Protein AF-0000000081343441 (afdb_homodimer)

Solvent-accessible surface area (backbone atoms only — not comparable to full-atom values): 27881 Å² total; per-residue (Å²): 136,84,83,80,82,78,75,78,74,79,76,80,78,81,80,70,78,80,79,79,75,79,74,72,80,70,83,72,82,70,81,76,78,74,74,77,78,76,78,80,74,78,73,78,78,74,77,71,75,73,74,70,70,75,74,73,75,73,75,74,81,76,75,62,42,51,60,90,89,34,47,75,41,85,49,97,94,40,50,36,20,40,40,76,47,83,47,68,58,28,50,58,57,46,35,51,56,21,35,74,70,27,24,25,30,24,51,44,84,45,72,65,54,49,48,45,57,32,58,64,45,27,63,57,26,58,74,69,71,37,56,33,24,14,26,38,37,13,38,31,48,34,48,88,38,41,48,50,54,50,88,76,37,81,67,36,40,57,65,66,18,42,40,54,65,38,78,71,42,76,53,62,86,70,65,40,53,32,90,80,36,57,57,36,72,92,34,52,27,43,23,33,31,33,30,27,41,46,67,92,66,62,54,96,77,45,54,66,59,20,29,45,54,34,46,44,71,56,51,50,52,81,79,40,56,68,49,58,26,45,41,20,32,32,26,25,32,68,37,85,137,84,80,77,82,87,77,85,73,80,77,77,76,77,81,74,77,76,74,74,74,75,71,78,73,78,75,74,80,72,82,76,79,74,76,78,77,76,79,78,73,79,71,78,76,74,76,69,74,72,72,71,68,75,73,73,74,74,77,73,82,77,74,63,42,50,58,90,88,35,46,75,41,87,47,96,91,40,51,36,20,39,41,75,46,84,46,69,59,27,51,59,57,47,36,51,55,21,34,74,70,27,24,26,31,24,53,44,83,46,72,65,55,50,49,46,57,31,58,64,44,28,62,58,25,57,75,69,71,38,56,30,25,15,27,37,40,13,38,31,49,33,50,88,38,41,49,50,54,50,88,76,37,82,67,36,40,58,66,66,17,42,42,54,64,38,80,71,45,76,54,61,86,70,64,40,53,32,91,81,36,58,58,36,72,92,34,51,25,43,23,33,32,33,30,26,43,47,68,91,67,60,54,96,77,45,52,65,59,21,29,43,52,33,45,43,72,54,54,51,53,82,79,41,55,71,50,56,27,46,42,20,33,32,26,25,31,70,37,84

pLDDT: mean 73.73, std 27.75, range [18.14, 98.75]

Organism: NCBI:txid860376

Sequence (480 aa):
MKFLIFLLVPLILAGHPKVKFRSSESSSDSESESSESNSGSSESEESREHHQHPKPPAPAPKTPSCPPNWRQFQRSAGLWCIQVFWSGINRYDAESQCQALGATLTGFDSLEERAYVQNSAIPFLQSTGIRAGSFWIGLVRRPSCYGYLQSLQAACRGSQGFMWTDGVSTRQDLMNWRDGMPDNAGGNQNCVFMLCRNGPVPINGVRPERFDDIECVNPPNPWNADSQKIRGYACGKFAQMKFLIFLLVPLILAGHPKVKFRSSESSSDSESESSESNSGSSESEESREHHQHPKPPAPAPKTPSCPPNWRQFQRSAGLWCIQVFWSGINRYDAESQCQALGATLTGFDSLEERAYVQNSAIPFLQSTGIRAGSFWIGLVRRPSCYGYLQSLQAACRGSQGFMWTDGVSTRQDLMNWRDGMPDNAGGNQNCVFMLCRNGPVPINGVRPERFDDIECVNPPNPWNADSQKIRGYACGKFAQ

Secondary structure (DSSP, 8-state):
-----------------------------------------------------------------PPTTPEEEEETTEEEEEEEEE----HHHHHHHHHHTT-EE---SSHHHHHHHHHHHHHHHHHTT-SEEEEEEEEEE-GGGTT--GGG-GGGSGGGGEEESSSS---GGG--BPTT----GGG---EEEEEEESSSSPBTTB-TTEEEEE-SS----TTS-GGGSEEEEEEEEE--/-----------------------------------------------------------------PPTTPEEEEETTEEEEEEEEE----HHHHHHHHHHTT-EE---SSHHHHHHHHHHHHHHHHHTT-SEEEEEEEEEE-GGGTT--GGG-GGGSGGGGEEESSSS---GGG--BPTT----GGG---EEEEEEESSSSPBTTB-TTEEEEE-SS----TTS-GGGSEEEEEEEEE--

Structure (mmCIF, N/CA/C/O backbone):
data_AF-0000000081343441-model_v1
#
loop_
_entity.id
_entity.type
_entity.pdbx_description
1 polymer 'C-type lectin domain-containing protein'
#
loop_
_atom_site.group_PDB
_atom_site.id
_atom_site.type_symbol
_atom_site.label_atom_id
_atom_site.label_alt_id
_atom_site.label_comp_id
_atom_site.label_asym_id
_atom_site.label_entity_id
_atom_site.label_seq_id
_atom_site.pdbx_PDB_ins_code
_atom_site.Cartn_x
_atom_site.Cartn_y
_atom_site.Cartn_z
_atom_site.occupancy
_atom_site.B_iso_or_equiv
_atom_site.auth_seq_id
_atom_site.auth_comp_id
_atom_site.auth_asym_id
_atom_site.auth_atom_id
_atom_site.pdbx_PDB_model_num
ATOM 1 N N . MET A 1 1 ? -0.282 45.062 -28.688 1 26.86 1 MET A N 1
ATOM 2 C CA . MET A 1 1 ? 0.424 44.562 -29.859 1 26.86 1 MET A CA 1
ATOM 3 C C . MET A 1 1 ? 1.524 43.594 -29.453 1 26.86 1 MET A C 1
ATOM 5 O O . MET A 1 1 ? 2.674 44 -29.266 1 26.86 1 MET A O 1
ATOM 9 N N . LYS A 1 2 ? 1.173 42.5 -28.625 1 34.94 2 LYS A N 1
ATOM 10 C CA . LYS A 1 2 ? 1.923 41.656 -27.703 1 34.94 2 LYS A CA 1
ATOM 11 C C . LYS A 1 2 ? 2.678 40.562 -28.438 1 34.94 2 LYS A C 1
ATOM 13 O O . LYS A 1 2 ? 2.111 39.5 -28.734 1 34.94 2 LYS A O 1
ATOM 18 N N . PHE A 1 3 ? 3.6 40.969 -29.453 1 27.69 3 PHE A N 1
ATOM 19 C CA . PHE A 1 3 ? 4.133 39.969 -30.375 1 27.69 3 PHE A CA 1
ATOM 20 C C . PHE A 1 3 ? 4.781 38.844 -29.609 1 27.69 3 PHE A C 1
ATOM 22 O O . PHE A 1 3 ? 5.145 38.969 -28.438 1 27.69 3 PHE A O 1
ATOM 29 N N . LEU A 1 4 ? 5.129 37.625 -30.375 1 25.5 4 LEU A N 1
ATOM 30 C CA . LEU A 1 4 ? 5.336 36.219 -30.547 1 25.5 4 LEU A CA 1
ATOM 31 C C . LEU A 1 4 ? 6.641 35.75 -29.891 1 25.5 4 LEU A C 1
ATOM 33 O O . LEU A 1 4 ? 6.656 34.781 -29.125 1 25.5 4 LEU A O 1
ATOM 37 N N . ILE A 1 5 ? 7.926 35.875 -30.406 1 28.08 5 ILE A N 1
ATOM 38 C CA . ILE A 1 5 ? 8.586 34.75 -31.078 1 28.08 5 ILE A CA 1
ATOM 39 C C . ILE A 1 5 ? 9.68 34.188 -30.156 1 28.08 5 ILE A C 1
ATOM 41 O O . ILE A 1 5 ? 10.758 34.781 -30.047 1 28.08 5 ILE A O 1
ATOM 45 N N . PHE A 1 6 ? 9.516 33.75 -28.859 1 27.7 6 PHE A N 1
ATOM 46 C CA . PHE A 1 6 ? 10.766 33.625 -28.125 1 27.7 6 PHE A CA 1
ATOM 47 C C . PHE A 1 6 ? 11.508 32.375 -28.547 1 27.7 6 PHE A C 1
ATOM 49 O O . PHE A 1 6 ? 11.219 31.266 -28.047 1 27.7 6 PHE A O 1
ATOM 56 N N . LEU A 1 7 ? 11.828 32.031 -29.875 1 25.45 7 LEU A N 1
ATOM 57 C CA . LEU A 1 7 ? 12.273 30.672 -30.188 1 25.45 7 LEU A CA 1
ATOM 58 C C . LEU A 1 7 ? 13.648 30.406 -29.578 1 25.45 7 LEU A C 1
ATOM 60 O O . LEU A 1 7 ? 14.664 30.875 -30.109 1 25.45 7 LEU A O 1
ATOM 64 N N . LEU A 1 8 ? 14.016 30.609 -28.297 1 24.73 8 LEU A N 1
ATOM 65 C CA . LEU A 1 8 ? 15.445 30.609 -28.031 1 24.73 8 LEU A CA 1
ATOM 66 C C . LEU A 1 8 ? 16 29.188 -28.078 1 24.73 8 LEU A C 1
ATOM 68 O O . LEU A 1 8 ? 15.711 28.375 -27.203 1 24.73 8 LEU A O 1
ATOM 72 N N . VAL A 1 9 ? 15.984 28.359 -29.188 1 28.61 9 VAL A N 1
ATOM 73 C CA . VAL A 1 9 ? 16.391 26.953 -29.125 1 28.61 9 VAL A CA 1
ATOM 74 C C . VAL A 1 9 ? 17.891 26.875 -28.828 1 28.61 9 VAL A C 1
ATOM 76 O O . VAL A 1 9 ? 18.719 27.219 -29.688 1 28.61 9 VAL A O 1
ATOM 79 N N . PRO A 1 10 ? 18.516 27.25 -27.688 1 25.06 10 PRO A N 1
ATOM 80 C CA . PRO A 1 10 ? 19.984 27.25 -27.781 1 25.06 10 PRO A CA 1
ATOM 81 C C . PRO A 1 10 ? 20.562 25.859 -28.094 1 25.06 10 PRO A C 1
ATOM 83 O O . PRO A 1 10 ? 20.125 24.875 -27.5 1 25.06 10 PRO A O 1
ATOM 86 N N . LEU A 1 11 ? 21.141 25.625 -29.25 1 24.59 11 LEU A N 1
ATOM 87 C CA . LEU A 1 11 ? 21.828 24.547 -29.953 1 24.59 11 LEU A CA 1
ATOM 88 C C . LEU A 1 11 ? 23.094 24.125 -29.203 1 24.59 11 LEU A C 1
ATOM 90 O O . LEU A 1 11 ? 24.125 24.781 -29.328 1 24.59 11 LEU A O 1
ATOM 94 N N . ILE A 1 12 ? 23.219 24.219 -27.844 1 24.19 12 ILE A N 1
ATOM 95 C CA . ILE A 1 12 ? 24.641 24.203 -27.531 1 24.19 12 ILE A CA 1
ATOM 96 C C . ILE A 1 12 ? 25.281 22.906 -28.031 1 24.19 12 ILE A C 1
ATOM 98 O O . ILE A 1 12 ? 24.688 21.844 -27.922 1 24.19 12 ILE A O 1
ATOM 102 N N . LEU A 1 13 ? 26.484 23.031 -28.578 1 21.62 13 LEU A N 1
ATOM 103 C CA . LEU A 1 13 ? 27.625 22.5 -29.328 1 21.62 13 LEU A CA 1
ATOM 104 C C . LEU A 1 13 ? 28.234 21.297 -28.609 1 21.62 13 LEU A C 1
ATOM 106 O O . LEU A 1 13 ? 28.406 21.328 -27.391 1 21.62 13 LEU A O 1
ATOM 110 N N . ALA A 1 14 ? 28.125 20.094 -29.266 1 24.33 14 ALA A N 1
ATOM 111 C CA . ALA A 1 14 ? 28.594 18.703 -29.203 1 24.33 14 ALA A CA 1
ATOM 112 C C . ALA A 1 14 ? 30.078 18.656 -28.906 1 24.33 14 ALA A C 1
ATOM 114 O O . ALA A 1 14 ? 30.906 19.141 -29.672 1 24.33 14 ALA A O 1
ATOM 115 N N . GLY A 1 15 ? 30.406 18.953 -27.531 1 20.73 15 GLY A N 1
ATOM 116 C CA . GLY A 1 15 ? 31.812 18.969 -27.188 1 20.73 15 GLY A CA 1
ATOM 117 C C . GLY A 1 15 ? 32.562 17.75 -27.703 1 20.73 15 GLY A C 1
ATOM 118 O O . GLY A 1 15 ? 32.125 16.609 -27.531 1 20.73 15 GLY A O 1
ATOM 119 N N . HIS A 1 16 ? 33.406 17.906 -28.656 1 22.91 16 HIS A N 1
ATOM 120 C CA . HIS A 1 16 ? 34.25 17.125 -29.562 1 22.91 16 HIS A CA 1
ATOM 121 C C . HIS A 1 16 ? 35.281 16.328 -28.812 1 22.91 16 HIS A C 1
ATOM 123 O O . HIS A 1 16 ? 35.969 15.484 -29.406 1 22.91 16 HIS A O 1
ATOM 129 N N . PRO A 1 17 ? 35.469 16.516 -27.391 1 22.23 17 PRO A N 1
ATOM 130 C CA . PRO A 1 17 ? 36.938 16.5 -27.344 1 22.23 17 PRO A CA 1
ATOM 131 C C . PRO A 1 17 ? 37.531 15.211 -27.906 1 22.23 17 PRO A C 1
ATOM 133 O O . PRO A 1 17 ? 36.812 14.211 -28.062 1 22.23 17 PRO A O 1
ATOM 136 N N . LYS A 1 18 ? 38.844 15.125 -27.703 1 19.67 18 LYS A N 1
ATOM 137 C CA . LYS A 1 18 ? 40.156 14.82 -28.266 1 19.67 18 LYS A CA 1
ATOM 138 C C . LYS A 1 18 ? 40.562 13.375 -27.984 1 19.67 18 LYS A C 1
ATOM 140 O O . LYS A 1 18 ? 40.625 12.953 -26.828 1 19.67 18 LYS A O 1
ATOM 145 N N . VAL A 1 19 ? 40.281 12.375 -28.766 1 19.05 19 VAL A N 1
ATOM 146 C CA . VAL A 1 19 ? 40.5 10.938 -28.812 1 19.05 19 VAL A CA 1
ATOM 147 C C . VAL A 1 19 ? 42 10.648 -28.703 1 19.05 19 VAL A C 1
ATOM 149 O O . VAL A 1 19 ? 42.75 10.852 -29.656 1 19.05 19 VAL A O 1
ATOM 152 N N . LYS A 1 20 ? 42.656 11.336 -27.703 1 18.88 20 LYS A N 1
ATOM 153 C CA . LYS A 1 20 ? 44.094 11.102 -27.844 1 18.88 20 LYS A CA 1
ATOM 154 C C . LYS A 1 20 ? 44.406 9.609 -27.906 1 18.88 20 LYS A C 1
ATOM 156 O O . LYS A 1 20 ? 43.875 8.828 -27.094 1 18.88 20 LYS A O 1
ATOM 161 N N . PHE A 1 21 ? 44.938 9.195 -29.031 1 18.14 21 PHE A N 1
ATOM 162 C CA . PHE A 1 21 ? 45.5 7.992 -29.656 1 18.14 21 PHE A CA 1
ATOM 163 C C . PHE A 1 21 ? 46.625 7.41 -28.812 1 18.14 21 PHE A C 1
ATOM 165 O O . PHE A 1 21 ? 47.562 8.125 -28.422 1 18.14 21 PHE A O 1
ATOM 172 N N . ARG A 1 22 ? 46.312 6.387 -28 1 19 22 ARG A N 1
ATOM 173 C CA . ARG A 1 22 ? 47.125 5.539 -27.141 1 19 22 ARG A CA 1
ATOM 174 C C . ARG A 1 22 ? 48.344 4.992 -27.891 1 19 22 ARG A C 1
ATOM 176 O O . ARG A 1 22 ? 48.188 4.117 -28.75 1 19 22 ARG A O 1
ATOM 183 N N . SER A 1 23 ? 49.094 6.027 -28.438 1 18.39 23 SER A N 1
ATOM 184 C CA . SER A 1 23 ? 50.188 5.461 -29.203 1 18.39 23 SER A CA 1
ATOM 185 C C . SER A 1 23 ? 50.969 4.43 -28.375 1 18.39 23 SER A C 1
ATOM 187 O O . SER A 1 23 ? 51.188 4.629 -27.188 1 18.39 23 SER A O 1
ATOM 189 N N . SER A 1 24 ? 51.031 3.195 -28.875 1 19.44 24 SER A N 1
ATOM 190 C CA . SER A 1 24 ? 51.5 1.847 -28.547 1 19.44 24 SER A CA 1
ATOM 191 C C . SER A 1 24 ? 53 1.804 -28.328 1 19.44 24 SER A C 1
ATOM 193 O O . SER A 1 24 ? 53.562 0.735 -28.109 1 19.44 24 SER A O 1
ATOM 195 N N . GLU A 1 25 ? 53.688 3.035 -28.125 1 19.47 25 GLU A N 1
ATOM 196 C CA . GLU A 1 25 ? 55.031 2.771 -28.578 1 19.47 25 GLU A CA 1
ATOM 197 C C . GLU A 1 25 ? 55.688 1.635 -27.797 1 19.47 25 GLU A C 1
ATOM 199 O O . GLU A 1 25 ? 55.5 1.527 -26.578 1 19.47 25 GLU A O 1
ATOM 204 N N . SER A 1 26 ? 56.25 0.621 -28.516 1 19.69 26 SER A N 1
ATOM 205 C CA . SER A 1 26 ? 56.812 -0.729 -28.438 1 19.69 26 SER A CA 1
ATOM 206 C C . SER A 1 26 ? 58.125 -0.744 -27.688 1 19.69 26 SER A C 1
ATOM 208 O O . SER A 1 26 ? 58.656 -1.812 -27.375 1 19.69 26 SER A O 1
ATOM 210 N N . SER A 1 27 ? 58.719 0.432 -27.25 1 19.11 27 SER A N 1
ATOM 211 C CA . SER A 1 27 ? 60.125 0.245 -27.469 1 19.11 27 SER A CA 1
ATOM 212 C C . SER A 1 27 ? 60.688 -0.869 -26.594 1 19.11 27 SER A C 1
ATOM 214 O O . SER A 1 27 ? 60.25 -1.054 -25.453 1 19.11 27 SER A O 1
ATOM 216 N N . SER A 1 28 ? 61.5 -1.763 -27.234 1 20.56 28 SER A N 1
ATOM 217 C CA . SER A 1 28 ? 62.125 -3.074 -27.109 1 20.56 28 SER A CA 1
ATOM 218 C C . SER A 1 28 ? 63.281 -3.053 -26.094 1 20.56 28 SER A C 1
ATOM 220 O O . SER A 1 28 ? 63.906 -4.078 -25.844 1 20.56 28 SER A O 1
ATOM 222 N N . ASP A 1 29 ? 63.594 -1.904 -25.453 1 20.22 29 ASP A N 1
ATOM 223 C CA . ASP A 1 29 ? 65.062 -1.902 -25.281 1 20.22 29 ASP A CA 1
ATOM 224 C C . ASP A 1 29 ? 65.5 -3.045 -24.375 1 20.22 29 ASP A C 1
ATOM 226 O O . ASP A 1 29 ? 64.75 -3.424 -23.453 1 20.22 29 ASP A O 1
ATOM 230 N N . SER A 1 30 ? 66.5 -3.799 -24.875 1 22.05 30 SER A N 1
ATOM 231 C CA . SER A 1 30 ? 67.25 -5.035 -24.625 1 22.05 30 SER A CA 1
ATOM 232 C C . SER A 1 30 ? 68.062 -4.926 -23.375 1 22.05 30 SER A C 1
ATOM 234 O O . SER A 1 30 ? 68.875 -5.84 -23.062 1 22.05 30 SER A O 1
ATOM 236 N N . GLU A 1 31 ? 67.812 -4.043 -22.422 1 20.83 31 GLU A N 1
ATOM 237 C CA . GLU A 1 31 ? 69.062 -3.775 -21.656 1 20.83 31 GLU A CA 1
ATOM 238 C C . GLU A 1 31 ? 69.5 -5.031 -20.938 1 20.83 31 GLU A C 1
ATOM 240 O O . GLU A 1 31 ? 68.75 -5.824 -20.453 1 20.83 31 GLU A O 1
ATOM 245 N N . SER A 1 32 ? 70.75 -5.363 -21.297 1 23.33 32 SER A N 1
ATOM 246 C CA . SER A 1 32 ? 71.688 -6.43 -20.984 1 23.33 32 SER A CA 1
ATOM 247 C C . SER A 1 32 ? 72.062 -6.41 -19.5 1 23.33 32 SER A C 1
ATOM 249 O O . SER A 1 32 ? 72.75 -5.469 -19.031 1 23.33 32 SER A O 1
ATOM 251 N N . GLU A 1 33 ? 71.25 -6.629 -18.609 1 23.19 33 GLU A N 1
ATOM 252 C CA . GLU A 1 33 ? 71.5 -6.477 -17.188 1 23.19 33 GLU A CA 1
ATOM 253 C C . GLU A 1 33 ? 72.625 -7.402 -16.766 1 23.19 33 GLU A C 1
ATOM 255 O O . GLU A 1 33 ? 72.562 -8.617 -16.984 1 23.19 33 GLU A O 1
ATOM 260 N N . SER A 1 34 ? 73.875 -6.828 -16.938 1 23.34 34 SER A N 1
ATOM 261 C CA . SER A 1 34 ? 75.125 -7.453 -16.453 1 23.34 34 SER A CA 1
ATOM 262 C C . SER A 1 34 ? 75 -7.887 -15 1 23.34 34 SER A C 1
ATOM 264 O O . SER A 1 34 ? 74.25 -7.242 -14.211 1 23.34 34 SER A O 1
ATOM 266 N N . SER A 1 35 ? 75.312 -9.156 -14.758 1 22.7 35 SER A N 1
ATOM 267 C CA . SER A 1 35 ? 75.188 -10.109 -13.664 1 22.7 35 SER A CA 1
ATOM 268 C C . SER A 1 35 ? 76.062 -9.672 -12.461 1 22.7 35 SER A C 1
ATOM 270 O O . SER A 1 35 ? 76.188 -10.422 -11.492 1 22.7 35 SER A O 1
ATOM 272 N N . GLU A 1 36 ? 76.375 -8.312 -12.32 1 24.11 36 GLU A N 1
ATOM 273 C CA . GLU A 1 36 ? 77.5 -8.227 -11.383 1 24.11 36 GLU A CA 1
ATOM 274 C C . GLU A 1 36 ? 77.125 -8.844 -10.039 1 24.11 36 GLU A C 1
ATOM 276 O O . GLU A 1 36 ? 75.938 -8.773 -9.609 1 24.11 36 GLU A O 1
ATOM 281 N N . SER A 1 37 ? 78 -9.734 -9.617 1 26.14 37 SER A N 1
ATOM 282 C CA . SER A 1 37 ? 78.062 -10.656 -8.492 1 26.14 37 SER A CA 1
ATOM 283 C C . SER A 1 37 ? 78.125 -9.906 -7.168 1 26.14 37 SER A C 1
ATOM 285 O O . SER A 1 37 ? 78.625 -10.438 -6.16 1 26.14 37 SER A O 1
ATOM 287 N N . ASN A 1 38 ? 77.312 -8.82 -6.977 1 24.23 38 ASN A N 1
ATOM 288 C CA . ASN A 1 38 ? 77.562 -8.016 -5.793 1 24.23 38 ASN A CA 1
ATOM 289 C C . ASN A 1 38 ? 77.562 -8.859 -4.52 1 24.23 38 ASN A C 1
ATOM 291 O O . ASN A 1 38 ? 76.75 -9.797 -4.406 1 24.23 38 ASN A O 1
ATOM 295 N N . SER A 1 39 ? 78.688 -8.727 -3.854 1 29.39 39 SER A N 1
ATOM 296 C CA . SER A 1 39 ? 79.125 -9.219 -2.551 1 29.39 39 SER A CA 1
ATOM 297 C C . SER A 1 39 ? 78.125 -8.875 -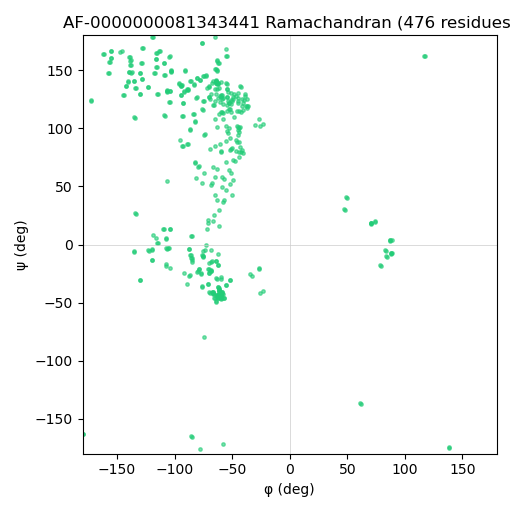1.463 1 29.39 39 SER A C 1
ATOM 299 O O . SER A 1 39 ? 77.5 -7.836 -1.521 1 29.39 39 SER A O 1
ATOM 301 N N . GLY A 1 40 ? 77.5 -9.867 -0.802 1 24.8 40 GLY A N 1
ATOM 302 C CA . GLY A 1 40 ? 76.438 -10.172 0.145 1 24.8 40 GLY A CA 1
ATOM 303 C C . GLY A 1 40 ? 76.625 -9.422 1.457 1 24.8 40 GLY A C 1
ATOM 304 O O . GLY A 1 40 ? 77.062 -9.984 2.457 1 24.8 40 GLY A O 1
ATOM 305 N N . SER A 1 41 ? 77.125 -8.055 1.402 1 30.94 41 SER A N 1
ATOM 306 C CA . SER A 1 41 ? 77.25 -7.598 2.779 1 30.94 41 SER A CA 1
ATOM 307 C C . SER A 1 41 ? 75.938 -7.645 3.533 1 30.94 41 SER A C 1
ATOM 309 O O . SER A 1 41 ? 74.875 -7.223 3.012 1 30.94 41 SER A O 1
ATOM 311 N N . SER A 1 42 ? 75.875 -8.484 4.5 1 28.59 42 SER A N 1
ATOM 312 C CA . SER A 1 42 ? 74.812 -8.789 5.438 1 28.59 42 SER A CA 1
ATOM 313 C C . SER A 1 42 ? 74.375 -7.555 6.223 1 28.59 42 SER A C 1
ATOM 315 O O . SER A 1 42 ? 75.125 -7.051 7.051 1 28.59 42 SER A O 1
ATOM 317 N N . GLU A 1 43 ? 73.938 -6.41 5.543 1 32.88 43 GLU A N 1
ATOM 318 C CA . GLU A 1 43 ? 73.5 -5.305 6.387 1 32.88 43 GLU A CA 1
ATOM 319 C C . GLU A 1 43 ? 72.438 -5.738 7.34 1 32.88 43 GLU A C 1
ATOM 321 O O . GLU A 1 43 ? 71.5 -6.508 6.957 1 32.88 43 GLU A O 1
ATOM 326 N N . SER A 1 44 ? 72.688 -5.605 8.609 1 35.47 44 SER A N 1
ATOM 327 C CA . SER A 1 44 ? 71.812 -5.77 9.766 1 35.47 44 SER A CA 1
ATOM 328 C C . SER A 1 44 ? 70.562 -4.875 9.656 1 35.47 44 SER A C 1
ATOM 330 O O . SER A 1 44 ? 70.688 -3.66 9.5 1 35.47 44 SER A O 1
ATOM 332 N N . GLU A 1 45 ? 69.562 -5.383 9.055 1 34.94 45 GLU A N 1
ATOM 333 C CA . GLU A 1 45 ? 68.25 -4.715 8.961 1 34.94 45 GLU A CA 1
ATOM 334 C C . GLU A 1 45 ? 67.75 -4.262 10.336 1 34.94 45 GLU A C 1
ATOM 336 O O . GLU A 1 45 ? 67.562 -5.082 11.242 1 34.94 45 GLU A O 1
ATOM 341 N N . GLU A 1 46 ? 68.25 -3.068 10.789 1 38.69 46 GLU A N 1
ATOM 342 C CA . GLU A 1 46 ? 67.562 -2.438 11.914 1 38.69 46 GLU A CA 1
ATOM 343 C C . GLU A 1 46 ? 66 -2.451 11.719 1 38.69 46 GLU A C 1
ATOM 345 O O . GLU A 1 46 ? 65.5 -1.997 10.688 1 38.69 46 GLU A O 1
ATOM 350 N N . SER A 1 47 ? 65.375 -3.318 12.367 1 33.88 47 SER A N 1
ATOM 351 C CA . SER A 1 47 ? 63.938 -3.355 12.508 1 33.88 47 SER A CA 1
ATOM 352 C C . SER A 1 47 ? 63.375 -1.994 12.922 1 33.88 47 SER A C 1
ATOM 354 O O . SER A 1 47 ? 63.625 -1.542 14.047 1 33.88 47 SER A O 1
ATOM 356 N N . ARG A 1 48 ? 63.344 -0.99 12.039 1 38.66 48 ARG A N 1
ATOM 357 C CA . ARG A 1 48 ? 62.531 0.179 12.375 1 38.66 48 ARG A CA 1
ATOM 358 C C . ARG A 1 48 ? 61.188 -0.234 12.914 1 38.66 48 ARG A C 1
ATOM 360 O O . ARG A 1 48 ? 60.438 -0.944 12.242 1 38.66 48 ARG A O 1
ATOM 367 N N . GLU A 1 49 ? 61.062 -0.226 14.172 1 42.28 49 GLU A N 1
ATOM 368 C CA . GLU A 1 49 ? 59.75 -0.242 14.758 1 42.28 49 GLU A CA 1
ATOM 369 C C . GLU A 1 49 ? 58.812 0.779 14.086 1 42.28 49 GLU A C 1
ATOM 371 O O . GLU A 1 49 ? 59.094 1.984 14.148 1 42.28 49 GLU A O 1
ATOM 376 N N . HIS A 1 50 ? 58.281 0.409 12.961 1 46.56 50 HIS A N 1
ATOM 377 C CA . HIS A 1 50 ? 57.188 1.229 12.469 1 46.56 50 HIS A CA 1
ATOM 378 C C . HIS A 1 50 ? 56.219 1.592 13.594 1 46.56 50 HIS A C 1
ATOM 380 O O . HIS A 1 50 ? 55.562 0.715 14.172 1 46.56 50 HIS A O 1
ATOM 386 N N . HIS A 1 51 ? 56.531 2.646 14.359 1 47.97 51 HIS A N 1
ATOM 387 C CA . HIS A 1 51 ? 55.469 3.236 15.188 1 47.97 51 HIS A CA 1
ATOM 388 C C . HIS A 1 51 ? 54.156 3.34 14.422 1 47.97 51 HIS A C 1
ATOM 390 O O . HIS A 1 51 ? 54.031 4.148 13.5 1 47.97 51 HIS A O 1
ATOM 396 N N . GLN A 1 52 ? 53.469 2.281 14.32 1 47.53 52 GLN A N 1
ATOM 397 C CA . GLN A 1 52 ? 52.094 2.428 13.852 1 47.53 52 GLN A CA 1
ATOM 398 C C . GLN A 1 52 ? 51.375 3.564 14.586 1 47.53 52 GLN A C 1
ATOM 400 O O . GLN A 1 52 ? 51.25 3.543 15.812 1 47.53 52 GLN A O 1
ATOM 405 N N . HIS A 1 53 ? 51.406 4.793 14.109 1 55.06 53 HIS A N 1
ATOM 406 C CA . HIS A 1 53 ? 50.5 5.801 14.664 1 55.06 53 HIS A CA 1
ATOM 407 C C . HIS A 1 53 ? 49.094 5.223 14.898 1 55.06 53 HIS A C 1
ATOM 409 O O . HIS A 1 53 ? 48.594 4.461 14.07 1 55.06 53 HIS A O 1
ATOM 415 N N . PRO A 1 54 ? 48.594 5.207 16.125 1 55.09 54 PRO A N 1
ATOM 416 C CA . PRO A 1 54 ? 47.25 4.715 16.344 1 55.09 54 PRO A CA 1
ATOM 417 C C . PRO A 1 54 ? 46.219 5.262 15.328 1 55.09 54 PRO A C 1
ATOM 419 O O . PRO A 1 54 ? 46.344 6.422 14.922 1 55.09 54 PRO A O 1
ATOM 422 N N . LYS A 1 55 ? 45.656 4.383 14.5 1 60.38 55 LYS A N 1
ATOM 423 C CA . LYS A 1 55 ? 44.562 4.777 13.625 1 60.38 55 LYS A CA 1
ATOM 424 C C . LYS A 1 55 ? 43.625 5.762 14.328 1 60.38 55 LYS A C 1
ATOM 426 O O . LYS A 1 55 ? 43.312 5.602 15.508 1 60.38 55 LYS A O 1
ATOM 431 N N . PRO A 1 56 ? 43.469 6.953 13.828 1 59.12 56 PRO A N 1
ATOM 432 C CA . PRO A 1 56 ? 42.531 7.859 14.492 1 59.12 56 PRO A CA 1
ATOM 433 C C . PRO A 1 56 ? 41.219 7.168 14.891 1 59.12 56 PRO A C 1
ATOM 435 O O . PRO A 1 56 ? 40.812 6.199 14.25 1 59.12 56 PRO A O 1
ATOM 438 N N . PRO A 1 57 ? 40.719 7.422 16.094 1 56.06 57 PRO A N 1
ATOM 439 C CA . PRO A 1 57 ? 39.469 6.766 16.5 1 56.06 57 PRO A CA 1
ATOM 440 C C . PRO A 1 57 ? 38.375 6.863 15.438 1 56.06 57 PRO A C 1
ATOM 442 O O . PRO A 1 57 ? 38.344 7.816 14.656 1 56.06 57 PRO A O 1
ATOM 445 N N . ALA A 1 58 ? 37.75 5.742 15.07 1 58.16 58 ALA A N 1
ATOM 446 C CA . ALA A 1 58 ? 36.625 5.742 14.156 1 58.16 58 ALA A CA 1
ATOM 447 C C . ALA A 1 58 ? 35.688 6.906 14.461 1 58.16 58 ALA A C 1
ATOM 449 O O . ALA A 1 58 ? 35.562 7.332 15.609 1 58.16 58 ALA A O 1
ATOM 450 N N . PRO A 1 59 ? 35.438 7.809 13.477 1 58.59 59 PRO A N 1
ATOM 451 C CA . PRO A 1 59 ? 34.531 8.914 13.742 1 58.59 59 PRO A CA 1
ATOM 452 C C . PRO A 1 59 ? 33.312 8.5 14.594 1 58.59 59 PRO A C 1
ATOM 454 O O . PRO A 1 59 ? 32.875 7.352 14.539 1 58.59 59 PRO A O 1
ATOM 457 N N . ALA A 1 60 ? 33 9.234 15.68 1 56.5 60 ALA A N 1
ATOM 458 C CA . ALA A 1 60 ? 31.844 8.984 16.531 1 56.5 60 ALA A CA 1
ATOM 459 C C . ALA A 1 60 ? 30.594 8.719 15.695 1 56.5 60 ALA A C 1
ATOM 461 O O . ALA A 1 60 ? 30.438 9.273 14.609 1 56.5 60 ALA A O 1
ATOM 462 N N . PRO A 1 61 ? 29.891 7.566 15.93 1 61.53 61 PRO A N 1
ATOM 463 C CA . PRO A 1 61 ? 28.672 7.262 15.188 1 61.53 61 PRO A CA 1
ATOM 464 C C . PRO A 1 61 ? 27.734 8.469 15.055 1 61.53 61 PRO A C 1
ATOM 466 O O . PRO A 1 61 ? 27.484 9.164 16.047 1 61.53 61 PRO A O 1
ATOM 469 N N . LYS A 1 62 ? 27.75 9.086 13.984 1 63.59 62 LYS A N 1
ATOM 470 C CA . LYS A 1 62 ? 26.906 10.258 13.758 1 63.59 62 LYS A CA 1
ATOM 471 C C . LYS A 1 62 ? 25.484 10.008 14.258 1 63.59 62 LYS A C 1
ATOM 473 O O . LYS A 1 62 ? 24.953 8.906 14.109 1 63.59 62 LYS A O 1
ATOM 478 N N . THR A 1 63 ? 24.891 10.805 15.164 1 80.5 63 THR A N 1
ATOM 479 C CA . THR A 1 63 ? 23.516 10.766 15.672 1 80.5 63 THR A CA 1
ATOM 480 C C . THR A 1 63 ? 22.516 10.906 14.539 1 80.5 63 THR A C 1
ATOM 482 O O . THR A 1 63 ? 22.641 11.797 13.695 1 80.5 63 THR A O 1
ATOM 485 N N . PRO A 1 64 ? 21.578 9.953 14.445 1 85.31 64 PRO A N 1
ATOM 486 C CA . PRO A 1 64 ? 20.562 10.062 13.398 1 85.31 64 PRO A CA 1
ATOM 487 C C . PRO A 1 64 ? 19.828 11.414 13.422 1 85.31 64 PRO A C 1
ATOM 489 O O . PRO A 1 64 ? 19.547 11.945 14.492 1 85.31 64 PRO A O 1
ATOM 492 N N . SER A 1 65 ? 19.719 12.047 12.305 1 92.38 65 SER A N 1
ATOM 493 C CA . SER A 1 65 ? 19 13.305 12.18 1 92.38 65 SER A CA 1
ATOM 494 C C . SER A 1 65 ? 18.172 13.344 10.898 1 92.38 65 SER A C 1
ATOM 496 O O . SER A 1 65 ? 18.422 12.57 9.969 1 92.38 65 SER A O 1
ATOM 498 N N . CYS A 1 66 ? 17.141 14.227 10.93 1 96.81 66 CYS A N 1
ATOM 499 C CA . CYS A 1 66 ? 16.312 14.414 9.742 1 96.81 66 CYS A CA 1
ATOM 500 C C . CYS A 1 66 ? 16.984 15.336 8.734 1 96.81 66 CYS A C 1
ATOM 502 O O . CYS A 1 66 ? 17.734 16.234 9.117 1 96.81 66 CYS A O 1
ATOM 504 N N . PRO A 1 67 ? 16.844 15.078 7.422 1 95.44 67 PRO A N 1
ATOM 505 C CA . PRO A 1 67 ? 17.344 16 6.406 1 95.44 67 PRO A CA 1
ATOM 506 C C . PRO A 1 67 ? 16.812 17.422 6.574 1 95.44 67 PRO A C 1
ATOM 508 O O . PRO A 1 67 ? 15.805 17.625 7.258 1 95.44 67 PRO A O 1
ATOM 511 N N . PRO A 1 68 ? 17.516 18.297 5.926 1 95.69 68 PRO A N 1
ATOM 512 C CA . PRO A 1 68 ? 17 19.672 5.961 1 95.69 68 PRO A CA 1
ATOM 513 C C . PRO A 1 68 ? 15.555 19.781 5.484 1 95.69 68 PRO A C 1
ATOM 515 O O . PRO A 1 68 ? 15.156 19.062 4.555 1 95.69 68 PRO A O 1
ATOM 518 N N . ASN A 1 69 ? 14.703 20.578 6.152 1 95.38 69 ASN A N 1
ATOM 519 C CA . ASN A 1 69 ? 13.328 20.906 5.797 1 95.38 69 ASN A CA 1
ATOM 520 C C . ASN A 1 69 ? 12.352 19.844 6.273 1 95.38 69 ASN A C 1
ATOM 522 O O . ASN A 1 69 ? 11.141 19.953 6.051 1 95.38 69 ASN A O 1
ATOM 526 N N . TRP A 1 70 ? 12.938 18.797 6.809 1 98.25 70 TRP A N 1
ATOM 527 C CA . TRP A 1 70 ? 12.078 17.812 7.457 1 98.25 70 TRP A CA 1
ATOM 528 C C . TRP A 1 70 ? 11.961 18.078 8.953 1 98.25 70 TRP A C 1
ATOM 530 O O . TRP A 1 70 ? 12.945 18.422 9.609 1 98.25 70 TRP A O 1
ATOM 540 N N . ARG A 1 71 ? 10.773 17.969 9.461 1 98.56 71 ARG A N 1
ATOM 541 C CA . ARG A 1 71 ? 10.57 18.172 10.891 1 98.56 71 ARG A CA 1
ATOM 542 C C . ARG A 1 71 ? 10.75 16.859 11.656 1 98.56 71 ARG A C 1
ATOM 544 O O . ARG A 1 71 ? 10.18 15.836 11.281 1 98.56 71 ARG A O 1
ATOM 551 N N . GLN A 1 72 ? 11.508 17 12.703 1 98.12 72 GLN A N 1
ATOM 552 C CA . GLN A 1 72 ? 11.82 15.828 13.508 1 98.12 72 GLN A CA 1
ATOM 553 C C . GLN A 1 72 ? 10.844 15.695 14.672 1 98.12 72 GLN A C 1
ATOM 555 O O . GLN A 1 72 ? 10.516 16.688 15.336 1 98.12 72 GLN A O 1
ATOM 560 N N . PHE A 1 73 ? 10.391 14.461 14.883 1 98.38 73 PHE A N 1
ATOM 561 C CA . PHE A 1 73 ? 9.531 14.125 16.016 1 98.38 73 PHE A CA 1
ATOM 562 C C . PHE A 1 73 ? 10.078 12.906 16.75 1 98.38 73 PHE A C 1
ATOM 564 O O . PHE A 1 73 ? 10.664 12.016 16.141 1 98.38 73 PHE A O 1
ATOM 571 N N . GLN A 1 74 ? 9.859 12.898 18.031 1 96.75 74 GLN A N 1
ATOM 572 C CA . GLN A 1 74 ? 10.242 11.75 18.844 1 96.75 74 GLN A CA 1
ATOM 573 C C . GLN A 1 74 ? 9.086 10.766 18.984 1 96.75 74 GLN A C 1
ATOM 575 O O . GLN A 1 74 ? 8.086 11.07 19.641 1 96.75 74 GLN A O 1
ATOM 580 N N . ARG A 1 75 ? 9.234 9.555 18.328 1 96.25 75 ARG A N 1
ATOM 581 C CA . ARG A 1 75 ? 8.289 8.453 18.5 1 96.25 75 ARG A CA 1
ATOM 582 C C . ARG A 1 75 ? 8.875 7.371 19.406 1 96.25 75 ARG A C 1
ATOM 584 O O . ARG A 1 75 ? 10.07 7.367 19.688 1 96.25 75 ARG A O 1
ATOM 591 N N . SER A 1 76 ? 7.973 6.547 19.891 1 92.25 76 SER A N 1
ATOM 592 C CA . SER A 1 76 ? 8.445 5.414 20.672 1 92.25 76 SER A CA 1
ATOM 593 C C . SER A 1 76 ? 9.367 4.52 19.844 1 92.25 76 SER A C 1
ATOM 595 O O . SER A 1 76 ? 10.32 3.943 20.375 1 92.25 76 SER A O 1
ATOM 597 N N . ALA A 1 77 ? 9.125 4.5 18.516 1 90.94 77 ALA A N 1
ATOM 598 C CA . ALA A 1 77 ? 9.883 3.631 17.625 1 90.94 77 ALA A CA 1
ATOM 599 C C . ALA A 1 77 ? 11.195 4.289 17.203 1 90.94 77 ALA A C 1
ATOM 601 O O . ALA A 1 77 ? 12.062 3.639 16.609 1 90.94 77 ALA A O 1
ATOM 602 N N . GLY A 1 78 ? 11.344 5.586 17.484 1 92.12 78 GLY A N 1
ATOM 603 C CA . GLY A 1 78 ? 12.539 6.312 17.078 1 92.12 78 GLY A CA 1
ATOM 604 C C . GLY A 1 78 ? 12.242 7.695 16.531 1 92.12 78 GLY A C 1
ATOM 605 O O . GLY A 1 78 ? 11.094 8.156 16.578 1 92.12 78 GLY A O 1
ATOM 606 N N . LEU A 1 79 ? 13.312 8.305 16.078 1 95.94 79 LEU A N 1
ATOM 607 C CA . LEU A 1 79 ? 13.148 9.641 15.516 1 95.94 79 LEU A CA 1
ATOM 608 C C . LEU A 1 79 ? 12.5 9.586 14.141 1 95.94 79 LEU A C 1
ATOM 610 O O . LEU A 1 79 ? 12.961 8.859 13.258 1 95.94 79 LEU A O 1
ATOM 614 N N . TRP A 1 80 ? 11.406 10.258 13.969 1 97.19 80 TRP A N 1
ATOM 615 C CA . TRP A 1 80 ? 10.602 10.266 12.75 1 97.19 80 TRP A CA 1
ATOM 616 C C . TRP A 1 80 ? 10.602 11.648 12.109 1 97.19 80 TRP A C 1
ATOM 618 O O . TRP A 1 80 ? 10.391 12.656 12.781 1 97.19 80 TRP A O 1
ATOM 628 N N . CYS A 1 81 ? 10.883 11.68 10.852 1 98.31 81 CYS A N 1
ATOM 629 C CA . CYS A 1 81 ? 10.93 12.922 10.078 1 98.31 81 CYS A CA 1
ATOM 630 C C . CYS A 1 81 ? 9.695 13.062 9.203 1 98.31 81 CYS A C 1
ATOM 632 O O . CYS A 1 81 ? 9.312 12.117 8.508 1 98.31 81 CYS A O 1
ATOM 634 N N . ILE A 1 82 ? 9.055 14.25 9.234 1 98.75 82 ILE A N 1
ATOM 635 C CA . ILE A 1 82 ? 7.879 14.469 8.398 1 98.75 82 ILE A CA 1
ATOM 636 C C . ILE A 1 82 ? 8.109 15.68 7.496 1 98.75 82 ILE A C 1
ATOM 638 O O . ILE A 1 82 ? 8.672 16.688 7.926 1 98.75 82 ILE A O 1
ATOM 642 N N . GLN A 1 83 ? 7.77 15.578 6.258 1 98.56 83 GLN A N 1
ATOM 643 C CA . GLN A 1 83 ? 7.742 16.672 5.297 1 98.56 83 GLN A CA 1
ATOM 644 C C . GLN A 1 83 ? 6.469 16.641 4.457 1 98.56 83 GLN A C 1
ATOM 646 O O . GLN A 1 83 ? 5.992 15.562 4.094 1 98.56 83 GLN A O 1
ATOM 651 N N . VAL A 1 84 ? 5.906 17.797 4.184 1 98.31 84 VAL A N 1
ATOM 652 C CA . VAL A 1 84 ? 4.684 17.922 3.395 1 98.31 84 VAL A CA 1
ATOM 653 C C . VAL A 1 84 ? 5.02 18.469 2.006 1 98.31 84 VAL A C 1
ATOM 655 O O . VAL A 1 84 ? 5.781 19.422 1.878 1 98.31 84 VAL A O 1
ATOM 658 N N . PHE A 1 85 ? 4.496 17.828 0.999 1 97.38 85 PHE A N 1
ATOM 659 C CA . PHE A 1 85 ? 4.742 18.203 -0.387 1 97.38 85 PHE A CA 1
ATOM 660 C C . PHE A 1 85 ? 3.455 18.656 -1.066 1 97.38 85 PHE A C 1
ATOM 662 O O . PHE A 1 85 ? 2.369 18.188 -0.717 1 97.38 85 PHE A O 1
ATOM 669 N N . TRP A 1 86 ? 3.707 19.5 -2.047 1 93.25 86 TRP A N 1
ATOM 670 C CA . TRP A 1 86 ? 2.57 20.078 -2.756 1 93.25 86 TRP A CA 1
ATOM 671 C C . TRP A 1 86 ? 2.459 19.516 -4.164 1 93.25 86 TRP A C 1
ATOM 673 O O . TRP A 1 86 ? 3.332 19.734 -5.004 1 93.25 86 TRP A O 1
ATOM 683 N N . SER A 1 87 ? 1.427 18.719 -4.43 1 91.38 87 SER A N 1
ATOM 684 C CA . SER A 1 87 ? 1.127 18.156 -5.746 1 91.38 87 SER A CA 1
ATOM 685 C C . SER A 1 87 ? -0.216 17.438 -5.746 1 91.38 87 SER A C 1
ATOM 687 O O . SER A 1 87 ? -0.463 16.578 -4.902 1 91.38 87 SER A O 1
ATOM 689 N N . GLY A 1 88 ? -1.074 17.844 -6.645 1 90.12 88 GLY A N 1
ATOM 690 C CA . GLY A 1 88 ? -2.381 17.219 -6.754 1 90.12 88 GLY A CA 1
ATOM 691 C C . GLY A 1 88 ? -2.346 15.898 -7.5 1 90.12 88 GLY A C 1
ATOM 692 O O . GLY A 1 88 ? -2.941 15.766 -8.57 1 90.12 88 GLY A O 1
ATOM 693 N N . ILE A 1 89 ? -1.729 14.898 -6.984 1 91.81 89 ILE A N 1
ATOM 694 C CA . ILE A 1 89 ? -1.589 13.586 -7.609 1 91.81 89 ILE A CA 1
ATOM 695 C C . ILE A 1 89 ? -2.367 12.547 -6.809 1 91.81 89 ILE A C 1
ATOM 697 O O . ILE A 1 89 ? -2.84 12.828 -5.707 1 91.81 89 ILE A O 1
ATOM 701 N N . ASN A 1 90 ? -2.576 11.375 -7.375 1 92.25 90 ASN A N 1
ATOM 702 C CA . ASN A 1 90 ? -3.33 10.359 -6.652 1 92.25 90 ASN A CA 1
ATOM 703 C C . ASN A 1 90 ? -2.49 9.711 -5.555 1 92.25 90 ASN A C 1
ATOM 705 O O . ASN A 1 90 ? -1.295 9.984 -5.441 1 92.25 90 ASN A O 1
ATOM 709 N N . ARG A 1 91 ? -3.072 8.945 -4.824 1 94.88 91 ARG A N 1
ATOM 710 C CA . ARG A 1 91 ? -2.43 8.391 -3.635 1 94.88 91 ARG A CA 1
ATOM 711 C C . ARG A 1 91 ? -1.204 7.562 -4.012 1 94.88 91 ARG A C 1
ATOM 713 O O . ARG A 1 91 ? -0.187 7.598 -3.316 1 94.88 91 ARG A O 1
ATOM 720 N N . TYR A 1 92 ? -1.314 6.805 -5.078 1 93.62 92 TYR A N 1
ATOM 721 C CA . TYR A 1 92 ? -0.243 5.895 -5.465 1 93.62 92 TYR A CA 1
ATOM 722 C C . TYR A 1 92 ? 0.971 6.668 -5.969 1 93.62 92 TYR A C 1
ATOM 724 O O . TYR A 1 92 ? 2.109 6.332 -5.633 1 93.62 92 TYR A O 1
ATOM 732 N N . ASP A 1 93 ? 0.687 7.66 -6.711 1 92.88 93 ASP A N 1
ATOM 733 C CA . ASP A 1 93 ? 1.78 8.531 -7.129 1 92.88 93 ASP A CA 1
ATOM 734 C C . ASP A 1 93 ? 2.432 9.211 -5.93 1 92.88 93 ASP A C 1
ATOM 736 O O . ASP A 1 93 ? 3.656 9.352 -5.875 1 92.88 93 ASP A O 1
ATOM 740 N N . ALA A 1 94 ? 1.61 9.672 -5.055 1 95.75 94 ALA A N 1
ATOM 741 C CA . ALA A 1 94 ? 2.139 10.281 -3.836 1 95.75 94 ALA A CA 1
ATOM 742 C C . ALA A 1 94 ? 3.041 9.305 -3.082 1 95.75 94 ALA A C 1
ATOM 744 O O . ALA A 1 94 ? 4.137 9.672 -2.65 1 95.75 94 ALA A O 1
ATOM 745 N N . GLU A 1 95 ? 2.564 8.062 -2.949 1 96.56 95 GLU A N 1
ATOM 746 C CA . GLU A 1 95 ? 3.369 7.043 -2.287 1 96.56 95 GLU A CA 1
ATOM 747 C C . GLU A 1 95 ? 4.691 6.824 -3.014 1 96.56 95 GLU A C 1
ATOM 749 O O . GLU A 1 95 ? 5.742 6.715 -2.381 1 96.56 95 GLU A O 1
ATOM 754 N N . SER A 1 96 ? 4.602 6.742 -4.273 1 93.38 96 SER A N 1
ATOM 755 C CA . SER A 1 96 ? 5.801 6.555 -5.082 1 93.38 96 SER A CA 1
ATOM 756 C C . SER A 1 96 ? 6.793 7.695 -4.875 1 93.38 96 SER A C 1
ATOM 758 O O . SER A 1 96 ? 8 7.469 -4.777 1 93.38 96 SER A O 1
ATOM 760 N N . GLN A 1 97 ? 6.34 8.875 -4.797 1 95.75 97 GLN A N 1
ATOM 761 C CA . GLN A 1 97 ? 7.203 10.031 -4.578 1 95.75 97 GLN A CA 1
ATOM 762 C C . GLN A 1 97 ? 7.844 9.992 -3.195 1 95.75 97 GLN A C 1
ATOM 764 O O . GLN A 1 97 ? 9.023 10.312 -3.039 1 95.75 97 GLN A O 1
ATOM 769 N N . CYS A 1 98 ? 7.055 9.641 -2.225 1 97.31 98 CYS A N 1
ATOM 770 C CA . CYS A 1 98 ? 7.637 9.477 -0.895 1 97.31 98 CYS A CA 1
ATOM 771 C C . CYS A 1 98 ? 8.719 8.406 -0.896 1 97.31 98 CYS A C 1
ATOM 773 O O . CYS A 1 98 ? 9.797 8.602 -0.337 1 97.31 98 CYS A O 1
ATOM 775 N N . GLN A 1 99 ? 8.453 7.312 -1.543 1 94.62 99 GLN A N 1
ATOM 776 C CA . GLN A 1 99 ? 9.391 6.195 -1.576 1 94.62 99 GLN A CA 1
ATOM 777 C C . GLN A 1 99 ? 10.703 6.598 -2.242 1 94.62 99 GLN A C 1
ATOM 779 O O . GLN A 1 99 ? 11.773 6.148 -1.833 1 94.62 99 GLN A O 1
ATOM 784 N N . ALA A 1 100 ? 10.625 7.414 -3.23 1 92.56 100 ALA A N 1
ATOM 785 C CA . ALA A 1 100 ? 11.812 7.895 -3.93 1 92.56 100 ALA A CA 1
ATOM 786 C C . ALA A 1 100 ? 12.719 8.688 -2.99 1 92.56 100 ALA A C 1
ATOM 788 O O . ALA A 1 100 ? 13.906 8.867 -3.27 1 92.56 100 ALA A O 1
ATOM 789 N N . LEU A 1 101 ? 12.18 9.125 -1.864 1 94.19 101 LEU A N 1
ATOM 790 C CA . LEU A 1 101 ? 12.938 9.883 -0.872 1 94.19 101 LEU A CA 1
ATOM 791 C C . LEU A 1 101 ? 13.289 9.008 0.327 1 94.19 101 LEU A C 1
ATOM 793 O O . LEU A 1 101 ? 13.664 9.523 1.385 1 94.19 101 LEU A O 1
ATOM 797 N N . GLY A 1 102 ? 13.109 7.676 0.144 1 92.75 102 GLY A N 1
ATOM 798 C CA . GLY A 1 102 ? 13.328 6.781 1.27 1 92.75 102 GLY A CA 1
ATOM 799 C C . GLY A 1 102 ? 12.266 6.91 2.346 1 92.75 102 GLY A C 1
ATOM 800 O O . GLY A 1 102 ? 12.5 6.551 3.502 1 92.75 102 GLY A O 1
ATOM 801 N N . ALA A 1 103 ? 11.156 7.488 1.967 1 96.31 103 ALA A N 1
ATOM 802 C CA . ALA A 1 103 ? 10.055 7.758 2.893 1 96.31 103 ALA A CA 1
ATOM 803 C C . ALA A 1 103 ? 8.789 7.035 2.463 1 96.31 103 ALA A C 1
ATOM 805 O O . ALA A 1 103 ? 8.812 6.203 1.552 1 96.31 103 ALA A O 1
ATOM 806 N N . THR A 1 104 ? 7.734 7.148 3.197 1 97.75 104 THR A N 1
ATOM 807 C CA . THR A 1 104 ? 6.391 6.656 2.914 1 97.75 104 THR A CA 1
ATOM 808 C C . THR A 1 104 ? 5.34 7.68 3.334 1 97.75 104 THR A C 1
ATOM 810 O O . THR A 1 104 ? 5.652 8.648 4.031 1 97.75 104 THR A O 1
ATOM 813 N N . LEU A 1 105 ? 4.117 7.566 2.814 1 98.38 105 LEU A N 1
ATOM 814 C CA . LEU A 1 105 ? 3.061 8.391 3.393 1 98.38 105 LEU A CA 1
ATOM 815 C C . LEU A 1 105 ? 2.969 8.18 4.898 1 98.38 105 LEU A C 1
ATOM 817 O O . LEU A 1 105 ? 2.889 7.039 5.367 1 98.38 105 LEU A O 1
ATOM 821 N N . THR A 1 106 ? 3.027 9.266 5.656 1 98.69 106 THR A N 1
ATOM 822 C CA . THR A 1 106 ? 3.189 9.164 7.102 1 98.69 106 THR A CA 1
ATOM 823 C C . THR A 1 106 ? 1.836 9 7.785 1 98.69 106 THR A C 1
ATOM 825 O O . THR A 1 106 ? 0.837 9.57 7.344 1 98.69 106 THR A O 1
ATOM 828 N N . GLY A 1 107 ? 1.784 8.148 8.82 1 98.38 107 GLY A N 1
ATOM 829 C CA . GLY A 1 107 ? 0.758 8.234 9.852 1 98.38 107 GLY A CA 1
ATOM 830 C C . GLY A 1 107 ? 1.106 9.211 10.961 1 98.38 107 GLY A C 1
ATOM 831 O O . GLY A 1 107 ? 1.926 10.117 10.766 1 98.38 107 GLY A O 1
ATOM 832 N N . PHE A 1 108 ? 0.354 9.094 12.07 1 98.38 108 PHE A N 1
ATOM 833 C CA . PHE A 1 108 ? 0.592 10.008 13.18 1 98.38 108 PHE A CA 1
ATOM 834 C C . PHE A 1 108 ? 0.773 9.234 14.484 1 98.38 108 PHE A C 1
ATOM 836 O O . PHE A 1 108 ? 0.085 8.234 14.719 1 98.38 108 PHE A O 1
ATOM 843 N N . ASP A 1 109 ? 1.674 9.766 15.25 1 97.69 109 ASP A N 1
ATOM 844 C CA . ASP A 1 109 ? 1.905 9.18 16.562 1 97.69 109 ASP A CA 1
ATOM 845 C C . ASP A 1 109 ? 1.64 10.203 17.672 1 97.69 109 ASP A C 1
ATOM 847 O O . ASP A 1 109 ? 1.725 9.883 18.859 1 97.69 109 ASP A O 1
ATOM 851 N N . SER A 1 110 ? 1.339 11.422 17.281 1 98 110 SER A N 1
ATOM 852 C CA . SER A 1 110 ? 0.995 12.477 18.234 1 98 110 SER A CA 1
ATOM 853 C C . SER A 1 110 ? 0.13 13.547 17.594 1 98 110 SER A C 1
ATOM 855 O O . SER A 1 110 ? 0.1 13.672 16.359 1 98 110 SER A O 1
ATOM 857 N N . LEU A 1 111 ? -0.557 14.32 18.469 1 97.5 111 LEU A N 1
ATOM 858 C CA . LEU A 1 111 ? -1.333 15.461 17.984 1 97.5 111 LEU A CA 1
ATOM 859 C C . LEU A 1 111 ? -0.426 16.5 17.344 1 97.5 111 LEU A C 1
ATOM 861 O O . LEU A 1 111 ? -0.821 17.172 16.391 1 97.5 111 LEU A O 1
ATOM 865 N N . GLU A 1 112 ? 0.783 16.547 17.828 1 98 112 GLU A N 1
ATOM 866 C CA . GLU A 1 112 ? 1.748 17.516 17.312 1 98 112 GLU A CA 1
ATOM 867 C C . GLU A 1 112 ? 2.1 17.203 15.859 1 98 112 GLU A C 1
ATOM 869 O O . GLU A 1 112 ? 2.25 18.125 15.047 1 98 112 GLU A O 1
ATOM 874 N N . GLU A 1 113 ? 2.266 15.969 15.555 1 98.38 113 GLU A N 1
ATOM 875 C CA . GLU A 1 113 ? 2.57 15.57 14.188 1 98.38 113 GLU A CA 1
ATOM 876 C C . GLU A 1 113 ? 1.437 15.945 13.234 1 98.38 113 GLU A C 1
ATOM 878 O O . GLU A 1 113 ? 1.679 16.469 12.148 1 98.38 113 GLU A O 1
ATOM 883 N N . ARG A 1 114 ? 0.228 15.664 13.633 1 97.56 114 ARG A N 1
ATOM 884 C CA . ARG A 1 114 ? -0.934 16 12.82 1 97.56 114 ARG A CA 1
ATOM 885 C C . ARG A 1 114 ? -1.051 17.5 12.625 1 97.56 114 ARG A C 1
ATOM 887 O O . ARG A 1 114 ? -1.306 17.984 11.516 1 97.56 114 ARG A O 1
ATOM 894 N N . ALA A 1 115 ? -0.842 18.266 13.672 1 96.31 115 ALA A N 1
ATOM 895 C CA . ALA A 1 115 ? -0.865 19.734 13.602 1 96.31 115 ALA A CA 1
ATOM 896 C C . ALA A 1 115 ? 0.222 20.25 12.664 1 96.31 115 ALA A C 1
ATOM 898 O O . ALA A 1 115 ? 0.022 21.25 11.961 1 96.31 115 ALA A O 1
ATOM 899 N N . TYR A 1 116 ? 1.34 19.594 12.711 1 98 116 TYR A N 1
ATOM 900 C CA . TYR A 1 116 ? 2.422 20.016 11.828 1 98 116 TYR A CA 1
ATOM 901 C C . TYR A 1 116 ? 1.997 19.938 10.367 1 98 116 TYR A C 1
ATOM 903 O O . TYR A 1 116 ? 2.273 20.859 9.594 1 98 116 TYR A O 1
ATOM 911 N N . VAL A 1 117 ? 1.354 18.797 9.977 1 97.62 117 VAL A N 1
ATOM 912 C CA . VAL A 1 117 ? 0.906 18.641 8.594 1 97.62 117 VAL A CA 1
ATOM 913 C C . VAL A 1 117 ? -0.074 19.75 8.242 1 97.62 117 VAL A C 1
ATOM 915 O O . VAL A 1 117 ? 0.052 20.391 7.191 1 97.62 117 VAL A O 1
ATOM 918 N N . GLN A 1 118 ? -1.024 20.109 9.125 1 95.12 118 GLN A N 1
ATOM 919 C CA . GLN A 1 118 ? -1.967 21.203 8.93 1 95.12 118 GLN A CA 1
ATOM 920 C C . GLN A 1 118 ? -1.237 22.547 8.789 1 95.12 118 GLN A C 1
ATOM 922 O O . GLN A 1 118 ? -1.498 23.297 7.852 1 95.12 118 GLN A O 1
ATOM 927 N N . ASN A 1 119 ? -0.311 22.75 9.656 1 95 119 ASN A N 1
ATOM 928 C CA . ASN A 1 119 ? 0.384 24.047 9.672 1 95 119 ASN A CA 1
ATOM 929 C C . ASN A 1 119 ? 1.299 24.203 8.461 1 95 119 ASN A C 1
ATOM 931 O O . ASN A 1 119 ? 1.481 25.312 7.957 1 95 119 ASN A O 1
ATOM 935 N N . SER A 1 120 ? 1.873 23.078 8.031 1 95.25 120 SER A N 1
ATOM 936 C CA . SER A 1 120 ? 2.764 23.109 6.875 1 95.25 120 SER A CA 1
ATOM 937 C C . SER A 1 120 ? 1.999 23.406 5.594 1 95.25 120 SER A C 1
ATOM 939 O O . SER A 1 120 ? 2.584 23.875 4.609 1 95.25 120 SER A O 1
ATOM 941 N N . ALA A 1 121 ? 0.722 23.141 5.602 1 92.19 121 ALA A N 1
ATOM 942 C CA . ALA A 1 121 ? -0.101 23.359 4.414 1 92.19 121 ALA A CA 1
ATOM 943 C C . ALA A 1 121 ? -0.468 24.828 4.258 1 92.19 121 ALA A C 1
ATOM 945 O O . ALA A 1 121 ? -0.783 25.281 3.154 1 92.19 121 ALA A O 1
ATOM 946 N N . ILE A 1 122 ? -0.448 25.609 5.312 1 89.5 122 ILE A N 1
ATOM 947 C CA . ILE A 1 122 ? -1.011 26.953 5.371 1 89.5 122 ILE A CA 1
ATOM 948 C C . ILE A 1 122 ? -0.262 27.875 4.402 1 89.5 122 ILE A C 1
ATOM 950 O O . ILE A 1 122 ? -0.878 28.547 3.572 1 89.5 122 ILE A O 1
ATOM 954 N N . PRO A 1 123 ? 1.082 27.844 4.48 1 89.44 123 PRO A N 1
ATOM 955 C CA . PRO A 1 123 ? 1.781 28.75 3.576 1 89.44 123 PRO A CA 1
ATOM 956 C C . PRO A 1 123 ? 1.443 28.516 2.107 1 89.44 123 PRO A C 1
ATOM 958 O O . PRO A 1 123 ? 1.253 29.453 1.346 1 89.44 123 PRO A O 1
ATOM 961 N N . PHE A 1 124 ? 1.377 27.344 1.745 1 87.75 124 PHE A N 1
ATOM 962 C CA . PHE A 1 124 ? 1.032 27.016 0.369 1 87.75 124 PHE A CA 1
ATOM 963 C C . PHE A 1 124 ? -0.389 27.453 0.043 1 87.75 124 PHE A C 1
ATOM 965 O O . PHE A 1 124 ? -0.629 28.062 -0.997 1 87.75 124 PHE A O 1
ATOM 972 N N . LEU A 1 125 ? -1.309 27.172 0.891 1 86.81 125 LEU A N 1
ATOM 973 C CA . LEU A 1 125 ? -2.703 27.547 0.673 1 86.81 125 LEU A CA 1
ATOM 974 C C . LEU A 1 125 ? -2.854 29.062 0.582 1 86.81 125 LEU A C 1
ATOM 976 O O . LEU A 1 125 ? -3.578 29.562 -0.278 1 86.81 125 LEU A O 1
ATOM 980 N N . GLN A 1 126 ? -2.117 29.766 1.388 1 87.38 126 GLN A N 1
ATOM 981 C CA . GLN A 1 126 ? -2.154 31.219 1.377 1 87.38 126 GLN A CA 1
ATOM 982 C C . GLN A 1 126 ? -1.581 31.781 0.077 1 87.38 126 GLN A C 1
ATOM 984 O O . GLN A 1 126 ? -2.166 32.688 -0.531 1 87.38 126 GLN A O 1
ATOM 989 N N . SER A 1 127 ? -0.511 31.141 -0.328 1 88.69 127 SER A N 1
ATOM 990 C CA . SER A 1 127 ? 0.169 31.656 -1.515 1 88.69 127 SER A CA 1
ATOM 991 C C . SER A 1 127 ? -0.668 31.438 -2.77 1 88.69 127 SER A C 1
ATOM 993 O O . SER A 1 127 ? -0.534 32.156 -3.75 1 88.69 127 SER A O 1
ATOM 995 N N . THR A 1 128 ? -1.54 30.531 -2.773 1 85.38 128 THR A N 1
ATOM 996 C CA . THR A 1 128 ? -2.344 30.203 -3.945 1 85.38 128 THR A CA 1
ATOM 997 C C . THR A 1 128 ? -3.764 30.734 -3.797 1 85.38 128 THR A C 1
ATOM 999 O O . THR A 1 128 ? -4.602 30.547 -4.68 1 85.38 128 THR A O 1
ATOM 1002 N N . GLY A 1 129 ? -4.008 31.312 -2.633 1 83.56 129 GLY A N 1
ATOM 1003 C CA . GLY A 1 129 ? -5.32 31.906 -2.398 1 83.56 129 GLY A CA 1
ATOM 1004 C C . GLY A 1 129 ? -6.402 30.859 -2.178 1 83.56 129 GLY A C 1
ATOM 1005 O O . GLY A 1 129 ? -7.586 31.125 -2.398 1 83.56 129 GLY A O 1
ATOM 1006 N N . ILE A 1 130 ? -5.973 29.688 -1.831 1 82.56 130 ILE A N 1
ATOM 1007 C CA . ILE A 1 130 ? -6.906 28.594 -1.585 1 82.56 130 ILE A CA 1
ATOM 1008 C C . ILE A 1 130 ? -7.203 28.5 -0.09 1 82.56 130 ILE A C 1
ATOM 1010 O O . ILE A 1 130 ? -6.301 28.656 0.739 1 82.56 130 ILE A O 1
ATOM 1014 N N . ARG A 1 131 ? -8.445 28.266 0.235 1 83 131 ARG A N 1
ATOM 1015 C CA . ARG A 1 131 ? -8.852 28.297 1.637 1 83 131 ARG A CA 1
ATOM 1016 C C . ARG A 1 131 ? -8.656 26.938 2.299 1 83 131 ARG A C 1
ATOM 1018 O O . ARG A 1 131 ? -8.484 26.859 3.518 1 83 131 ARG A O 1
ATOM 1025 N N . ALA A 1 132 ? -8.727 25.922 1.436 1 87.38 132 ALA A N 1
ATOM 1026 C CA . ALA A 1 132 ? -8.617 24.594 2.02 1 87.38 132 ALA A CA 1
ATOM 1027 C C . ALA A 1 132 ? -8.125 23.578 0.987 1 87.38 132 ALA A C 1
ATOM 1029 O O . ALA A 1 132 ? -8.211 23.828 -0.219 1 87.38 132 ALA A O 1
ATOM 1030 N N . GLY A 1 133 ? -7.582 22.547 1.461 1 88.56 133 GLY A N 1
ATOM 1031 C CA . GLY A 1 133 ? -7.109 21.469 0.612 1 88.56 133 GLY A CA 1
ATOM 1032 C C . GLY A 1 133 ? -6.895 20.172 1.364 1 88.56 133 GLY A C 1
ATOM 1033 O O . GLY A 1 133 ? -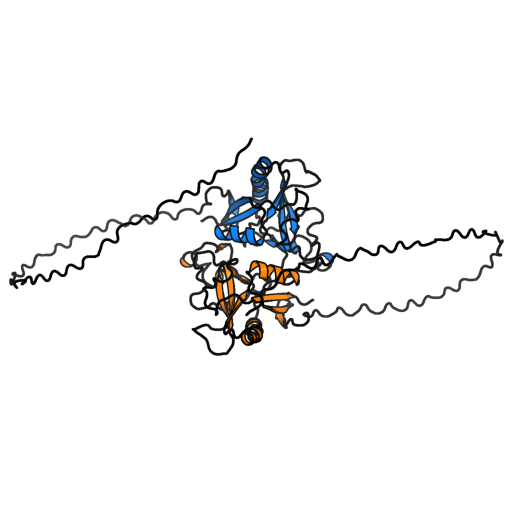6.898 20.156 2.596 1 88.56 133 GLY A O 1
ATOM 1034 N N . SER A 1 134 ? -6.793 19.125 0.594 1 91.75 134 SER A N 1
ATOM 1035 C CA . SER A 1 134 ? -6.617 17.797 1.17 1 91.75 134 SER A CA 1
ATOM 1036 C C . SER A 1 134 ? -5.207 17.281 0.93 1 91.75 134 SER A C 1
ATOM 1038 O O . SER A 1 134 ? -4.613 17.531 -0.117 1 91.75 134 SER A O 1
ATOM 1040 N N . PHE A 1 135 ? -4.738 16.547 1.884 1 94.69 135 PHE A N 1
ATOM 1041 C CA . PHE A 1 135 ? -3.396 15.984 1.81 1 94.69 135 PHE A CA 1
ATOM 1042 C C . PHE A 1 135 ? -3.422 14.492 2.119 1 94.69 135 PHE A C 1
ATOM 1044 O O . PHE A 1 135 ? -3.998 14.07 3.125 1 94.69 135 PHE A O 1
ATOM 1051 N N . TRP A 1 136 ? -2.775 13.711 1.204 1 96.44 136 TRP A N 1
ATOM 1052 C CA . TRP A 1 136 ? -2.68 12.273 1.449 1 96.44 136 TRP A CA 1
ATOM 1053 C C . TRP A 1 136 ? -1.875 11.992 2.713 1 96.44 136 TRP A C 1
ATOM 1055 O O . TRP A 1 136 ? -0.84 12.617 2.953 1 96.44 136 TRP A O 1
ATOM 1065 N N . ILE A 1 137 ? -2.326 11.062 3.506 1 98.38 137 ILE A N 1
ATOM 1066 C CA . ILE A 1 137 ? -1.604 10.547 4.664 1 98.38 137 ILE A CA 1
ATOM 1067 C C . ILE A 1 137 ? -1.525 9.023 4.594 1 98.38 137 ILE A C 1
ATOM 1069 O O . ILE A 1 137 ? -2.168 8.406 3.744 1 98.38 137 ILE A O 1
ATOM 1073 N N . GLY A 1 138 ? -0.712 8.453 5.457 1 98.31 138 GLY A N 1
ATOM 1074 C CA . GLY A 1 138 ? -0.505 7.012 5.461 1 98.31 138 GLY A CA 1
ATOM 1075 C C . GLY A 1 138 ? -1.585 6.254 6.207 1 98.31 138 GLY A C 1
ATOM 1076 O O . GLY A 1 138 ? -1.32 5.656 7.254 1 98.31 138 GLY A O 1
ATOM 1077 N N . LEU A 1 139 ? -2.732 6.211 5.68 1 98.25 139 LEU A N 1
ATOM 1078 C CA . LEU A 1 139 ? -3.887 5.527 6.258 1 98.25 139 LEU A CA 1
ATOM 1079 C C . LEU A 1 139 ? -4.75 4.906 5.164 1 98.25 139 LEU A C 1
ATOM 1081 O O . LEU A 1 139 ? -5.059 5.559 4.164 1 98.25 139 LEU A O 1
ATOM 1085 N N . VAL A 1 140 ? -5.086 3.568 5.312 1 97.06 140 VAL A N 1
ATOM 1086 C CA . VAL A 1 140 ? -5.906 2.893 4.312 1 97.06 140 VAL A CA 1
ATOM 1087 C C . VAL A 1 140 ? -6.922 1.985 5.004 1 97.06 140 VAL A C 1
ATOM 1089 O O . VAL A 1 140 ? -6.727 1.588 6.156 1 97.06 140 VAL A O 1
ATOM 1092 N N . ARG A 1 141 ? -7.992 1.756 4.289 1 95.25 141 ARG A N 1
ATOM 1093 C CA . ARG A 1 141 ? -8.938 0.744 4.738 1 95.25 141 ARG A CA 1
ATOM 1094 C C . ARG A 1 141 ? -8.289 -0.636 4.777 1 95.25 141 ARG A C 1
ATOM 1096 O O . ARG A 1 141 ? -7.543 -1.001 3.869 1 95.25 141 ARG A O 1
ATOM 1103 N N . ARG A 1 142 ? -8.602 -1.382 5.82 1 94 142 ARG A N 1
ATOM 1104 C CA . ARG A 1 142 ? -8.102 -2.75 5.918 1 94 142 ARG A CA 1
ATOM 1105 C C . ARG A 1 142 ? -8.664 -3.615 4.793 1 94 142 ARG A C 1
ATOM 1107 O O . ARG A 1 142 ? -9.852 -3.539 4.473 1 94 142 ARG A O 1
ATOM 1114 N N . PRO A 1 143 ? -7.793 -4.445 4.258 1 91.81 143 PRO A N 1
ATOM 1115 C CA . PRO A 1 143 ? -8.266 -5.309 3.168 1 91.81 143 PRO A CA 1
ATOM 1116 C C . PRO A 1 143 ? -9.477 -6.148 3.562 1 91.81 143 PRO A C 1
ATOM 1118 O O . PRO A 1 143 ? -10.359 -6.391 2.736 1 91.81 143 PRO A O 1
ATOM 1121 N N . SER A 1 144 ? -9.57 -6.598 4.781 1 88.62 144 SER A N 1
ATOM 1122 C CA . SER A 1 144 ? -10.695 -7.391 5.262 1 88.62 144 SER A CA 1
ATOM 1123 C C . SER A 1 144 ? -11.992 -6.586 5.223 1 88.62 144 SER A C 1
ATOM 1125 O O . SER A 1 144 ? -13.078 -7.152 5.332 1 88.62 144 SER A O 1
ATOM 1127 N N . CYS A 1 145 ? -11.844 -5.316 5.07 1 90.94 145 CYS A N 1
ATOM 1128 C CA . CYS A 1 145 ? -13.016 -4.445 5.094 1 90.94 145 CYS A CA 1
ATOM 1129 C C . CYS A 1 145 ? -13.336 -3.926 3.697 1 90.94 145 CYS A C 1
ATOM 1131 O O . CYS A 1 145 ? -14.219 -3.078 3.533 1 90.94 145 CYS A O 1
ATOM 1133 N N . TYR A 1 146 ? -12.602 -4.395 2.643 1 90.31 146 TYR A N 1
ATOM 1134 C CA . TYR A 1 146 ? -12.875 -3.943 1.282 1 90.31 146 TYR A CA 1
ATOM 1135 C C . TYR A 1 146 ? -14.266 -4.375 0.834 1 90.31 146 TYR A C 1
ATOM 1137 O O . TYR A 1 146 ? -14.688 -5.504 1.091 1 90.31 146 TYR A O 1
ATOM 1145 N N . GLY A 1 147 ? -14.938 -3.586 0.167 1 78.31 147 GLY A N 1
ATOM 1146 C CA . GLY A 1 147 ? -16.219 -3.922 -0.431 1 78.31 147 GLY A CA 1
ATOM 1147 C C . GLY A 1 147 ? -17.375 -3.891 0.56 1 78.31 147 GLY A C 1
ATOM 1148 O O . GLY A 1 147 ? -18.531 -4.055 0.179 1 78.31 147 GLY A O 1
ATOM 1149 N N . TYR A 1 148 ? -17.016 -3.955 1.787 1 71.81 148 TYR A N 1
ATOM 1150 C CA . TYR A 1 148 ? -18.078 -3.996 2.775 1 71.81 148 TYR A CA 1
ATOM 1151 C C . TYR A 1 148 ? -18.719 -2.621 2.953 1 71.81 148 TYR A C 1
ATOM 1153 O O . TYR A 1 148 ? -18.016 -1.613 3.037 1 71.81 148 TYR A O 1
ATOM 1161 N N . LEU A 1 149 ? -20.031 -2.623 2.566 1 58.38 149 LEU A N 1
ATOM 1162 C CA . LEU A 1 149 ? -20.734 -1.411 2.957 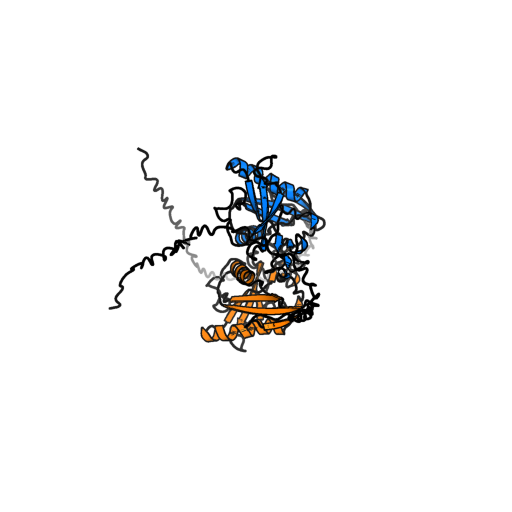1 58.38 149 LEU A CA 1
ATOM 1163 C C . LEU A 1 149 ? -20.859 -1.318 4.473 1 58.38 149 LEU A C 1
ATOM 1165 O O . LEU A 1 149 ? -20.938 -2.342 5.16 1 58.38 149 LEU A O 1
ATOM 1169 N N . GLN A 1 150 ? -20.312 -0.27 5.156 1 53.12 150 GLN A N 1
ATOM 1170 C CA . GLN A 1 150 ? -20.125 0.034 6.57 1 53.12 150 GLN A CA 1
ATOM 1171 C C . GLN A 1 150 ? -21.125 -0.733 7.434 1 53.12 150 GLN A C 1
ATOM 1173 O O . GLN A 1 150 ? -20.781 -1.208 8.516 1 53.12 150 GLN A O 1
ATOM 1178 N N . SER A 1 151 ? -22.234 -0.861 7.074 1 53.69 151 SER A N 1
ATOM 1179 C CA . SER A 1 151 ? -23.297 -1.35 7.961 1 53.69 151 SER A CA 1
ATOM 1180 C C . SER A 1 151 ? -23.172 -2.854 8.18 1 53.69 151 SER A C 1
ATOM 1182 O O . SER A 1 151 ? -23.734 -3.393 9.141 1 53.69 151 SER A O 1
ATOM 1184 N N . LEU A 1 152 ? -22.25 -3.529 7.492 1 56.88 152 LEU A N 1
ATOM 1185 C CA . LEU A 1 152 ? -22.438 -4.977 7.473 1 56.88 152 LEU A CA 1
ATOM 1186 C C . LEU A 1 152 ? -21.406 -5.676 8.344 1 56.88 152 LEU A C 1
ATOM 1188 O O . LEU A 1 152 ? -21.594 -6.828 8.742 1 56.88 152 LEU A O 1
ATOM 1192 N N . GLN A 1 153 ? -20.328 -4.93 8.672 1 65.62 153 GLN A N 1
ATOM 1193 C CA . GLN A 1 153 ? -19.328 -5.57 9.523 1 65.62 153 GLN A CA 1
ATOM 1194 C C . GLN A 1 153 ? -18.875 -4.633 10.633 1 65.62 153 GLN A C 1
ATOM 1196 O O . GLN A 1 153 ? -18.234 -3.615 10.367 1 65.62 153 GLN A O 1
ATOM 1201 N N . ALA A 1 154 ? -19.266 -4.961 11.82 1 75.88 154 ALA A N 1
ATOM 1202 C CA . ALA A 1 154 ? -18.969 -4.121 12.977 1 75.88 154 ALA A CA 1
ATOM 1203 C C . ALA A 1 154 ? -17.484 -3.807 13.055 1 75.88 154 ALA A C 1
ATOM 1205 O O . ALA A 1 154 ? -17.094 -2.695 13.422 1 75.88 154 ALA A O 1
ATOM 1206 N N . ALA A 1 155 ? -16.672 -4.723 12.57 1 81 155 ALA A N 1
ATOM 1207 C CA . ALA A 1 155 ? -15.227 -4.574 12.648 1 81 155 ALA A CA 1
ATOM 1208 C C . ALA A 1 155 ? -14.727 -3.555 11.633 1 81 155 ALA A C 1
ATOM 1210 O O . ALA A 1 155 ? -13.578 -3.119 11.695 1 81 155 ALA A O 1
ATOM 1211 N N . CYS A 1 156 ? -15.562 -3.135 10.75 1 86.75 156 CYS A N 1
ATOM 1212 C CA . CYS A 1 156 ? -15.156 -2.236 9.68 1 86.75 156 CYS A CA 1
ATOM 1213 C C . CYS A 1 156 ? -15.75 -0.846 9.875 1 86.75 156 CYS A C 1
ATOM 1215 O O . CYS A 1 156 ? -15.703 -0.009 8.977 1 86.75 156 CYS A O 1
ATOM 1217 N N . ARG A 1 157 ? -16.266 -0.665 11.102 1 81.81 157 ARG A N 1
ATOM 1218 C CA . ARG A 1 157 ? -16.875 0.635 11.375 1 81.81 157 ARG A CA 1
ATOM 1219 C C . ARG A 1 157 ? -15.836 1.626 11.891 1 81.81 157 ARG A C 1
ATOM 1221 O O . ARG A 1 157 ? -15.008 1.279 12.742 1 81.81 157 ARG A O 1
ATOM 1228 N N . GLY A 1 158 ? -15.852 2.754 11.367 1 88.25 158 GLY A N 1
ATOM 1229 C CA . GLY A 1 158 ? -15 3.824 11.859 1 88.25 158 GLY A CA 1
ATOM 1230 C C . GLY A 1 158 ? -13.516 3.51 11.742 1 88.25 158 GLY A C 1
ATOM 1231 O O . GLY A 1 158 ? -13.07 2.998 10.711 1 88.25 158 GLY A O 1
ATOM 1232 N N . SER A 1 159 ? -12.781 3.844 12.789 1 92.25 159 SER A N 1
ATOM 1233 C CA . SER A 1 159 ? -11.328 3.768 12.789 1 92.25 159 SER A CA 1
ATOM 1234 C C . SER A 1 159 ? -10.844 2.32 12.773 1 92.25 159 SER A C 1
ATOM 1236 O O . SER A 1 159 ? -9.742 2.029 12.305 1 92.25 159 SER A O 1
ATOM 1238 N N . GLN A 1 160 ? -11.688 1.378 13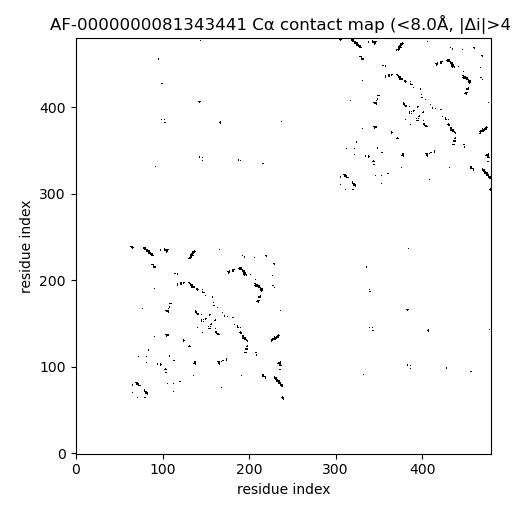.188 1 91.19 160 GLN A N 1
ATOM 1239 C CA . GLN A 1 160 ? -11.281 -0.022 13.281 1 91.19 160 GLN A CA 1
ATOM 1240 C C . GLN A 1 160 ? -11.094 -0.631 11.898 1 91.19 160 GLN A C 1
ATOM 1242 O O . GLN A 1 160 ? -10.391 -1.632 11.742 1 91.19 160 GLN A O 1
ATOM 1247 N N . GLY A 1 161 ? -11.734 -0.085 10.945 1 93.06 161 GLY A N 1
ATOM 1248 C CA . GLY A 1 161 ? -11.641 -0.605 9.586 1 93.06 161 GLY A CA 1
ATOM 1249 C C . GLY A 1 161 ? -10.445 -0.068 8.82 1 93.06 161 GLY A C 1
ATOM 1250 O O . GLY A 1 161 ? -10.281 -0.357 7.633 1 93.06 161 GLY A O 1
ATOM 1251 N N . PHE A 1 162 ? -9.562 0.685 9.539 1 96.31 162 PHE A N 1
ATOM 1252 C CA . PHE A 1 162 ? -8.438 1.325 8.859 1 96.31 162 PHE A CA 1
ATOM 1253 C C . PHE A 1 162 ? -7.125 1 9.555 1 96.31 162 PHE A C 1
ATOM 1255 O O . PHE A 1 162 ? -7.117 0.586 10.711 1 96.31 162 PHE A O 1
ATOM 1262 N N . MET A 1 163 ? -6.035 1.09 8.812 1 95.25 163 MET A N 1
ATOM 1263 C CA . MET A 1 163 ? -4.703 0.844 9.359 1 95.25 163 MET A CA 1
ATOM 1264 C C . MET A 1 163 ? -3.693 1.842 8.797 1 95.25 163 MET A C 1
ATOM 1266 O O . MET A 1 163 ? -3.775 2.227 7.633 1 95.25 163 MET A O 1
ATOM 1270 N N . TRP A 1 164 ? -2.82 2.293 9.664 1 97.31 164 TRP A N 1
ATOM 1271 C CA . TRP A 1 164 ? -1.69 3.092 9.203 1 97.31 164 TRP A CA 1
ATOM 1272 C C . TRP A 1 164 ? -0.774 2.27 8.297 1 97.31 164 TRP A C 1
ATOM 1274 O O . TRP A 1 164 ? -0.649 1.056 8.477 1 97.31 164 TRP A O 1
ATOM 1284 N N . THR A 1 165 ? -0.092 2.943 7.367 1 96.19 165 THR A N 1
ATOM 1285 C CA . THR A 1 165 ? 0.699 2.193 6.398 1 96.19 165 THR A CA 1
ATOM 1286 C C . THR A 1 165 ? 2.186 2.492 6.566 1 96.19 165 THR A C 1
ATOM 1288 O O . THR A 1 165 ? 3.02 1.951 5.836 1 96.19 165 THR A O 1
ATOM 1291 N N . ASP A 1 166 ? 2.557 3.346 7.562 1 96.31 166 ASP A N 1
ATOM 1292 C CA . ASP A 1 166 ? 3.953 3.758 7.664 1 96.31 166 ASP A CA 1
ATOM 1293 C C . ASP A 1 166 ? 4.758 2.773 8.508 1 96.31 166 ASP A C 1
ATOM 1295 O O . ASP A 1 166 ? 5.957 2.963 8.719 1 96.31 166 ASP A O 1
ATOM 1299 N N . GLY A 1 167 ? 4.121 1.748 9.094 1 92.12 167 GLY A N 1
ATOM 1300 C CA . GLY A 1 167 ? 4.797 0.653 9.773 1 92.12 167 GLY A CA 1
ATOM 1301 C C . GLY A 1 167 ? 5.066 0.936 11.234 1 92.12 167 GLY A C 1
ATOM 1302 O O . GLY A 1 167 ? 5.484 0.044 11.977 1 92.12 167 GLY A O 1
ATOM 1303 N N . VAL A 1 168 ? 4.832 2.107 11.664 1 93.44 168 VAL A N 1
ATOM 1304 C CA . VAL A 1 168 ? 5.234 2.432 13.031 1 93.44 168 VAL A CA 1
ATOM 1305 C C . VAL A 1 168 ? 4.07 3.072 13.773 1 93.44 168 VAL A C 1
ATOM 1307 O O . VAL A 1 168 ? 3.941 2.916 14.992 1 93.44 168 VAL A O 1
ATOM 1310 N N . SER A 1 169 ? 3.186 3.789 13.117 1 96.5 169 SER A N 1
ATOM 1311 C CA . SER A 1 169 ? 2.037 4.414 13.766 1 96.5 169 SER A CA 1
ATOM 1312 C C . SER A 1 169 ? 1.018 3.373 14.211 1 96.5 169 SER A C 1
ATOM 1314 O O . SER A 1 169 ? 0.755 2.406 13.492 1 96.5 169 SER A O 1
ATOM 1316 N N . THR A 1 170 ? 0.513 3.557 15.445 1 94.69 170 THR A N 1
ATOM 1317 C CA . THR A 1 170 ? -0.438 2.578 15.961 1 94.69 170 THR A CA 1
ATOM 1318 C C . THR A 1 170 ? -1.624 3.273 16.625 1 94.69 170 THR A C 1
ATOM 1320 O O . THR A 1 170 ? -2.604 2.623 17 1 94.69 170 THR A O 1
ATOM 1323 N N . ARG A 1 171 ? -1.633 4.57 16.781 1 96.44 171 ARG A N 1
ATOM 1324 C CA . ARG A 1 171 ? -2.615 5.301 17.578 1 96.44 171 ARG A CA 1
ATOM 1325 C C . ARG A 1 171 ? -3.896 5.535 16.781 1 96.44 171 ARG A C 1
ATOM 1327 O O . ARG A 1 171 ? -3.979 6.48 15.992 1 96.44 171 ARG A O 1
ATOM 1334 N N . GLN A 1 172 ? -4.902 4.793 17.141 1 95 172 GLN A N 1
ATOM 1335 C CA . GLN A 1 172 ? -6.176 4.887 16.438 1 95 172 GLN A CA 1
ATOM 1336 C C . GLN A 1 172 ? -6.949 6.133 16.859 1 95 172 GLN A C 1
ATOM 1338 O O . GLN A 1 172 ? -7.785 6.637 16.109 1 95 172 GLN A O 1
ATOM 1343 N N . ASP A 1 173 ? -6.656 6.605 18.062 1 95.88 173 ASP A N 1
ATOM 1344 C CA . ASP A 1 173 ? -7.348 7.781 18.578 1 95.88 173 ASP A CA 1
ATOM 1345 C C . ASP A 1 173 ? -6.961 9.031 17.797 1 95.88 173 ASP A C 1
ATOM 1347 O O . ASP A 1 173 ? -7.637 10.062 17.891 1 95.88 173 ASP A O 1
ATOM 1351 N N . LEU A 1 174 ? -5.902 8.945 17.031 1 97.44 174 LEU A N 1
ATOM 1352 C CA . LEU A 1 174 ? -5.445 10.094 16.25 1 97.44 174 LEU A CA 1
ATOM 1353 C C . LEU A 1 174 ? -6.168 10.164 14.914 1 97.44 174 LEU A C 1
ATOM 1355 O O . LEU A 1 174 ? -6.023 11.148 14.18 1 97.44 174 LEU A O 1
ATOM 1359 N N . MET A 1 175 ? -6.938 9.133 14.547 1 97.75 175 MET A N 1
ATOM 1360 C CA . MET A 1 175 ? -7.734 9.148 13.328 1 97.75 175 MET A CA 1
ATOM 1361 C C . MET A 1 175 ? -8.961 10.039 13.484 1 97.75 175 MET A C 1
ATOM 1363 O O . MET A 1 175 ? -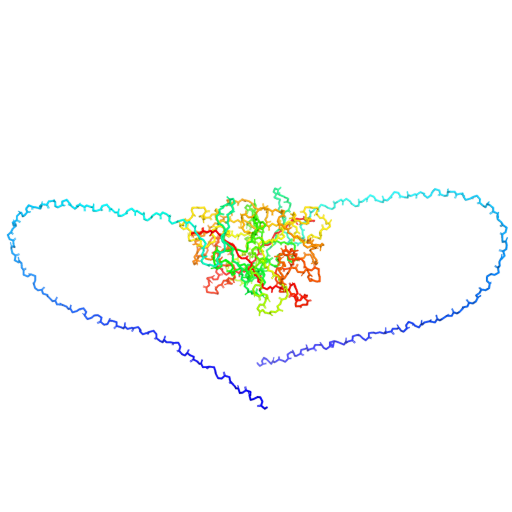10.008 9.586 13.945 1 97.75 175 MET A O 1
ATOM 1367 N N . ASN A 1 176 ? -8.812 11.281 13.055 1 96.31 176 ASN A N 1
ATOM 1368 C CA . ASN A 1 176 ? -9.773 12.352 13.281 1 96.31 176 ASN A CA 1
ATOM 1369 C C . ASN A 1 176 ? -10.766 12.477 12.125 1 96.31 176 ASN A C 1
ATOM 1371 O O . ASN A 1 176 ? -10.664 13.406 11.312 1 96.31 176 ASN A O 1
ATOM 1375 N N . TRP A 1 177 ? -11.789 11.672 12.211 1 95.5 177 TRP A N 1
ATOM 1376 C CA . TRP A 1 177 ? -12.719 11.562 11.094 1 95.5 177 TRP A CA 1
ATOM 1377 C C . TRP A 1 177 ? -13.68 12.742 11.062 1 95.5 177 TRP A C 1
ATOM 1379 O O . TRP A 1 177 ? -14.148 13.195 12.109 1 95.5 177 TRP A O 1
ATOM 1389 N N . ARG A 1 178 ? -13.969 13.195 9.906 1 91.81 178 ARG A N 1
ATOM 1390 C CA . ARG A 1 178 ? -15.062 14.141 9.695 1 91.81 178 ARG A CA 1
ATOM 1391 C C . ARG A 1 178 ? -16.406 13.516 10.062 1 91.81 178 ARG A C 1
ATOM 1393 O O . ARG A 1 178 ? -16.562 12.297 9.984 1 91.81 178 ARG A O 1
ATOM 1400 N N . ASP A 1 179 ? -17.297 14.391 10.32 1 90.06 179 ASP A N 1
ATOM 1401 C CA . ASP A 1 179 ? -18.625 13.898 10.648 1 90.06 179 ASP A CA 1
ATOM 1402 C C . ASP A 1 179 ? -19.203 13.078 9.5 1 90.06 179 ASP A C 1
ATOM 1404 O O . ASP A 1 179 ? -19.188 13.516 8.352 1 90.06 179 ASP A O 1
ATOM 1408 N N . GLY A 1 180 ? -19.641 11.836 9.867 1 89.44 180 GLY A N 1
ATOM 1409 C CA . GLY A 1 180 ? -20.266 10.969 8.875 1 89.44 180 GLY A CA 1
ATOM 1410 C C . GLY A 1 180 ? -19.266 10.102 8.133 1 89.44 180 GLY A C 1
ATOM 1411 O O . GLY A 1 180 ? -19.656 9.25 7.328 1 89.44 180 GLY A O 1
ATOM 1412 N N . MET A 1 181 ? -18.031 10.422 8.422 1 89.81 181 MET A N 1
ATOM 1413 C CA . MET A 1 181 ? -16.969 9.656 7.754 1 89.81 181 MET A CA 1
ATOM 1414 C C . MET A 1 181 ? -16.266 8.734 8.742 1 89.81 181 MET A C 1
ATOM 1416 O O . MET A 1 181 ? -16.266 8.984 9.945 1 89.81 181 MET A O 1
ATOM 1420 N N . PRO A 1 182 ? -15.656 7.668 8.258 1 91.62 182 PRO A N 1
ATOM 1421 C CA . PRO A 1 182 ? -15.68 7.176 6.883 1 91.62 182 PRO A CA 1
ATOM 1422 C C . PRO A 1 182 ? -17.016 6.539 6.512 1 91.62 182 PRO A C 1
ATOM 1424 O O . PRO A 1 182 ? -17.656 5.898 7.348 1 91.62 182 PRO A O 1
ATOM 1427 N N . ASP A 1 183 ? -17.469 6.672 5.27 1 87.94 183 ASP A N 1
ATOM 1428 C CA . ASP A 1 183 ? -18.781 6.137 4.875 1 87.94 183 ASP A CA 1
ATOM 1429 C C . ASP A 1 183 ? -18.641 5.16 3.711 1 87.94 183 ASP A C 1
ATOM 1431 O O . ASP A 1 183 ? -19.625 4.523 3.312 1 87.94 183 ASP A O 1
ATOM 1435 N N . ASN A 1 184 ? -17.453 4.996 3.156 1 89.75 184 ASN A N 1
ATOM 1436 C CA . ASN A 1 184 ? -17.172 4.113 2.031 1 89.75 184 ASN A CA 1
ATOM 1437 C C . ASN A 1 184 ? -18.172 4.324 0.892 1 89.75 184 ASN A C 1
ATOM 1439 O O . ASN A 1 184 ? -18.656 3.361 0.296 1 89.75 184 ASN A O 1
ATOM 1443 N N . ALA A 1 185 ? -18.484 5.605 0.654 1 85.44 185 ALA A N 1
ATOM 1444 C CA . ALA A 1 185 ? -19.422 5.902 -0.428 1 85.44 185 ALA A CA 1
ATOM 1445 C C . ALA A 1 185 ? -19 5.219 -1.724 1 85.44 185 ALA A C 1
ATOM 1447 O O . ALA A 1 185 ? -17.844 5.332 -2.139 1 85.44 185 ALA A O 1
ATOM 1448 N N . GLY A 1 186 ? -19.938 4.402 -2.295 1 84.88 186 GLY A N 1
ATOM 1449 C CA . GLY A 1 186 ? -19.641 3.68 -3.52 1 84.88 186 GLY A CA 1
ATOM 1450 C C . GLY A 1 186 ? -18.891 2.375 -3.273 1 84.88 186 GLY A C 1
ATOM 1451 O O . GLY A 1 186 ? -18.656 1.607 -4.207 1 84.88 186 GLY A O 1
ATOM 1452 N N . GLY A 1 187 ? -18.422 2.109 -2.107 1 86.19 187 GLY A N 1
ATOM 1453 C CA . GLY A 1 187 ? -17.875 0.83 -1.697 1 86.19 187 GLY A CA 1
ATOM 1454 C C . GLY A 1 187 ? -16.391 0.688 -2.014 1 86.19 187 GLY A C 1
ATOM 1455 O O . GLY A 1 187 ? -15.828 -0.394 -1.866 1 86.19 187 GLY A O 1
ATOM 1456 N N . ASN A 1 188 ? -15.758 1.726 -2.531 1 89.88 188 ASN A N 1
ATOM 1457 C CA . ASN A 1 188 ? -14.359 1.613 -2.947 1 89.88 188 ASN A CA 1
ATOM 1458 C C . ASN A 1 188 ? -13.531 2.797 -2.455 1 89.88 188 ASN A C 1
ATOM 1460 O O . ASN A 1 188 ? -12.594 3.223 -3.125 1 89.88 188 ASN A O 1
ATOM 1464 N N . GLN A 1 189 ? -13.914 3.42 -1.356 1 91.38 189 GLN A N 1
ATOM 1465 C CA . GLN A 1 189 ? -13.117 4.477 -0.746 1 91.38 189 GLN A CA 1
ATOM 1466 C C . GLN A 1 189 ? -12.117 3.906 0.257 1 91.38 189 GLN A C 1
ATOM 1468 O O . GLN A 1 189 ? -12.391 3.857 1.457 1 91.38 189 GLN A O 1
ATOM 1473 N N . ASN A 1 190 ? -10.961 3.523 -0.263 1 94.31 190 ASN A N 1
ATOM 1474 C CA . ASN A 1 190 ? -10.039 2.738 0.543 1 94.31 190 ASN A CA 1
ATOM 1475 C C . ASN A 1 190 ? -8.836 3.57 0.984 1 94.31 190 ASN A C 1
ATOM 1477 O O . ASN A 1 190 ? -7.973 3.082 1.719 1 94.31 190 ASN A O 1
ATOM 1481 N N . CYS A 1 191 ? -8.742 4.797 0.55 1 95.81 191 CYS A N 1
ATOM 1482 C CA . CYS A 1 191 ? -7.652 5.688 0.936 1 95.81 191 CYS A CA 1
ATOM 1483 C C . CYS A 1 191 ? -8.18 6.875 1.737 1 95.81 191 CYS A C 1
ATOM 1485 O O . CYS A 1 191 ? -9.391 7.086 1.817 1 95.81 191 CYS A O 1
ATOM 1487 N N . VAL A 1 192 ? -7.23 7.582 2.416 1 95.44 192 VAL A N 1
ATOM 1488 C CA . VAL A 1 192 ? -7.637 8.633 3.342 1 95.44 192 VAL A CA 1
ATOM 1489 C C . VAL A 1 192 ? -6.789 9.883 3.107 1 95.44 192 VAL A C 1
ATOM 1491 O O . VAL A 1 192 ? -5.574 9.789 2.918 1 95.44 192 VAL A O 1
ATOM 1494 N N . PHE A 1 193 ? -7.469 11 3.066 1 94.81 193 PHE A N 1
ATOM 1495 C CA . PHE A 1 193 ? -6.77 12.273 3.096 1 94.81 193 PHE A CA 1
ATOM 1496 C C . PHE A 1 193 ? -7.125 13.062 4.355 1 94.81 193 PHE A C 1
ATOM 1498 O O . PHE A 1 193 ? -8.109 12.75 5.023 1 94.81 193 PHE A O 1
ATOM 1505 N N . MET A 1 194 ? -6.301 14 4.715 1 95.31 194 MET A N 1
ATOM 1506 C CA . MET A 1 194 ? -6.562 14.961 5.785 1 95.31 194 MET A CA 1
ATOM 1507 C C . MET A 1 194 ? -6.871 16.344 5.215 1 95.31 194 MET A C 1
ATOM 1509 O O . MET A 1 194 ? -6.145 16.844 4.355 1 95.31 194 MET A O 1
ATOM 1513 N N . LEU A 1 195 ? -7.91 16.906 5.719 1 92.44 195 LEU A N 1
ATOM 1514 C CA . LEU A 1 195 ? -8.289 18.266 5.312 1 92.44 195 LEU A CA 1
ATOM 1515 C C . LEU A 1 195 ? -7.465 19.297 6.055 1 92.44 195 LEU A C 1
ATOM 1517 O O . LEU A 1 195 ? -7.344 19.25 7.281 1 92.44 195 LEU A O 1
ATOM 1521 N N . CYS A 1 196 ? -6.875 20.141 5.273 1 91.75 196 CYS A N 1
ATOM 1522 C CA . CYS A 1 196 ? -6.129 21.266 5.828 1 91.75 196 CYS A CA 1
ATOM 1523 C C . CYS A 1 196 ? -6.742 22.594 5.398 1 91.75 196 CYS A C 1
ATOM 1525 O O . CYS A 1 196 ? -7.309 22.688 4.309 1 91.75 196 CYS A O 1
ATOM 1527 N N . ARG A 1 197 ? -6.652 23.516 6.223 1 88.69 197 ARG A N 1
ATOM 1528 C CA . ARG A 1 197 ? -7.301 24.797 5.941 1 88.69 197 ARG A CA 1
ATOM 1529 C C . ARG A 1 197 ? -6.391 25.969 6.305 1 88.69 197 ARG A C 1
ATOM 1531 O O . ARG A 1 197 ? -5.543 25.844 7.191 1 88.69 197 ARG A O 1
ATOM 1538 N N . ASN A 1 198 ? -6.699 26.984 5.398 1 82.69 198 ASN A N 1
ATOM 1539 C CA . ASN A 1 198 ? -6.043 28.25 5.66 1 82.69 198 ASN A CA 1
ATOM 1540 C C . ASN A 1 198 ? -6.844 29.109 6.641 1 82.69 198 ASN A C 1
ATOM 1542 O O . ASN A 1 198 ? -7.906 29.625 6.293 1 82.69 198 ASN A O 1
ATOM 1546 N N . GLY A 1 199 ? -6.539 29.156 7.922 1 72.69 199 GLY A N 1
ATOM 1547 C CA . GLY A 1 199 ? -7.172 30.062 8.875 1 72.69 199 GLY A CA 1
ATOM 1548 C C . GLY A 1 199 ? -7.922 29.328 9.969 1 72.69 199 GLY A C 1
ATOM 1549 O O . GLY A 1 199 ? -8.148 28.109 9.875 1 72.69 199 GLY A O 1
ATOM 1550 N N . PRO A 1 200 ? -8.227 29.969 11.055 1 63.41 200 PRO A N 1
ATOM 1551 C CA . PRO A 1 200 ? -8.789 29.375 12.273 1 63.41 200 PRO A CA 1
ATOM 1552 C C . PRO A 1 200 ? -10.281 29.109 12.164 1 63.41 200 PRO A C 1
ATOM 1554 O O . PRO A 1 200 ? -10.836 28.328 12.945 1 63.41 200 PRO A O 1
ATOM 1557 N N . VAL A 1 201 ? -10.984 29.797 11.227 1 60.56 201 VAL A N 1
ATOM 1558 C CA . VAL A 1 201 ? -12.438 29.719 11.18 1 60.56 201 VAL A CA 1
ATOM 1559 C C . VAL A 1 201 ? -12.859 28.609 10.211 1 60.56 201 VAL A C 1
ATOM 1561 O O . VAL A 1 201 ? -12.375 28.562 9.078 1 60.56 201 VAL A O 1
ATOM 1564 N N . PRO A 1 202 ? -13.633 27.656 10.805 1 62.69 202 PRO A N 1
ATOM 1565 C CA . PRO A 1 202 ? -14.18 26.641 9.883 1 62.69 202 PRO A CA 1
ATOM 1566 C C . PRO A 1 202 ? -14.914 27.266 8.703 1 62.69 202 PRO A C 1
ATOM 1568 O O . PRO A 1 202 ? -15.586 28.297 8.852 1 62.69 202 PRO A O 1
ATOM 1571 N N . ILE A 1 203 ? -14.555 27.016 7.629 1 60.38 203 ILE A N 1
ATOM 1572 C CA . ILE A 1 203 ? -15.281 27.406 6.43 1 60.38 203 ILE A CA 1
ATOM 1573 C C . ILE A 1 203 ? -16.203 26.266 5.977 1 60.38 203 ILE A C 1
ATOM 1575 O O . ILE A 1 203 ? -15.742 25.141 5.785 1 60.38 203 ILE A O 1
ATOM 1579 N N . ASN A 1 204 ? -17.391 26.609 5.785 1 60.62 204 ASN A N 1
ATOM 1580 C CA . ASN A 1 204 ? -18.422 25.703 5.293 1 60.62 204 ASN A CA 1
ATOM 1581 C C . ASN A 1 204 ? -18.406 24.375 6.059 1 60.62 204 ASN A C 1
ATOM 1583 O O . ASN A 1 204 ? -18.469 23.297 5.457 1 60.62 204 ASN A O 1
ATOM 1587 N N . GLY A 1 205 ? -17.969 24.578 7.32 1 64.56 205 GLY A N 1
ATOM 1588 C CA . GLY A 1 205 ? -18.062 23.406 8.156 1 64.56 205 GLY A CA 1
ATOM 1589 C C . GLY A 1 205 ? -16.828 22.531 8.094 1 64.56 205 GLY A C 1
ATOM 1590 O O . GLY A 1 205 ? -16.781 21.453 8.711 1 64.56 205 GLY A O 1
ATOM 1591 N N . VAL A 1 206 ? -15.906 23.078 7.352 1 68.25 206 VAL A N 1
ATOM 1592 C CA . VAL A 1 206 ? -14.68 22.281 7.25 1 68.25 206 VAL A CA 1
ATOM 1593 C C . VAL A 1 206 ? -13.781 22.562 8.453 1 68.25 206 VAL A C 1
ATOM 1595 O O . VAL A 1 206 ? -13.359 23.703 8.664 1 68.25 206 VAL A O 1
ATOM 1598 N N . ARG A 1 207 ? -13.602 21.609 9.289 1 81.75 207 ARG A N 1
ATOM 1599 C CA . ARG A 1 207 ? -12.672 21.641 10.406 1 81.75 207 ARG A CA 1
ATOM 1600 C C . ARG A 1 207 ? -11.312 21.062 10.008 1 81.75 207 ARG A C 1
ATOM 1602 O O . ARG A 1 207 ? -11.242 20.094 9.266 1 81.75 207 ARG A O 1
ATOM 1609 N N . PRO A 1 208 ? -10.266 21.844 10.367 1 87.5 208 PRO A N 1
ATOM 1610 C CA . PRO A 1 208 ? -8.945 21.344 9.977 1 87.5 208 PRO A CA 1
ATOM 1611 C C . PRO A 1 208 ? -8.602 20 10.617 1 87.5 208 PRO A C 1
ATOM 1613 O O . PRO A 1 208 ? -9.211 19.625 11.617 1 87.5 208 PRO A O 1
ATOM 1616 N N . GLU A 1 209 ? -7.719 19.266 10.008 1 93.06 209 GLU A N 1
ATOM 1617 C CA . GLU A 1 209 ? -7.125 18.031 10.5 1 93.06 209 GLU A CA 1
ATOM 1618 C C . GLU A 1 209 ? -8.148 16.891 10.508 1 93.06 209 GLU A C 1
ATOM 1620 O O . GLU A 1 209 ? -8.016 15.945 11.281 1 93.06 209 GLU A O 1
ATOM 1625 N N . ARG A 1 210 ? -9.211 17.078 9.75 1 93.75 210 ARG A N 1
ATOM 1626 C CA . ARG A 1 210 ? -10.203 16.016 9.664 1 93.75 210 ARG A CA 1
ATOM 1627 C C . ARG A 1 210 ? -9.891 15.07 8.516 1 93.75 210 ARG A C 1
ATOM 1629 O O . ARG A 1 210 ? -9.344 15.484 7.488 1 93.75 210 ARG A O 1
ATOM 1636 N N . PHE A 1 211 ? -10.297 13.797 8.742 1 95.81 211 PHE A N 1
ATOM 1637 C CA . PHE A 1 211 ? -10.023 12.758 7.758 1 95.81 211 PHE A CA 1
ATOM 1638 C C . PHE A 1 211 ? -11.273 12.43 6.953 1 95.81 211 PHE A C 1
ATOM 1640 O O . PHE A 1 211 ? -12.391 12.539 7.465 1 95.81 211 PHE A O 1
ATOM 1647 N N . ASP A 1 212 ? -11.102 12.055 5.746 1 93.5 212 ASP A N 1
ATOM 1648 C CA . ASP A 1 212 ? -12.164 11.531 4.898 1 93.5 212 ASP A CA 1
ATOM 1649 C C . ASP A 1 212 ? -11.648 10.406 4.004 1 93.5 212 ASP A C 1
ATOM 1651 O O . ASP A 1 212 ? -10.523 10.469 3.512 1 93.5 212 ASP A O 1
ATOM 1655 N N . ASP A 1 213 ? -12.453 9.32 3.906 1 92.69 213 ASP A N 1
ATOM 1656 C CA . ASP A 1 213 ? -12.094 8.219 3.018 1 92.69 213 ASP A CA 1
ATOM 1657 C C . ASP A 1 213 ? -12.523 8.508 1.582 1 92.69 213 ASP A C 1
ATOM 1659 O O . ASP A 1 213 ? -13.602 9.07 1.352 1 92.69 213 ASP A O 1
ATOM 1663 N N . ILE A 1 214 ? -11.648 8.188 0.687 1 91.56 214 ILE A N 1
ATOM 1664 C CA . ILE A 1 214 ? -11.883 8.414 -0.735 1 91.56 214 ILE A CA 1
ATOM 1665 C C . ILE A 1 214 ? -11.227 7.301 -1.55 1 91.56 214 ILE A C 1
ATOM 1667 O O . ILE A 1 214 ? -10.453 6.504 -1.014 1 91.56 214 ILE A O 1
ATOM 1671 N N . GLU A 1 215 ? -11.586 7.211 -2.84 1 91.5 215 GLU A N 1
ATOM 1672 C CA . GLU A 1 215 ? -10.906 6.27 -3.721 1 91.5 215 GLU A CA 1
ATOM 1673 C C . GLU A 1 215 ? -9.43 6.625 -3.871 1 91.5 215 GLU A C 1
ATOM 1675 O O . GLU A 1 215 ? -9.07 7.805 -3.938 1 91.5 215 GLU A O 1
ATOM 1680 N N . CYS A 1 216 ? -8.609 5.648 -4.09 1 92.94 216 CYS A N 1
ATOM 1681 C CA . CYS A 1 216 ? -7.164 5.852 -4.105 1 92.94 216 CYS A CA 1
ATOM 1682 C C . CYS A 1 216 ? -6.723 6.527 -5.395 1 92.94 216 CYS A C 1
ATOM 1684 O O . CYS A 1 216 ? -5.691 7.203 -5.426 1 92.94 216 CYS A O 1
ATOM 1686 N N . VAL A 1 217 ? -7.336 6.215 -6.578 1 83.75 217 VAL A N 1
ATOM 1687 C CA . VAL A 1 217 ? -6.895 6.668 -7.891 1 83.75 217 VAL A CA 1
ATOM 1688 C C . VAL A 1 217 ? -7.598 7.977 -8.25 1 83.75 217 VAL A C 1
ATOM 1690 O O . VAL A 1 217 ? -7.246 8.633 -9.234 1 83.75 217 VAL A O 1
ATOM 1693 N N . ASN A 1 218 ? -8.82 8.305 -7.676 1 61.88 218 ASN A N 1
ATOM 1694 C CA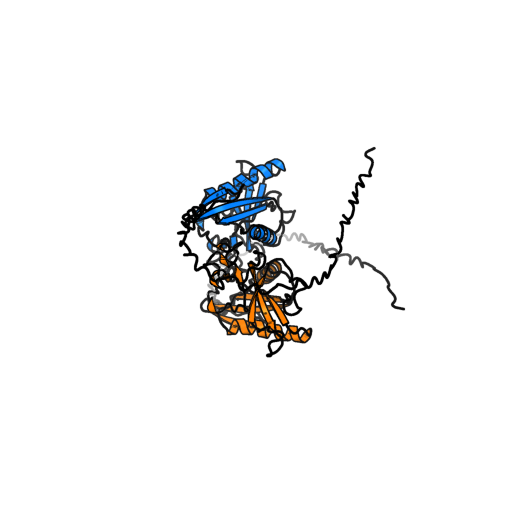 . ASN A 1 218 ? -9.656 9.422 -8.102 1 61.88 218 ASN A CA 1
ATOM 1695 C C . ASN A 1 218 ? -8.969 10.758 -7.848 1 61.88 218 ASN A C 1
ATOM 1697 O O . ASN A 1 218 ? -8.781 11.164 -6.695 1 61.88 218 ASN A O 1
ATOM 1701 N N . PRO A 1 219 ? -8.125 11.148 -8.844 1 55.16 219 PRO A N 1
ATOM 1702 C CA . PRO A 1 219 ? -7.863 12.539 -8.469 1 55.16 219 PRO A CA 1
ATOM 1703 C C . PRO A 1 219 ? -9.133 13.289 -8.07 1 55.16 219 PRO A C 1
ATOM 1705 O O . PRO A 1 219 ? -10.227 12.945 -8.523 1 55.16 219 PRO A O 1
ATOM 1708 N N . PRO A 1 220 ? -9.148 13.922 -7.027 1 50.44 220 PRO A N 1
ATOM 1709 C CA . PRO A 1 220 ? -10.344 14.68 -6.648 1 50.44 220 PRO A CA 1
ATOM 1710 C C . PRO A 1 220 ? -11.133 15.18 -7.855 1 50.44 220 PRO A C 1
ATOM 1712 O O . PRO A 1 220 ? -10.539 15.547 -8.875 1 50.44 220 PRO A O 1
ATOM 1715 N N . ASN A 1 221 ? -12.211 14.562 -8.195 1 46.56 221 ASN A N 1
ATOM 1716 C CA . ASN A 1 221 ? -13.18 15.211 -9.062 1 46.56 221 ASN A CA 1
ATOM 1717 C C . ASN A 1 221 ? -13.109 16.734 -8.953 1 46.56 221 ASN A C 1
ATOM 1719 O O . ASN A 1 221 ? -13.273 17.297 -7.863 1 46.56 221 ASN A O 1
ATOM 1723 N N . PRO A 1 222 ? -12.508 17.25 -9.914 1 44.31 222 PRO A N 1
ATOM 1724 C CA . PRO A 1 222 ? -12.578 18.719 -9.906 1 44.31 222 PRO A CA 1
ATOM 1725 C C . PRO A 1 222 ? -13.883 19.234 -9.32 1 44.31 222 PRO A C 1
ATOM 1727 O O . PRO A 1 222 ? -13.992 20.422 -9.008 1 44.31 222 PRO A O 1
ATOM 1730 N N . TRP A 1 223 ? -14.797 18.406 -9.461 1 43.47 223 TRP A N 1
ATOM 1731 C CA . TRP A 1 223 ? -16.062 18.969 -8.992 1 43.47 223 TRP A CA 1
ATOM 1732 C C . TRP A 1 223 ? -16.125 18.969 -7.473 1 43.47 223 TRP A C 1
ATOM 1734 O O . TRP A 1 223 ? -17.125 19.406 -6.891 1 43.47 223 TRP A O 1
ATOM 1744 N N . ASN A 1 224 ? -15.164 18.328 -6.883 1 51.91 224 ASN A N 1
ATOM 1745 C CA . ASN A 1 224 ? -15.234 18.453 -5.43 1 51.91 224 ASN A CA 1
ATOM 1746 C C . ASN A 1 224 ? -14.859 19.859 -4.969 1 51.91 224 ASN A C 1
ATOM 1748 O O . ASN A 1 224 ? -14.07 20.547 -5.629 1 51.91 224 ASN A O 1
ATOM 1752 N N . ALA A 1 225 ? -15.68 20.281 -4.102 1 59.38 225 ALA A N 1
ATOM 1753 C CA . ALA A 1 225 ? -15.469 21.625 -3.537 1 59.38 225 ALA A CA 1
ATOM 1754 C C . ALA A 1 225 ? -13.984 21.891 -3.295 1 59.38 225 ALA A C 1
ATOM 1756 O O . ALA A 1 225 ? -13.219 20.953 -3.014 1 59.38 225 ALA A O 1
ATOM 1757 N N . ASP A 1 226 ? -13.531 22.922 -3.852 1 64.88 226 ASP A N 1
ATOM 1758 C CA . ASP A 1 226 ? -12.164 23.422 -3.719 1 64.88 226 ASP A CA 1
ATOM 1759 C C . ASP A 1 226 ? -11.547 23 -2.391 1 64.88 226 ASP A C 1
ATOM 1761 O O . ASP A 1 226 ? -10.352 22.703 -2.322 1 64.88 226 ASP A O 1
ATOM 1765 N N . SER A 1 227 ? -12.461 22.672 -1.455 1 69.44 227 SER A N 1
ATOM 1766 C CA . SER A 1 227 ? -11.977 22.375 -0.109 1 69.44 227 SER A CA 1
ATOM 1767 C C . SER A 1 227 ? -11.531 20.922 0.019 1 69.44 227 SER A C 1
ATOM 1769 O O . SER A 1 227 ? -10.742 20.594 0.907 1 69.44 227 SER A O 1
ATOM 1771 N N . GLN A 1 228 ? -11.938 20.109 -0.981 1 75.31 228 GLN A N 1
ATOM 1772 C CA . GLN A 1 228 ? -11.625 18.688 -0.815 1 75.31 228 GLN A CA 1
ATOM 1773 C C . GLN A 1 228 ? -10.664 18.203 -1.895 1 75.31 228 GLN A C 1
ATOM 1775 O O . GLN A 1 228 ? -10.312 17.016 -1.94 1 75.31 228 GLN A O 1
ATOM 1780 N N . LYS A 1 229 ? -10.242 19.141 -2.637 1 85 229 LYS A N 1
ATOM 1781 C CA . LYS A 1 229 ? -9.281 18.781 -3.676 1 85 229 LYS A CA 1
ATOM 1782 C C . LYS A 1 229 ? -7.953 18.344 -3.068 1 85 229 LYS A C 1
ATOM 1784 O O . LYS A 1 229 ? -7.469 18.969 -2.117 1 85 229 LYS A O 1
ATOM 1789 N N . ILE A 1 230 ? -7.441 17.328 -3.664 1 91.94 230 ILE A N 1
ATOM 1790 C CA . ILE A 1 230 ? -6.121 16.906 -3.219 1 91.94 230 ILE A CA 1
ATOM 1791 C C . ILE A 1 230 ? -5.074 17.938 -3.641 1 91.94 230 ILE A C 1
ATOM 1793 O O . ILE A 1 230 ? -4.977 18.281 -4.82 1 91.94 230 ILE A O 1
ATOM 1797 N N . ARG A 1 231 ? -4.297 18.375 -2.641 1 91.38 231 ARG A N 1
ATOM 1798 C CA . ARG A 1 231 ? -3.314 19.422 -2.91 1 91.38 231 ARG A CA 1
ATOM 1799 C C . ARG A 1 231 ? -1.902 18.938 -2.605 1 91.38 231 ARG A C 1
ATOM 1801 O O . ARG A 1 231 ? -0.922 19.562 -3.02 1 91.38 231 ARG A O 1
ATOM 1808 N N . GLY A 1 232 ? -1.837 17.859 -1.945 1 94.69 232 GLY A N 1
ATOM 1809 C CA . GLY A 1 232 ? -0.507 17.391 -1.592 1 94.69 232 GLY A CA 1
ATOM 1810 C C . GLY A 1 232 ? -0.521 16.094 -0.807 1 94.69 232 GLY A C 1
ATOM 1811 O O . GLY A 1 232 ? -1.477 15.312 -0.894 1 94.69 232 GLY A O 1
ATOM 1812 N N . TYR A 1 233 ? 0.607 15.805 -0.152 1 97.19 233 TYR A N 1
ATOM 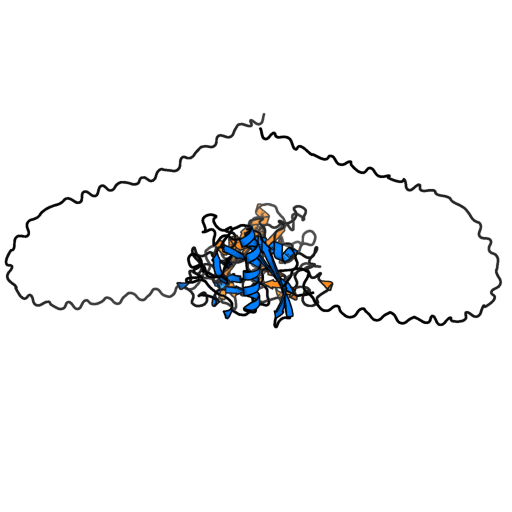1813 C CA . TYR A 1 233 ? 0.797 14.57 0.606 1 97.19 233 TYR A CA 1
ATOM 1814 C C . TYR A 1 233 ? 1.892 14.742 1.653 1 97.19 233 TYR A C 1
ATOM 1816 O O . TYR A 1 233 ? 2.803 15.555 1.483 1 97.19 233 TYR A O 1
ATOM 1824 N N . ALA A 1 234 ? 1.716 14.047 2.758 1 98.75 234 ALA A N 1
ATOM 1825 C CA . ALA A 1 234 ? 2.678 14.078 3.855 1 98.75 234 ALA A CA 1
ATOM 1826 C C . ALA A 1 234 ? 3.518 12.805 3.893 1 98.75 234 ALA A C 1
ATOM 1828 O O . ALA A 1 234 ? 2.979 11.703 3.99 1 98.75 234 ALA A O 1
ATOM 1829 N N . CYS A 1 235 ? 4.828 12.977 3.814 1 98.69 235 CYS A N 1
ATOM 1830 C CA . CYS A 1 235 ? 5.758 11.852 3.873 1 98.69 235 CYS A CA 1
ATOM 1831 C C . CYS A 1 235 ? 6.422 11.766 5.242 1 98.69 235 CYS A C 1
ATOM 1833 O O . CYS A 1 235 ? 6.609 12.781 5.914 1 98.69 235 CYS A O 1
ATOM 1835 N N . GLY A 1 236 ? 6.75 10.562 5.625 1 98.25 236 GLY A N 1
ATOM 1836 C CA . GLY A 1 236 ? 7.508 10.32 6.844 1 98.25 236 GLY A CA 1
ATOM 1837 C C . GLY A 1 236 ? 8.555 9.234 6.688 1 98.25 236 GLY A C 1
ATOM 1838 O O . GLY A 1 236 ? 8.367 8.297 5.91 1 98.25 236 GLY A O 1
ATOM 1839 N N . LYS A 1 237 ? 9.68 9.344 7.418 1 96.06 237 LYS A N 1
ATOM 1840 C CA . LYS A 1 237 ? 10.75 8.352 7.457 1 96.06 237 LYS A CA 1
ATOM 1841 C C . LYS A 1 237 ? 11.547 8.453 8.758 1 96.06 237 LYS A C 1
ATOM 1843 O O . LYS A 1 237 ? 11.469 9.461 9.461 1 96.06 237 LYS A O 1
ATOM 1848 N N . PHE A 1 238 ? 12.328 7.418 8.977 1 93.06 238 PHE A N 1
ATOM 1849 C CA . PHE A 1 238 ? 13.211 7.457 10.141 1 93.06 238 PHE A CA 1
ATOM 1850 C C . PHE A 1 238 ? 14.391 8.391 9.891 1 93.06 238 PHE A C 1
ATOM 1852 O O . PHE A 1 238 ? 14.914 8.453 8.773 1 93.06 238 PHE A O 1
ATOM 1859 N N . ALA A 1 239 ? 14.758 9.016 10.961 1 92.69 239 ALA A N 1
ATOM 1860 C CA . ALA A 1 239 ? 16 9.773 10.906 1 92.69 239 ALA A CA 1
ATOM 1861 C C . ALA A 1 239 ? 17.203 8.852 10.672 1 92.69 239 ALA A C 1
ATOM 1863 O O . ALA A 1 239 ? 17.203 7.699 11.125 1 92.69 239 ALA A O 1
ATOM 1864 N N . GLN A 1 240 ? 18.109 9.297 9.875 1 82.62 240 GLN A N 1
ATOM 1865 C CA . GLN A 1 240 ? 19.297 8.5 9.609 1 82.62 240 GLN A CA 1
ATOM 1866 C C . GLN A 1 240 ? 20.562 9.281 9.953 1 82.62 240 GLN A C 1
ATOM 1868 O O . GLN A 1 240 ? 20.578 10.508 9.906 1 82.62 240 GLN A O 1
ATOM 1873 N N . MET B 1 1 ? -0.792 -3.443 -52.625 1 26.64 1 MET B N 1
ATOM 1874 C CA . MET B 1 1 ? -1.41 -2.127 -52.75 1 26.64 1 MET B CA 1
ATOM 1875 C C . MET B 1 1 ? -2.434 -1.893 -51.656 1 26.64 1 MET B C 1
ATOM 1877 O O . MET B 1 1 ? -3.592 -2.293 -51.781 1 26.64 1 MET B O 1
ATOM 1881 N N . LYS B 1 2 ? -1.918 -1.953 -50.406 1 33.34 2 LYS B N 1
ATOM 1882 C CA . LYS B 1 2 ? -2.494 -2.037 -49.062 1 33.34 2 LYS B CA 1
ATOM 1883 C C . LYS B 1 2 ? -3.203 -0.74 -48.688 1 33.34 2 LYS B C 1
ATOM 1885 O O . LYS B 1 2 ? -2.561 0.299 -48.531 1 33.34 2 LYS B O 1
ATOM 1890 N N . PHE B 1 3 ? -4.535 -0.649 -49.219 1 28.23 3 PHE B N 1
ATOM 1891 C CA . PHE B 1 3 ? -5.406 0.519 -49.188 1 28.23 3 PHE B CA 1
ATOM 1892 C C . PHE B 1 3 ? -5.645 0.979 -47.75 1 28.23 3 PHE B C 1
ATOM 1894 O O . PHE B 1 3 ? -5.949 0.167 -46.875 1 28.23 3 PHE B O 1
ATOM 1901 N N . LEU B 1 4 ? -5.301 2.184 -47.406 1 24.78 4 LEU B N 1
ATOM 1902 C CA . LEU B 1 4 ? -5.148 3.002 -46.219 1 24.78 4 LEU B CA 1
ATOM 1903 C C . LEU B 1 4 ? -6.508 3.34 -45.594 1 24.78 4 LEU B C 1
ATOM 1905 O O . LEU B 1 4 ? -6.613 3.58 -44.406 1 24.78 4 LEU B O 1
ATOM 1909 N N . ILE B 1 5 ? -7.711 3.189 -46.281 1 26.66 5 ILE B N 1
ATOM 1910 C CA . ILE B 1 5 ? -8.453 4.426 -46.062 1 26.66 5 ILE B CA 1
ATOM 1911 C C . ILE B 1 5 ? -8.797 4.539 -44.562 1 26.66 5 ILE B C 1
ATOM 1913 O O . ILE B 1 5 ? -8.852 3.533 -43.875 1 26.66 5 ILE B O 1
ATOM 1917 N N . PHE B 1 6 ? -9.477 5.719 -44.281 1 25.97 6 PHE B N 1
ATOM 1918 C CA . PHE B 1 6 ? -9.758 6.832 -43.375 1 25.97 6 PHE B CA 1
ATOM 1919 C C . PHE B 1 6 ? -10.719 6.406 -42.25 1 25.97 6 PHE B C 1
ATOM 1921 O O . PHE B 1 6 ? -11.422 5.406 -42.406 1 25.97 6 PHE B O 1
ATOM 1928 N N . LEU B 1 7 ? -11.094 7.348 -41.438 1 23.86 7 LEU B N 1
ATOM 1929 C CA . LEU B 1 7 ? -11.203 7.906 -40.094 1 23.86 7 LEU B CA 1
ATOM 1930 C C . LEU B 1 7 ? -12.625 7.77 -39.562 1 23.86 7 LEU B C 1
ATOM 1932 O O . LEU B 1 7 ? -12.852 7.859 -38.344 1 23.86 7 LEU B O 1
ATOM 1936 N N . LEU B 1 8 ? -13.719 7.57 -40.438 1 26.03 8 LEU B N 1
ATOM 1937 C CA . LEU B 1 8 ? -14.812 8.445 -40.031 1 26.03 8 LEU B CA 1
ATOM 1938 C C . LEU B 1 8 ? -15.406 8 -38.688 1 26.03 8 LEU B C 1
ATOM 1940 O O . LEU B 1 8 ? -15.664 6.812 -38.5 1 26.03 8 LEU B O 1
ATOM 1944 N N . VAL B 1 9 ? -15.453 8.938 -37.688 1 28.92 9 VAL B N 1
ATOM 1945 C CA . VAL B 1 9 ? -15.773 9.172 -36.281 1 28.92 9 VAL B CA 1
ATOM 1946 C C . VAL B 1 9 ? -17.266 8.945 -36.062 1 28.92 9 VAL B C 1
ATOM 1948 O O . VAL B 1 9 ? -18.094 9.758 -36.469 1 28.92 9 VAL B O 1
ATOM 1951 N N . PRO B 1 10 ? -17.891 7.754 -36.344 1 27.95 10 PRO B N 1
ATOM 1952 C CA . PRO B 1 10 ? -19.344 7.895 -36.25 1 27.95 10 PRO B CA 1
ATOM 1953 C C . PRO B 1 10 ? -19.828 8.367 -34.906 1 27.95 10 PRO B C 1
ATOM 1955 O O . PRO B 1 10 ? -19.359 7.879 -33.875 1 27.95 10 PRO B O 1
ATOM 1958 N N . LEU B 1 11 ? -20.312 9.648 -34.781 1 26.94 11 LEU B N 1
ATOM 1959 C CA . LEU B 1 11 ? -20.953 10.469 -33.75 1 26.94 11 LEU B CA 1
ATOM 1960 C C . LEU B 1 11 ? -22.141 9.75 -33.156 1 26.94 11 LEU B C 1
ATOM 1962 O O . LEU B 1 11 ? -23.172 9.562 -33.812 1 26.94 11 LEU B O 1
ATOM 1966 N N . ILE B 1 12 ? -21.969 8.602 -32.531 1 25.7 12 ILE B N 1
ATOM 1967 C CA . ILE B 1 12 ? -23.156 7.895 -32.062 1 25.7 12 ILE B CA 1
ATOM 1968 C C . ILE B 1 12 ? -23.922 8.773 -31.078 1 25.7 12 ILE B C 1
ATOM 1970 O O . ILE B 1 12 ? -23.406 9.148 -30.016 1 25.7 12 ILE B O 1
ATOM 1974 N N . LEU B 1 13 ? -24.734 9.766 -31.656 1 24.64 13 LEU B N 1
ATOM 1975 C CA . LEU B 1 13 ? -25.656 10.648 -30.969 1 24.64 13 LEU B CA 1
ATOM 1976 C C . LEU B 1 13 ? -26.484 9.875 -29.938 1 24.64 13 LEU B C 1
ATOM 1978 O O . LEU B 1 13 ? -27.125 8.883 -30.281 1 24.64 13 LEU B O 1
ATOM 1982 N N . ALA B 1 14 ? -25.984 9.961 -28.672 1 23.25 14 ALA B N 1
ATOM 1983 C CA . ALA B 1 14 ? -26.547 9.492 -27.406 1 23.25 14 ALA B CA 1
ATOM 1984 C C . ALA B 1 14 ? -28.031 9.836 -27.297 1 23.25 14 ALA B C 1
ATOM 1986 O O . ALA B 1 14 ? -28.453 10.945 -27.641 1 23.25 14 ALA B O 1
ATOM 1987 N N . GLY B 1 15 ? -28.859 8.773 -27.266 1 22.62 15 GLY B N 1
ATOM 1988 C CA . GLY B 1 15 ? -30.281 8.469 -27.188 1 22.62 15 GLY B CA 1
ATOM 1989 C C . GLY B 1 15 ? -31.016 9.273 -26.141 1 22.62 15 GLY B C 1
ATOM 1990 O O . GLY B 1 15 ? -30.578 9.344 -24.984 1 22.62 15 GLY B O 1
ATOM 1991 N N . HIS B 1 16 ? -31.516 10.531 -26.625 1 24.92 16 HIS B N 1
ATOM 1992 C CA . HIS B 1 16 ? -32.375 11.492 -25.938 1 24.92 16 HIS B CA 1
ATOM 1993 C C . HIS B 1 16 ? -33.438 10.789 -25.078 1 24.92 16 HIS B C 1
ATOM 1995 O O . HIS B 1 16 ? -34 9.789 -25.5 1 24.92 16 HIS B O 1
ATOM 2001 N N . PRO B 1 17 ? -33.375 11.023 -23.734 1 23.47 17 PRO B N 1
ATOM 2002 C CA . PRO B 1 17 ? -34.188 10.438 -22.688 1 23.47 17 PRO B CA 1
ATOM 2003 C C . PRO B 1 17 ? -35.688 10.586 -22.953 1 23.47 17 PRO B C 1
ATOM 2005 O O . PRO B 1 17 ? -36.125 11.625 -23.438 1 23.47 17 PRO B O 1
ATOM 2008 N N . LYS B 1 18 ? -36.219 9.602 -23.406 1 20.55 18 LYS B N 1
ATOM 2009 C CA . LYS B 1 18 ? -37.656 9.5 -23.766 1 20.55 18 LYS B CA 1
ATOM 2010 C C . LYS B 1 18 ? -38.531 9.945 -22.609 1 20.55 18 LYS B C 1
ATOM 2012 O O . LYS B 1 18 ? -38.688 9.211 -21.625 1 20.55 18 LYS B O 1
ATOM 2017 N N . VAL B 1 19 ? -38.312 11.156 -22.016 1 19.58 19 VAL B N 1
ATOM 2018 C CA . VAL B 1 19 ? -39.062 11.516 -20.828 1 19.58 19 VAL B CA 1
ATOM 2019 C C . VAL B 1 19 ? -40.562 11.406 -21.109 1 19.58 19 VAL B C 1
ATOM 2021 O O . VAL B 1 19 ? -41.094 12.141 -21.938 1 19.58 19 VAL B O 1
ATOM 2024 N N . LYS B 1 20 ? -41.031 10.172 -21.25 1 18.48 20 LYS B N 1
ATOM 2025 C CA . LYS B 1 20 ? -42.438 9.969 -21.547 1 18.48 20 LYS B CA 1
ATOM 2026 C C . LYS B 1 20 ? -43.312 10.688 -20.531 1 18.48 20 LYS B C 1
ATOM 2028 O O . LYS B 1 20 ? -43.156 10.516 -19.312 1 18.48 20 LYS B O 1
ATOM 2033 N N . PHE B 1 21 ? -43.781 11.914 -20.812 1 19.81 21 PHE B N 1
ATOM 2034 C CA . PHE B 1 21 ? -44.656 12.852 -20.141 1 19.81 21 PHE B CA 1
ATOM 2035 C C . PHE B 1 21 ? -45.969 12.18 -19.766 1 19.81 21 PHE B C 1
ATOM 2037 O O . PHE B 1 21 ? -46.781 11.812 -20.641 1 19.81 21 PHE B O 1
ATOM 2044 N N . ARG B 1 22 ? -45.844 11.109 -18.797 1 18.72 22 ARG B N 1
ATOM 2045 C CA . ARG B 1 22 ? -47.094 10.422 -18.438 1 18.72 22 ARG B CA 1
ATOM 2046 C C . ARG B 1 22 ? -48.188 11.422 -18.062 1 18.72 22 ARG B C 1
ATOM 2048 O O . ARG B 1 22 ? -48 12.242 -17.156 1 18.72 22 ARG B O 1
ATOM 2055 N N . SER B 1 23 ? -48.812 11.906 -19 1 21.28 23 SER B N 1
ATOM 2056 C CA . SER B 1 23 ? -49.969 12.828 -18.922 1 21.28 23 SER B CA 1
ATOM 2057 C C . SER B 1 23 ? -51.031 12.297 -17.984 1 21.28 23 SER B C 1
ATOM 2059 O O . SER B 1 23 ? -52.062 11.758 -18.453 1 21.28 23 SER B O 1
ATOM 2061 N N . SER B 1 24 ? -50.594 11.742 -16.766 1 19.7 24 SER B N 1
ATOM 2062 C CA . SER B 1 24 ? -51.688 11.055 -16.047 1 19.7 24 SER B CA 1
ATOM 2063 C C . SER B 1 24 ? -52.875 11.984 -15.82 1 19.7 24 SER B C 1
ATOM 2065 O O . SER B 1 24 ? -52.719 13.109 -15.344 1 19.7 24 SER B O 1
ATOM 2067 N N . GLU B 1 25 ? -53.875 11.859 -16.578 1 21.55 25 GLU B N 1
ATOM 2068 C CA . GLU B 1 25 ? -55.188 12.477 -16.734 1 21.55 25 GLU B CA 1
ATOM 2069 C C . GLU B 1 25 ? -56 12.328 -15.461 1 21.55 25 GLU B C 1
ATOM 2071 O O . GLU B 1 25 ? -56.469 11.227 -15.148 1 21.55 25 GLU B O 1
ATOM 2076 N N . SER B 1 26 ? -55.469 12.648 -14.305 1 21.81 26 SER B N 1
ATOM 2077 C CA . SER B 1 26 ? -56.25 12.305 -13.117 1 21.81 26 SER B CA 1
ATOM 2078 C C . SER B 1 26 ? -57.594 12.977 -13.141 1 21.81 26 SER B C 1
ATOM 2080 O O . SER B 1 26 ? -57.688 14.203 -13.141 1 21.81 26 SER B O 1
ATOM 2082 N N . SER B 1 27 ? -58.5 12.398 -13.867 1 20.23 27 SER B N 1
ATOM 2083 C CA . SER B 1 27 ? -59.875 12.875 -14.023 1 20.23 27 SER B CA 1
ATOM 2084 C C . SER B 1 27 ? -60.562 13.055 -12.664 1 20.23 27 SER B C 1
ATOM 2086 O O . SER B 1 27 ? -60.25 12.344 -11.711 1 20.23 27 SER B O 1
ATOM 2088 N N . SER B 1 28 ? -61.25 14.219 -12.492 1 21.66 28 SER B N 1
ATOM 2089 C CA . SER B 1 28 ? -61.875 15.039 -11.453 1 21.66 28 SER B CA 1
ATOM 2090 C C . SER B 1 28 ? -63.125 14.391 -10.93 1 21.66 28 SER B C 1
ATOM 2092 O O . SER B 1 28 ? -63.875 14.992 -10.141 1 21.66 28 SER B O 1
ATOM 2094 N N . ASP B 1 29 ? -63.312 13.07 -11.148 1 21.12 29 ASP B N 1
ATOM 2095 C CA . ASP B 1 29 ? -64.75 12.805 -11.039 1 21.12 29 ASP B CA 1
ATOM 2096 C C . ASP B 1 29 ? -65.25 13.164 -9.648 1 21.12 29 ASP B C 1
ATOM 2098 O O . ASP B 1 29 ? -64.625 12.922 -8.648 1 21.12 29 ASP B O 1
ATOM 2102 N N . SER B 1 30 ? -66.25 14.07 -9.539 1 22.41 30 SER B N 1
ATOM 2103 C CA . SER B 1 30 ? -66.938 14.875 -8.539 1 22.41 30 SER B CA 1
ATOM 2104 C C . SER B 1 30 ? -67.812 14.016 -7.676 1 22.41 30 SER B C 1
ATOM 2106 O O . SER B 1 30 ? -68.562 14.531 -6.82 1 22.41 30 SER B O 1
ATOM 2108 N N . GLU B 1 31 ? -67.688 12.688 -7.684 1 21.92 31 GLU B N 1
ATOM 2109 C CA . GLU B 1 31 ? -69 12.086 -7.293 1 21.92 31 GLU B CA 1
ATOM 2110 C C . GLU B 1 31 ? -69.375 12.531 -5.895 1 21.92 31 GLU B C 1
ATOM 2112 O O . GLU B 1 31 ? -68.562 12.789 -5.039 1 21.92 31 GLU B O 1
ATOM 2117 N N . SER B 1 32 ? -70.688 12.914 -5.816 1 23.27 32 SER B N 1
ATOM 2118 C CA . SER B 1 32 ? -71.625 13.484 -4.852 1 23.27 32 SER B CA 1
ATOM 2119 C C . SER B 1 32 ? -71.875 12.531 -3.678 1 23.27 32 SER B C 1
ATOM 2121 O O . SER B 1 32 ? -72 11.32 -3.871 1 23.27 32 SER B O 1
ATOM 2123 N N . GLU B 1 33 ? -71.375 12.805 -2.488 1 23.98 33 GLU B N 1
ATOM 2124 C CA . GLU B 1 33 ? -71.25 12.117 -1.202 1 23.98 33 GLU B CA 1
ATOM 2125 C C . GLU B 1 33 ? -72.625 11.93 -0.575 1 23.98 33 GLU B C 1
ATOM 2127 O O . GLU B 1 33 ? -73.25 12.898 -0.138 1 23.98 33 GLU B O 1
ATOM 2132 N N . SER B 1 34 ? -73.562 11.305 -1.414 1 23.91 34 SER B N 1
ATOM 2133 C CA . SER B 1 34 ? -74.875 11.242 -0.726 1 23.91 34 SER B CA 1
ATOM 2134 C C . SER B 1 34 ? -74.75 10.57 0.637 1 23.91 34 SER B C 1
ATOM 2136 O O . SER B 1 34 ? -73.875 9.719 0.834 1 23.91 34 SER B O 1
ATOM 2138 N N . SER B 1 35 ? -75.375 11.195 1.675 1 23.81 35 SER B N 1
ATOM 2139 C CA . SER B 1 35 ? -75.375 11.188 3.135 1 23.81 35 SER B CA 1
ATOM 2140 C C . SER B 1 35 ? -76 9.914 3.676 1 23.81 35 SER B C 1
ATOM 2142 O O . SER B 1 35 ? -76.188 9.766 4.887 1 23.81 35 SER B O 1
ATOM 2144 N N . GLU B 1 36 ? -76.062 8.789 2.83 1 24.67 36 GLU B N 1
ATOM 2145 C CA . GLU B 1 36 ? -77.125 7.914 3.367 1 24.67 36 GLU B CA 1
ATOM 2146 C C . GLU B 1 36 ? -76.75 7.434 4.77 1 24.67 36 GLU B C 1
ATOM 2148 O O . GLU B 1 36 ? -75.562 7.285 5.102 1 24.67 36 GLU B O 1
ATOM 2153 N N . SER B 1 37 ? -77.75 7.527 5.66 1 28.19 37 SER B N 1
ATOM 2154 C CA . SER B 1 37 ? -78 7.359 7.094 1 28.19 37 SER B CA 1
ATOM 2155 C C . SER B 1 37 ? -77.75 5.906 7.516 1 28.19 37 SER B C 1
ATOM 2157 O O . SER B 1 37 ? -78 5.555 8.672 1 28.19 37 SER B O 1
ATOM 2159 N N . ASN B 1 38 ? -76.688 5.176 6.969 1 24.66 38 ASN B N 1
ATOM 2160 C CA . ASN B 1 38 ? -76.812 3.73 7.152 1 24.66 38 ASN B CA 1
ATOM 2161 C C . ASN B 1 38 ? -76.812 3.354 8.633 1 24.66 38 ASN B C 1
ATOM 2163 O O . ASN B 1 38 ? -76.125 4.004 9.453 1 24.66 38 ASN B O 1
ATOM 2167 N N . SER B 1 39 ? -77.875 2.619 8.945 1 31.09 39 SER B N 1
ATOM 2168 C CA . SER B 1 39 ? -78.312 1.915 10.156 1 31.09 39 SER B CA 1
ATOM 2169 C C . SER B 1 39 ? -77.188 1.017 10.688 1 31.09 39 SER B C 1
ATOM 2171 O O . SER B 1 39 ? -76.438 0.427 9.914 1 31.09 39 SER B O 1
ATOM 2173 N N . GLY B 1 40 ? -76.625 1.308 11.883 1 25.75 40 GLY B N 1
ATOM 2174 C CA . GLY B 1 40 ? -75.5 0.916 12.727 1 25.75 40 GLY B CA 1
ATOM 2175 C C . GLY B 1 40 ? -75.5 -0.555 13.094 1 25.75 40 GLY B C 1
ATOM 2176 O O . GLY B 1 40 ? -76 -0.926 14.164 1 25.75 40 GLY B O 1
ATOM 2177 N N . SER B 1 41 ? -75.938 -1.491 12.102 1 31.7 41 SER B N 1
ATOM 2178 C CA . SER B 1 41 ? -76 -2.824 12.688 1 31.7 41 SER B CA 1
ATOM 2179 C C . SER B 1 41 ? -74.625 -3.238 13.242 1 31.7 41 SER B C 1
ATOM 2181 O O . SER B 1 41 ? -73.625 -2.982 12.625 1 31.7 41 SER B O 1
ATOM 2183 N N . SER B 1 42 ? -74.562 -3.365 14.539 1 29.59 42 SER B N 1
ATOM 2184 C CA . SER B 1 42 ? -73.438 -3.758 15.398 1 29.59 42 SER B CA 1
ATOM 2185 C C . SER B 1 42 ? -72.938 -5.137 15.016 1 29.59 42 SER B C 1
ATOM 2187 O O . SER B 1 42 ? -73.625 -6.145 15.195 1 29.59 42 SER B O 1
ATOM 2189 N N . GLU B 1 43 ? -72.5 -5.363 13.727 1 33 43 GLU B N 1
ATOM 2190 C CA . GLU B 1 43 ? -71.938 -6.691 13.445 1 33 43 GLU B CA 1
ATOM 2191 C C . GLU B 1 43 ? -70.812 -7.035 14.406 1 33 43 GLU B C 1
ATOM 2193 O O . GLU B 1 43 ? -69.938 -6.184 14.719 1 33 43 GLU B O 1
ATOM 2198 N N . SER B 1 44 ? -71.062 -8.047 15.203 1 35.72 44 SER B N 1
ATOM 2199 C CA . SER B 1 44 ? -70.125 -8.734 16.094 1 35.72 44 SER B CA 1
ATOM 2200 C C . SER B 1 44 ? -68.875 -9.156 15.344 1 35.72 44 SER B C 1
ATOM 2202 O O . SER B 1 44 ? -68.938 -9.836 14.312 1 35.72 44 SER B O 1
ATOM 2204 N N . GLU B 1 45 ? -67.875 -8.297 15.352 1 35.41 45 GLU B N 1
ATOM 2205 C CA . GLU B 1 45 ? -66.562 -8.562 14.781 1 35.41 45 GLU B CA 1
ATOM 2206 C C . GLU B 1 45 ? -66 -9.867 15.312 1 35.41 45 GLU B C 1
ATOM 2208 O O . GLU B 1 45 ? -65.75 -10.023 16.516 1 35.41 45 GLU B O 1
ATOM 2213 N N . GLU B 1 46 ? -66.438 -11.016 14.711 1 39.47 46 GLU B N 1
ATOM 2214 C CA . GLU B 1 46 ? -65.625 -12.227 14.938 1 39.47 46 GLU B CA 1
ATOM 2215 C C . GLU B 1 46 ? -64.125 -11.961 14.789 1 39.47 46 GLU B C 1
ATOM 2217 O O . GLU B 1 46 ? -63.688 -11.422 13.773 1 39.47 46 GLU B O 1
ATOM 2222 N N . SER B 1 47 ? -63.5 -11.836 15.883 1 34.72 47 SER B N 1
ATOM 2223 C CA . SER B 1 47 ? -62.031 -11.812 15.961 1 34.72 47 SER B CA 1
ATOM 2224 C C . SER B 1 47 ? -61.438 -12.945 15.141 1 34.72 47 SER B C 1
ATOM 2226 O O . SER B 1 47 ? -61.562 -14.117 15.492 1 34.72 47 SER B O 1
ATOM 2228 N N . ARG B 1 48 ? -61.469 -12.883 13.805 1 38.03 48 ARG B N 1
ATOM 2229 C CA . ARG B 1 48 ? -60.625 -13.805 13.078 1 38.03 48 ARG B CA 1
ATOM 2230 C C . ARG B 1 48 ? -59.219 -13.852 13.695 1 38.03 48 ARG B C 1
ATOM 2232 O O . ARG B 1 48 ? -58.531 -12.828 13.781 1 38.03 48 ARG B O 1
ATOM 2239 N N . GLU B 1 49 ? -59.062 -14.789 14.555 1 42.34 49 GLU B N 1
ATOM 2240 C CA . GLU B 1 49 ? -57.656 -15.125 14.867 1 42.34 49 GLU B CA 1
ATOM 2241 C C . GLU B 1 49 ? -56.812 -15.195 13.602 1 42.34 49 GLU B C 1
ATOM 2243 O O . GLU B 1 49 ? -57.062 -16.031 12.734 1 42.34 49 GLU B O 1
ATOM 2248 N N . HIS B 1 50 ? -56.438 -14.039 13.141 1 45.97 50 HIS B N 1
ATOM 2249 C CA . HIS B 1 50 ? -55.375 -14.109 12.141 1 45.97 50 HIS B CA 1
ATOM 2250 C C . HIS B 1 50 ? -54.312 -15.125 12.531 1 45.97 50 HIS B C 1
ATOM 2252 O O . HIS B 1 50 ? -53.625 -14.945 13.539 1 45.97 50 HIS B O 1
ATOM 2258 N N . HIS B 1 51 ? -54.562 -16.422 12.258 1 47.28 51 HIS B N 1
ATOM 2259 C CA . HIS B 1 51 ? -53.438 -17.344 12.258 1 47.28 51 HIS B CA 1
ATOM 2260 C C . HIS B 1 51 ? -52.219 -16.703 11.609 1 47.28 51 HIS B C 1
ATOM 2262 O O . HIS B 1 51 ? -52.188 -16.484 10.398 1 47.28 51 HIS B O 1
ATOM 2268 N N . GLN B 1 52 ? -51.562 -15.883 12.336 1 47.5 52 GLN B N 1
ATOM 2269 C CA . GLN B 1 52 ? -50.219 -15.523 11.836 1 47.5 52 GLN B CA 1
ATOM 2270 C C . GLN B 1 52 ? -49.469 -16.75 11.352 1 47.5 52 GLN B C 1
ATOM 2272 O O . GLN B 1 52 ? -49.25 -17.688 12.117 1 47.5 52 GLN B O 1
ATOM 2277 N N . HIS B 1 53 ? -49.594 -17.156 10.102 1 54.88 53 HIS B N 1
ATOM 2278 C CA . HIS B 1 53 ? -48.656 -18.141 9.602 1 54.88 53 HIS B CA 1
ATOM 2279 C C . HIS B 1 53 ? -47.219 -17.844 10.094 1 54.88 53 HIS B C 1
ATOM 2281 O O . HIS B 1 53 ? -46.812 -16.688 10.109 1 54.88 53 HIS B O 1
ATOM 2287 N N . PRO B 1 54 ? -46.625 -18.734 10.898 1 55.03 54 PRO B N 1
ATOM 2288 C CA . PRO B 1 54 ? -45.25 -18.469 11.305 1 55.03 54 PRO B CA 1
ATOM 2289 C C . PRO B 1 54 ? -44.375 -17.953 10.164 1 55.03 54 PRO B C 1
ATOM 2291 O O . PRO B 1 54 ? -44.531 -18.391 9.023 1 55.03 54 PRO B O 1
ATOM 2294 N N . LYS B 1 55 ? -43.938 -16.703 10.281 1 60.12 55 LYS B N 1
ATOM 2295 C CA . LYS B 1 55 ? -42.969 -16.203 9.328 1 60.12 55 LYS B CA 1
ATOM 2296 C C . LYS B 1 55 ? -41.969 -17.312 8.914 1 60.12 55 LYS B C 1
ATOM 2298 O O . LYS B 1 55 ? -41.562 -18.109 9.75 1 60.12 55 LYS B O 1
ATOM 2303 N N . PRO B 1 56 ? -41.906 -17.672 7.66 1 59.09 56 PRO B N 1
ATOM 2304 C CA . PRO B 1 56 ? -40.938 -18.688 7.297 1 59.09 56 PRO B CA 1
ATOM 2305 C C . PRO B 1 56 ? -39.594 -18.469 7.988 1 59.09 56 PRO B C 1
ATOM 2307 O O . PRO B 1 56 ? -39.219 -17.328 8.297 1 59.09 56 PRO B O 1
ATOM 2310 N N . PRO B 1 57 ? -38.969 -19.5 8.531 1 56.47 57 PRO B N 1
ATOM 2311 C CA . PRO B 1 57 ? -37.688 -19.312 9.195 1 56.47 57 PRO B CA 1
ATOM 2312 C C . PRO B 1 57 ? -36.719 -18.469 8.375 1 56.47 57 PRO B C 1
ATOM 2314 O O . PRO B 1 57 ? -36.781 -18.469 7.141 1 56.47 57 PRO B O 1
ATOM 2317 N N . ALA B 1 58 ? -36.156 -17.422 8.953 1 58.75 58 ALA B N 1
ATOM 2318 C CA . ALA B 1 58 ? -35.094 -16.641 8.297 1 58.75 58 ALA B CA 1
ATOM 2319 C C . ALA B 1 58 ? -34.156 -17.531 7.492 1 58.75 58 ALA B C 1
ATOM 2321 O O . ALA B 1 58 ? -33.938 -18.688 7.863 1 58.75 58 ALA B O 1
ATOM 2322 N N . PRO B 1 59 ? -34.062 -17.312 6.164 1 58.44 59 PRO B N 1
ATOM 2323 C CA . PRO B 1 59 ? -33.156 -18.172 5.391 1 58.44 59 PRO B CA 1
ATOM 2324 C C . PRO B 1 59 ? -31.859 -18.484 6.141 1 58.44 59 PRO B C 1
ATOM 2326 O O . PRO B 1 59 ? -31.406 -17.688 6.957 1 58.44 59 PRO B O 1
ATOM 2329 N N . ALA B 1 60 ? -31.453 -19.766 6.285 1 57.06 60 ALA B N 1
ATOM 2330 C CA . ALA B 1 60 ? -30.203 -20.188 6.902 1 57.06 60 ALA B CA 1
ATOM 2331 C C . ALA B 1 60 ? -29.047 -19.297 6.473 1 57.06 60 ALA B C 1
ATOM 2333 O O . ALA B 1 60 ? -29.016 -18.797 5.344 1 57.06 60 ALA B O 1
ATOM 2334 N N . PRO B 1 61 ? -28.297 -18.703 7.43 1 61.75 61 PRO B N 1
ATOM 2335 C CA . PRO B 1 61 ? -27.156 -17.859 7.086 1 61.75 61 PRO B CA 1
ATOM 2336 C C . PRO B 1 61 ? -26.297 -18.453 5.977 1 61.75 61 PRO B C 1
ATOM 2338 O O . PRO B 1 61 ? -25.953 -19.641 6.016 1 61.75 61 PRO B O 1
ATOM 2341 N N . LYS B 1 62 ? -26.453 -18 4.84 1 64.06 62 LYS B N 1
ATOM 2342 C CA . LYS B 1 62 ? -25.688 -18.5 3.707 1 64.06 62 LYS B CA 1
ATOM 2343 C C . LYS B 1 62 ? -24.203 -18.656 4.07 1 64.06 62 LYS B C 1
ATOM 2345 O O . LYS B 1 62 ? -23.656 -17.812 4.785 1 64.06 62 LYS B O 1
ATOM 2350 N N . THR B 1 63 ? -23.562 -19.828 3.967 1 80.25 63 THR B N 1
ATOM 2351 C CA . THR B 1 63 ? -22.141 -20.125 4.176 1 80.25 63 THR B CA 1
ATOM 2352 C C . THR B 1 63 ? -21.281 -19.297 3.242 1 80.25 63 THR B C 1
ATOM 2354 O O . THR B 1 63 ? -21.547 -19.219 2.041 1 80.25 63 THR B O 1
ATOM 2357 N N . PRO B 1 64 ? -20.328 -18.547 3.832 1 85.38 64 PRO B N 1
ATOM 2358 C CA . PRO B 1 64 ? -19.422 -17.766 2.975 1 85.38 64 PRO B CA 1
ATOM 2359 C C . PRO B 1 64 ? -18.781 -18.609 1.879 1 85.38 64 PRO B C 1
ATOM 2361 O O . PRO B 1 64 ? -18.406 -19.766 2.115 1 85.38 64 PRO B O 1
ATOM 2364 N N . SER B 1 65 ? -18.828 -18.156 0.675 1 92.31 65 SER B N 1
ATOM 2365 C CA . SER B 1 65 ? -18.188 -18.828 -0.451 1 92.31 65 SER B CA 1
ATOM 2366 C C . SER B 1 65 ? -17.484 -17.828 -1.372 1 92.31 65 SER B C 1
ATOM 2368 O O . SER B 1 65 ? -17.797 -16.625 -1.342 1 92.31 65 SER B O 1
ATOM 2370 N N . CYS B 1 66 ? -16.516 -18.375 -2.143 1 96.75 66 CYS B N 1
ATOM 2371 C CA . CYS B 1 66 ? -15.82 -17.547 -3.121 1 96.75 66 CYS B CA 1
ATOM 2372 C C . CYS B 1 66 ? -16.656 -17.391 -4.395 1 96.75 66 CYS B C 1
ATOM 2374 O O . CYS B 1 66 ? -17.391 -18.312 -4.77 1 96.75 66 CYS B O 1
ATOM 2376 N N . PRO B 1 67 ? -16.625 -16.203 -5.043 1 95.44 67 PRO B N 1
ATOM 2377 C CA . PRO B 1 67 ? -17.281 -16.031 -6.34 1 95.44 67 PRO B CA 1
ATOM 2378 C C . PRO B 1 67 ? -16.797 -17.047 -7.379 1 95.44 67 PRO B C 1
ATOM 2380 O O . PRO B 1 67 ? -15.727 -17.641 -7.211 1 95.44 67 PRO B O 1
ATOM 2383 N N . PRO B 1 68 ? -17.609 -17.156 -8.398 1 95.69 68 PRO B N 1
ATOM 2384 C CA . PRO B 1 68 ? -17.156 -18.047 -9.477 1 95.69 68 PRO B CA 1
ATOM 2385 C C . PRO B 1 68 ? -15.773 -17.672 -10.008 1 95.69 68 PRO B C 1
ATOM 2387 O O . PRO B 1 68 ? -15.438 -16.484 -10.102 1 95.69 68 PRO B O 1
ATOM 2390 N N . ASN B 1 69 ? -14.898 -18.656 -10.297 1 95.31 69 ASN B N 1
ATOM 2391 C CA . ASN B 1 69 ? -13.586 -18.531 -10.914 1 95.31 69 ASN B CA 1
ATOM 2392 C C . ASN B 1 69 ? -12.516 -18.156 -9.898 1 95.31 69 ASN B C 1
ATOM 2394 O O . ASN B 1 69 ? -11.344 -18.016 -10.242 1 95.31 69 ASN B O 1
ATOM 2398 N N . TRP B 1 70 ? -13 -17.922 -8.68 1 98.25 70 TRP B N 1
ATOM 2399 C CA . TRP B 1 70 ? -12.031 -17.75 -7.609 1 98.25 70 TRP B CA 1
ATOM 2400 C C . TRP B 1 70 ? -11.766 -19.062 -6.887 1 98.25 70 TRP B C 1
ATOM 2402 O O . TRP B 1 70 ? -12.695 -19.828 -6.625 1 98.25 70 TRP B O 1
ATOM 2412 N N . ARG B 1 71 ? -10.523 -19.328 -6.598 1 98.5 71 ARG B N 1
ATOM 2413 C CA . ARG B 1 71 ? -10.188 -20.531 -5.867 1 98.5 71 ARG B CA 1
ATOM 2414 C C . ARG B 1 71 ? -10.211 -20.297 -4.363 1 98.5 71 ARG B C 1
ATOM 2416 O O . ARG B 1 71 ? -9.625 -19.328 -3.873 1 98.5 71 ARG B O 1
ATOM 2423 N N . GLN B 1 72 ? -10.859 -21.234 -3.729 1 98.12 72 GLN B N 1
ATOM 2424 C CA . GLN B 1 72 ? -11.023 -21.109 -2.283 1 98.12 72 GLN B CA 1
ATOM 2425 C C . GLN B 1 72 ? -9.922 -21.859 -1.542 1 98.12 72 GLN B C 1
ATOM 2427 O O . GLN B 1 72 ? -9.57 -22.984 -1.91 1 98.12 72 GLN B O 1
ATOM 2432 N N . PHE B 1 73 ? -9.398 -21.203 -0.521 1 98.31 73 PHE B N 1
ATOM 2433 C CA . PHE B 1 73 ? -8.414 -21.812 0.369 1 98.31 73 PHE B CA 1
ATOM 2434 C C . PHE B 1 73 ? -8.812 -21.625 1.827 1 98.31 73 PHE B C 1
ATOM 2436 O O . PHE B 1 73 ? -9.414 -20.609 2.186 1 98.31 73 PHE B O 1
ATOM 2443 N N . GLN B 1 74 ? -8.461 -22.578 2.623 1 96.69 74 GLN B N 1
ATOM 2444 C CA . GLN B 1 74 ? -8.711 -22.484 4.059 1 96.69 74 GLN B CA 1
ATOM 2445 C C . GLN B 1 74 ? -7.496 -21.906 4.785 1 96.69 74 GLN B C 1
ATOM 2447 O O . GLN B 1 74 ? -6.445 -22.547 4.855 1 96.69 74 GLN B O 1
ATOM 2452 N N . ARG B 1 75 ? -7.656 -20.641 5.312 1 96.25 75 ARG B N 1
ATOM 2453 C CA . ARG B 1 75 ? -6.645 -20.016 6.164 1 96.25 75 ARG B CA 1
ATOM 2454 C C . ARG B 1 75 ? -7.078 -20.031 7.625 1 96.25 75 ARG B C 1
ATOM 2456 O O . ARG B 1 75 ? -8.242 -20.297 7.93 1 96.25 75 ARG B O 1
ATOM 2463 N N . SER B 1 76 ? -6.086 -19.844 8.469 1 92.25 76 SER B N 1
ATOM 2464 C CA . SER B 1 76 ? -6.422 -19.734 9.883 1 92.25 76 SER B CA 1
ATOM 2465 C C . SER B 1 76 ? -7.375 -18.562 10.141 1 92.25 76 SER B C 1
ATOM 2467 O O . SER B 1 76 ? -8.234 -18.641 11.023 1 92.25 76 SER B O 1
ATOM 2469 N N . ALA B 1 77 ? -7.289 -17.531 9.273 1 91 77 ALA B N 1
ATOM 2470 C CA . ALA B 1 77 ? -8.094 -16.328 9.445 1 91 77 ALA B CA 1
ATOM 2471 C C . ALA B 1 77 ? -9.469 -16.484 8.812 1 91 77 ALA B C 1
ATOM 2473 O O . ALA B 1 77 ? -10.359 -15.664 9.023 1 91 77 ALA B O 1
ATOM 2474 N N . GLY B 1 78 ? -9.648 -17.531 8.016 1 92.12 78 GLY B N 1
ATOM 2475 C CA . GLY B 1 78 ? -10.914 -17.766 7.324 1 92.12 78 GLY B CA 1
ATOM 2476 C C . GLY B 1 78 ? -10.742 -18.219 5.891 1 92.12 78 GLY B C 1
ATOM 2477 O O . GLY B 1 78 ? -9.617 -18.484 5.449 1 92.12 78 GLY B O 1
ATOM 2478 N N . LEU B 1 79 ? -11.875 -18.312 5.234 1 95.94 79 LEU B N 1
ATOM 2479 C CA . LEU B 1 79 ? -11.836 -18.75 3.842 1 95.94 79 LEU B CA 1
ATOM 2480 C C . LEU B 1 79 ? -11.328 -17.625 2.943 1 95.94 79 LEU B C 1
ATOM 2482 O O . LEU B 1 79 ? -11.844 -16.5 2.986 1 95.94 79 LEU B O 1
ATOM 2486 N N . TRP B 1 80 ? -10.312 -17.859 2.215 1 97.12 80 TRP B N 1
ATOM 2487 C CA . TRP B 1 80 ? -9.641 -16.891 1.353 1 97.12 80 TRP B CA 1
ATOM 2488 C C . TRP B 1 80 ? -9.773 -17.281 -0.114 1 97.12 80 TRP B C 1
ATOM 2490 O O . TRP B 1 80 ? -9.539 -18.438 -0.479 1 97.12 80 TRP B O 1
ATOM 2500 N N . CYS B 1 81 ? -10.18 -16.359 -0.903 1 98.31 81 CYS B N 1
ATOM 2501 C CA . CYS B 1 81 ? -10.367 -16.562 -2.334 1 98.31 81 CYS B CA 1
ATOM 2502 C C . CYS B 1 81 ? -9.242 -15.922 -3.131 1 98.31 81 CYS B C 1
ATOM 2504 O O . CYS B 1 81 ? -8.891 -14.758 -2.891 1 98.31 81 CYS B O 1
ATOM 2506 N N . ILE B 1 82 ? -8.664 -16.672 -4.082 1 98.75 82 ILE B N 1
ATOM 2507 C CA . ILE B 1 82 ? -7.598 -16.125 -4.906 1 98.75 82 ILE B CA 1
ATOM 2508 C C . ILE B 1 82 ? -7.98 -16.219 -6.383 1 98.75 82 ILE B C 1
ATOM 2510 O O . ILE B 1 82 ? -8.539 -17.219 -6.82 1 98.75 82 ILE B O 1
ATOM 2514 N N . GLN B 1 83 ? -7.77 -15.195 -7.137 1 98.56 83 GLN B N 1
ATOM 2515 C CA . GLN B 1 83 ? -7.895 -15.164 -8.594 1 98.56 83 GLN B CA 1
ATOM 2516 C C . GLN B 1 83 ? -6.719 -14.43 -9.227 1 98.56 83 GLN B C 1
ATOM 2518 O O . GLN B 1 83 ? -6.234 -13.43 -8.688 1 98.56 83 GLN B O 1
ATOM 2523 N N . VAL B 1 84 ? -6.242 -14.945 -10.352 1 98.25 84 VAL B N 1
ATOM 2524 C CA . VAL B 1 84 ? -5.117 -14.359 -11.07 1 98.25 84 VAL B CA 1
ATOM 2525 C C . VAL B 1 84 ? -5.621 -13.664 -12.336 1 98.25 84 VAL B C 1
ATOM 2527 O O . VAL B 1 84 ? -6.434 -14.219 -13.078 1 98.25 84 VAL B O 1
ATOM 2530 N N . PHE B 1 85 ? -5.18 -12.445 -12.531 1 97.19 85 PHE B N 1
ATOM 2531 C CA . PHE B 1 85 ? -5.59 -11.641 -13.672 1 97.19 85 PHE B CA 1
ATOM 2532 C C . PHE B 1 85 ? -4.406 -11.344 -14.586 1 97.19 85 PHE B C 1
ATOM 2534 O O . PHE B 1 85 ? -3.268 -11.25 -14.125 1 97.19 85 PHE B O 1
ATOM 2541 N N . TRP B 1 86 ? -4.805 -11.156 -15.828 1 93 86 TRP B N 1
ATOM 2542 C CA . TRP B 1 86 ? -3.781 -10.93 -16.844 1 93 86 TRP B CA 1
ATOM 2543 C C . TRP B 1 86 ? -3.789 -9.477 -17.312 1 93 86 TRP B C 1
ATOM 2545 O O . TRP B 1 86 ? -4.75 -9.023 -17.938 1 93 86 TRP B O 1
ATOM 2555 N N . SER B 1 87 ? -2.754 -8.711 -16.969 1 91.12 87 SER B N 1
ATOM 2556 C CA . SER B 1 87 ? -2.568 -7.328 -17.406 1 91.12 87 SER B CA 1
ATOM 2557 C C . SER B 1 87 ? -1.198 -6.797 -16.984 1 91.12 87 SER B C 1
ATOM 2559 O O . SER B 1 87 ? -0.826 -6.875 -15.82 1 91.12 87 SER B O 1
ATOM 2561 N N . GLY B 1 88 ? -0.467 -6.352 -17.969 1 90 88 GLY B N 1
ATOM 2562 C CA . GLY B 1 88 ? 0.849 -5.801 -17.703 1 90 88 GLY B CA 1
ATOM 2563 C C . GLY B 1 88 ? 0.8 -4.379 -17.172 1 90 88 GLY B C 1
ATOM 2564 O O . GLY B 1 88 ? 1.256 -3.447 -17.828 1 90 88 GLY B O 1
ATOM 2565 N N . ILE B 1 89 ? 0.3 -4.152 -16 1 91.81 89 ILE B N 1
ATOM 2566 C CA . ILE B 1 89 ? 0.164 -2.838 -15.383 1 91.81 89 ILE B CA 1
ATOM 2567 C C . ILE B 1 89 ? 1.071 -2.748 -14.164 1 91.81 89 ILE B C 1
ATOM 2569 O O . ILE B 1 89 ? 1.642 -3.752 -13.727 1 91.81 89 ILE B O 1
ATOM 2573 N N . ASN B 1 90 ? 1.277 -1.558 -13.648 1 92.12 90 ASN B N 1
ATOM 2574 C CA . ASN B 1 90 ? 2.154 -1.426 -12.492 1 92.12 90 ASN B CA 1
ATOM 2575 C C . ASN B 1 90 ? 1.464 -1.886 -11.211 1 92.12 90 ASN B C 1
ATOM 2577 O O . ASN B 1 90 ? 0.275 -2.211 -11.227 1 92.12 90 ASN B O 1
ATOM 2581 N N . ARG B 1 91 ? 2.156 -1.92 -10.227 1 94.88 91 ARG B N 1
ATOM 2582 C CA . ARG B 1 91 ? 1.669 -2.502 -8.977 1 94.88 91 ARG B CA 1
ATOM 2583 C C . ARG B 1 91 ? 0.455 -1.742 -8.461 1 94.88 91 ARG B C 1
ATOM 2585 O O . ARG B 1 91 ? -0.485 -2.346 -7.938 1 94.88 91 ARG B O 1
ATOM 2592 N N . TYR B 1 92 ? 0.485 -0.433 -8.555 1 93.56 92 TYR B N 1
ATOM 2593 C CA . TYR B 1 92 ? -0.576 0.399 -7.996 1 93.56 92 TYR B CA 1
ATOM 2594 C C . TYR B 1 92 ? -1.873 0.224 -8.781 1 93.56 92 TYR B C 1
ATOM 2596 O O . TYR B 1 92 ? -2.951 0.124 -8.188 1 93.56 92 TYR B O 1
ATOM 2604 N N . ASP B 1 93 ? -1.713 0.168 -10.047 1 92.88 93 ASP B N 1
ATOM 2605 C CA . ASP B 1 93 ? -2.885 -0.126 -10.867 1 92.88 93 ASP B CA 1
ATOM 2606 C C . ASP B 1 93 ? -3.438 -1.516 -10.555 1 92.88 93 ASP B C 1
ATOM 2608 O O . ASP B 1 93 ? -4.652 -1.708 -10.5 1 92.88 93 ASP B O 1
ATOM 2612 N N . ALA B 1 94 ? -2.549 -2.439 -10.438 1 95.62 94 ALA B N 1
ATOM 2613 C CA . ALA B 1 94 ? -2.975 -3.791 -10.07 1 95.62 94 ALA B CA 1
ATOM 2614 C C . ALA B 1 94 ? -3.744 -3.789 -8.758 1 95.62 94 ALA B C 1
ATOM 2616 O O . ALA B 1 94 ? -4.805 -4.406 -8.648 1 95.62 94 ALA B O 1
ATOM 2617 N N . GLU B 1 95 ? -3.199 -3.068 -7.77 1 96.5 95 GLU B N 1
ATOM 2618 C CA . GLU B 1 95 ? -3.877 -2.961 -6.48 1 96.5 95 GLU B CA 1
ATOM 2619 C C . GLU B 1 95 ? -5.258 -2.326 -6.633 1 96.5 95 GLU B C 1
ATOM 2621 O O . GLU B 1 95 ? -6.23 -2.793 -6.039 1 96.5 95 GLU B O 1
ATOM 2626 N N . SER B 1 96 ? -5.293 -1.297 -7.383 1 93.25 96 SER B N 1
ATOM 2627 C CA . SER B 1 96 ? -6.562 -0.616 -7.621 1 93.25 96 SER B CA 1
ATOM 2628 C C . SER B 1 96 ? -7.578 -1.555 -8.258 1 93.25 96 SER B C 1
ATOM 2630 O O . SER B 1 96 ? -8.758 -1.541 -7.898 1 93.25 96 SER B O 1
ATOM 2632 N N . GLN B 1 97 ? -7.184 -2.352 -9.172 1 95.38 97 GLN B N 1
ATOM 2633 C CA . GLN B 1 97 ? -8.078 -3.301 -9.828 1 95.38 97 GLN B CA 1
ATOM 2634 C C . GLN B 1 97 ? -8.562 -4.363 -8.844 1 95.38 97 GLN B C 1
ATOM 2636 O O . GLN B 1 97 ? -9.734 -4.746 -8.867 1 95.38 97 GLN B O 1
ATOM 2641 N N . CYS B 1 98 ? -7.668 -4.852 -8.039 1 97.19 98 CYS B N 1
ATOM 2642 C CA . CYS B 1 98 ? -8.094 -5.797 -7.012 1 97.19 98 CYS B CA 1
ATOM 2643 C C . CYS B 1 98 ? -9.117 -5.156 -6.074 1 97.19 98 CYS B C 1
ATOM 2645 O O . CYS B 1 98 ? -10.141 -5.766 -5.758 1 97.19 98 CYS B O 1
ATOM 2647 N N . GLN B 1 99 ? -8.867 -3.941 -5.672 1 94.5 99 GLN B N 1
ATOM 2648 C CA . GLN B 1 99 ? -9.742 -3.242 -4.738 1 94.5 99 GLN B CA 1
ATOM 2649 C C . GLN B 1 99 ? -11.141 -3.053 -5.332 1 94.5 99 GLN B C 1
ATOM 2651 O O . GLN B 1 99 ? -12.141 -3.129 -4.613 1 94.5 99 GLN B O 1
ATOM 2656 N N . ALA B 1 100 ? -11.188 -2.82 -6.594 1 92.38 100 ALA B N 1
ATOM 2657 C CA . ALA B 1 100 ? -12.469 -2.65 -7.281 1 92.38 100 ALA B CA 1
ATOM 2658 C C . ALA B 1 100 ? -13.312 -3.92 -7.195 1 92.38 100 ALA B C 1
ATOM 2660 O O . ALA B 1 100 ? -14.531 -3.877 -7.383 1 92.38 100 ALA B O 1
ATOM 2661 N N . LEU B 1 101 ? -12.68 -5.043 -6.875 1 94.19 101 LEU B N 1
ATOM 2662 C CA . LEU B 1 101 ? -13.367 -6.324 -6.742 1 94.19 101 LEU B CA 1
ATOM 2663 C C . LEU B 1 101 ? -13.547 -6.699 -5.277 1 94.19 101 LEU B C 1
ATOM 2665 O O . LEU B 1 101 ? -13.836 -7.852 -4.953 1 94.19 101 LEU B O 1
ATOM 2669 N N . GLY B 1 102 ? -13.32 -5.695 -4.387 1 92.69 102 GLY B N 1
ATOM 2670 C CA . GLY B 1 102 ? -13.375 -5.988 -2.965 1 92.69 102 GLY B CA 1
ATOM 2671 C C . GLY B 1 102 ? -12.211 -6.844 -2.49 1 92.69 102 GLY B C 1
ATOM 2672 O O . GLY B 1 102 ? -12.312 -7.512 -1.457 1 92.69 102 GLY B O 1
ATOM 2673 N N . ALA B 1 103 ? -11.188 -6.879 -3.295 1 96.25 103 ALA B N 1
ATOM 2674 C CA . ALA B 1 103 ? -10.016 -7.707 -3.029 1 96.25 103 ALA B CA 1
ATOM 2675 C C . ALA B 1 103 ? -8.758 -6.852 -2.887 1 96.25 103 ALA B C 1
ATOM 2677 O O . ALA B 1 103 ? -8.844 -5.621 -2.816 1 96.25 103 ALA B O 1
ATOM 2678 N N . THR B 1 104 ? -7.633 -7.43 -2.613 1 97.75 104 THR B N 1
ATOM 2679 C CA . THR B 1 104 ? -6.305 -6.828 -2.562 1 97.75 104 THR B CA 1
ATOM 2680 C C . THR B 1 104 ? -5.27 -7.758 -3.191 1 97.75 104 THR B C 1
ATOM 2682 O O . THR B 1 104 ? -5.555 -8.93 -3.451 1 97.75 104 THR B O 1
ATOM 2685 N N . LEU B 1 105 ? -4.105 -7.23 -3.561 1 98.31 105 LEU B N 1
ATOM 2686 C CA . LEU B 1 105 ? -3.039 -8.148 -3.939 1 98.31 105 LEU B CA 1
ATOM 2687 C C . LEU B 1 105 ? -2.773 -9.164 -2.83 1 98.31 105 LEU B C 1
ATOM 2689 O O . LEU B 1 105 ? -2.58 -8.781 -1.672 1 98.31 105 LEU B O 1
ATOM 2693 N N . THR B 1 106 ? -2.805 -10.438 -3.18 1 98.69 106 THR B N 1
ATOM 2694 C CA . THR B 1 106 ? -2.805 -11.484 -2.166 1 98.69 106 THR B CA 1
ATOM 2695 C C . THR B 1 106 ? -1.38 -11.836 -1.747 1 98.69 106 THR B C 1
ATOM 2697 O O . THR B 1 106 ? -0.463 -11.812 -2.57 1 98.69 106 THR B O 1
ATOM 2700 N N . GLY B 1 107 ? -1.189 -12.078 -0.445 1 98.38 107 GLY B N 1
ATOM 2701 C CA . GLY B 1 107 ? -0.066 -12.875 0.03 1 98.38 107 GLY B CA 1
ATOM 2702 C C . GLY B 1 107 ? -0.342 -14.367 0.024 1 98.38 107 GLY B C 1
ATOM 2703 O O . GLY B 1 107 ? -1.22 -14.836 -0.702 1 98.38 107 GLY B O 1
ATOM 2704 N N . PHE B 1 108 ? 0.532 -15.094 0.742 1 98.38 108 PHE B N 1
ATOM 2705 C CA . PHE B 1 108 ? 0.368 -16.547 0.781 1 98.38 108 PHE B CA 1
ATOM 2706 C C . PHE B 1 108 ? 0.363 -17.047 2.219 1 98.38 108 PHE B C 1
ATOM 2708 O O . PHE B 1 108 ? 1.117 -16.547 3.059 1 98.38 108 PHE B O 1
ATOM 2715 N N . ASP B 1 109 ? -0.477 -18.016 2.398 1 97.69 109 ASP B N 1
ATOM 2716 C CA . ASP B 1 109 ? -0.539 -18.672 3.705 1 97.69 109 ASP B CA 1
ATOM 2717 C C . ASP B 1 109 ? -0.211 -20.156 3.596 1 97.69 109 ASP B C 1
ATOM 2719 O O . ASP B 1 109 ? -0.157 -20.859 4.605 1 97.69 109 ASP B O 1
ATOM 2723 N N . SER B 1 110 ? -0.019 -20.625 2.385 1 98 110 SER B N 1
ATOM 2724 C CA . SER B 1 110 ? 0.369 -22.016 2.148 1 98 110 SER B CA 1
ATOM 2725 C C . SER B 1 110 ? 1.105 -22.172 0.822 1 98 110 SER B C 1
ATOM 2727 O O . SER B 1 110 ? 1.002 -21.297 -0.052 1 98 110 SER B O 1
ATOM 2729 N N . LEU B 1 111 ? 1.844 -23.312 0.719 1 97.5 111 LEU B N 1
ATOM 2730 C CA . LEU B 1 111 ? 2.512 -23.625 -0.539 1 97.5 111 LEU B CA 1
ATOM 2731 C C . LEU B 1 111 ? 1.494 -23.859 -1.65 1 97.5 111 LEU B C 1
ATOM 2733 O O . LEU B 1 111 ? 1.754 -23.531 -2.812 1 97.5 111 LEU B O 1
ATOM 2737 N N . GLU B 1 112 ? 0.341 -24.312 -1.257 1 97.94 112 GLU B N 1
ATOM 2738 C CA . GLU B 1 112 ? -0.718 -24.578 -2.227 1 97.94 112 GLU B CA 1
ATOM 2739 C C . GLU B 1 112 ? -1.206 -23.297 -2.877 1 97.94 112 GLU B C 1
ATOM 2741 O O . GLU B 1 112 ? -1.488 -23.266 -4.074 1 97.94 112 GLU B O 1
ATOM 2746 N N . GLU B 1 113 ? -1.336 -22.281 -2.105 1 98.38 113 GLU B N 1
ATOM 2747 C CA . GLU B 1 113 ? -1.763 -21 -2.635 1 98.38 113 GLU B CA 1
ATOM 2748 C C . GLU B 1 113 ? -0.756 -20.453 -3.645 1 98.38 113 GLU B C 1
ATOM 2750 O O . GLU B 1 113 ? -1.138 -19.969 -4.715 1 98.38 113 GLU B O 1
ATOM 2755 N N . ARG B 1 114 ? 0.498 -20.516 -3.305 1 97.56 114 ARG B N 1
ATOM 2756 C CA . ARG B 1 114 ? 1.549 -20.047 -4.203 1 97.56 114 ARG B CA 1
ATOM 2757 C C . ARG B 1 114 ? 1.569 -20.859 -5.492 1 97.56 114 ARG B C 1
ATOM 2759 O O . ARG B 1 114 ? 1.684 -20.297 -6.582 1 97.56 114 ARG B O 1
ATOM 2766 N N . ALA B 1 115 ? 1.438 -22.156 -5.387 1 96.31 115 ALA B N 1
ATOM 2767 C CA . ALA B 1 115 ? 1.381 -23.047 -6.551 1 96.31 115 ALA B CA 1
ATOM 2768 C C . ALA B 1 115 ? 0.177 -22.703 -7.43 1 96.31 115 ALA B C 1
ATOM 2770 O O . ALA B 1 115 ? 0.254 -22.797 -8.656 1 96.31 115 ALA B O 1
ATOM 2771 N N . TYR B 1 116 ? -0.904 -22.391 -6.773 1 98 116 TYR B N 1
ATOM 2772 C CA . TYR B 1 116 ? -2.094 -22.047 -7.543 1 98 116 TYR B CA 1
ATOM 2773 C C . TYR B 1 116 ? -1.82 -20.859 -8.461 1 98 116 TYR B C 1
ATOM 2775 O O . TYR B 1 116 ? -2.225 -20.859 -9.625 1 98 116 TYR B O 1
ATOM 2783 N N . VAL B 1 117 ? -1.163 -19.781 -7.91 1 97.62 117 VAL B N 1
ATOM 2784 C CA . VAL B 1 117 ? -0.857 -18.609 -8.711 1 97.62 117 VAL B CA 1
ATOM 2785 C C . VAL B 1 117 ? 0.022 -19 -9.898 1 97.62 117 VAL B C 1
ATOM 2787 O O . VAL B 1 117 ? -0.247 -18.609 -11.039 1 97.62 117 VAL B O 1
ATOM 2790 N N . GLN B 1 118 ? 1.045 -19.859 -9.703 1 95.06 118 GLN B N 1
ATOM 2791 C CA . GLN B 1 118 ? 1.903 -20.375 -10.766 1 95.06 118 GLN B CA 1
ATOM 2792 C C . GLN B 1 118 ? 1.095 -21.141 -11.797 1 95.06 118 GLN B C 1
ATOM 2794 O O . GLN B 1 118 ? 1.217 -20.906 -13 1 95.06 118 GLN B O 1
ATOM 2799 N N . ASN B 1 119 ? 0.248 -21.984 -11.312 1 94.94 119 ASN B N 1
ATOM 2800 C CA . ASN B 1 119 ? -0.505 -22.859 -12.211 1 94.94 119 ASN B CA 1
ATOM 2801 C C . ASN B 1 119 ? -1.55 -22.078 -13.008 1 94.94 119 ASN B C 1
ATOM 2803 O O . ASN B 1 119 ? -1.841 -22.406 -14.156 1 94.94 119 ASN B O 1
ATOM 2807 N N . SER B 1 120 ? -2.105 -21.062 -12.359 1 95.25 120 SER B N 1
ATOM 2808 C CA . SER B 1 120 ? -3.113 -20.234 -13.023 1 95.25 120 SER B CA 1
ATOM 2809 C C . SER B 1 120 ? -2.502 -19.406 -14.148 1 95.25 120 SER B C 1
ATOM 2811 O O . SER B 1 120 ? -3.209 -18.969 -15.055 1 95.25 120 SER B O 1
ATOM 2813 N N . ALA B 1 121 ? -1.219 -19.203 -14.07 1 92.12 121 ALA B N 1
ATOM 2814 C CA . ALA B 1 121 ? -0.534 -18.391 -15.07 1 92.12 121 ALA B CA 1
ATOM 2815 C C . ALA B 1 121 ? -0.26 -19.188 -16.328 1 92.12 121 ALA B C 1
ATOM 2817 O O . ALA B 1 121 ? -0.089 -18.625 -17.422 1 92.12 121 ALA B O 1
ATOM 2818 N N . ILE B 1 122 ? -0.2 -20.5 -16.266 1 89.5 122 ILE B N 1
ATOM 2819 C CA . ILE B 1 122 ? 0.296 -21.375 -17.312 1 89.5 122 ILE B CA 1
ATOM 2820 C C . ILE B 1 122 ? -0.595 -21.266 -18.547 1 89.5 122 ILE B C 1
ATOM 2822 O O . ILE B 1 122 ? -0.104 -21.031 -19.656 1 89.5 122 ILE B O 1
ATOM 2826 N N . PRO B 1 123 ? -1.917 -21.359 -18.344 1 89.19 123 PRO B N 1
ATOM 2827 C CA . PRO B 1 123 ? -2.754 -21.297 -19.547 1 89.19 123 PRO B CA 1
ATOM 2828 C C . PRO B 1 123 ? -2.559 -20 -20.328 1 89.19 123 PRO B C 1
ATOM 2830 O O . PRO B 1 123 ? -2.498 -20.031 -21.562 1 89.19 123 PRO B O 1
ATOM 2833 N N . PHE B 1 124 ? -2.463 -18.984 -19.672 1 87.31 124 PHE B N 1
ATOM 2834 C CA . PHE B 1 124 ? -2.254 -17.703 -20.344 1 87.31 124 PHE B CA 1
ATOM 2835 C C . PHE B 1 124 ? -0.896 -17.672 -21.031 1 87.31 124 PHE B C 1
ATOM 2837 O O . PHE B 1 124 ? -0.796 -17.25 -22.188 1 87.31 124 PHE B O 1
ATOM 2844 N N . LEU B 1 125 ? 0.115 -18.094 -20.359 1 86.56 125 LEU B N 1
ATOM 2845 C CA . LEU B 1 125 ? 1.458 -18.094 -20.938 1 86.56 125 LEU B CA 1
ATOM 2846 C C . LEU B 1 125 ? 1.52 -18.984 -22.172 1 86.56 125 LEU B C 1
ATOM 2848 O O . LEU B 1 125 ? 2.123 -18.625 -23.172 1 86.56 125 LEU B O 1
ATOM 2852 N N . GLN B 1 126 ? 0.84 -20.094 -22.109 1 87.25 126 GLN B N 1
ATOM 2853 C CA . GLN B 1 126 ? 0.802 -21.016 -23.234 1 87.25 126 GLN B CA 1
ATOM 2854 C C . GLN B 1 126 ? 0.066 -20.406 -24.422 1 87.25 126 GLN B C 1
ATOM 2856 O O . GLN B 1 126 ? 0.537 -20.5 -25.562 1 87.25 126 GLN B O 1
ATOM 2861 N N . SER B 1 127 ? -1.01 -19.75 -24.094 1 88.25 127 SER B N 1
ATOM 2862 C CA . SER B 1 127 ? -1.835 -19.203 -25.172 1 88.25 127 SER B CA 1
ATOM 2863 C C . SER B 1 127 ? -1.123 -18.062 -25.891 1 88.25 127 SER B C 1
ATOM 2865 O O . SER B 1 127 ? -1.395 -17.797 -27.062 1 88.25 127 SER B O 1
ATOM 2867 N N . THR B 1 128 ? -0.2 -17.438 -25.281 1 85 128 THR B N 1
ATOM 2868 C CA . THR B 1 128 ? 0.49 -16.297 -25.875 1 85 128 THR B CA 1
ATOM 2869 C C . THR B 1 128 ? 1.892 -16.688 -26.328 1 85 128 THR B C 1
ATOM 2871 O O . THR B 1 128 ? 2.645 -15.852 -26.828 1 85 128 THR B O 1
ATOM 2874 N N . GLY B 1 129 ? 2.227 -17.938 -26.047 1 83.31 129 GLY B N 1
ATOM 2875 C CA . GLY B 1 129 ? 3.529 -18.422 -26.484 1 83.31 129 GLY B CA 1
ATOM 2876 C C . GLY B 1 129 ? 4.672 -17.859 -25.656 1 83.31 129 GLY B C 1
ATOM 2877 O O . GLY B 1 129 ? 5.812 -17.812 -26.125 1 83.31 129 GLY B O 1
ATOM 2878 N N . ILE B 1 130 ? 4.332 -17.391 -24.5 1 82.44 130 ILE B N 1
ATOM 2879 C CA . ILE B 1 130 ? 5.336 -16.828 -23.609 1 82.44 130 ILE B CA 1
ATOM 2880 C C . ILE B 1 130 ? 5.793 -17.891 -22.609 1 82.44 130 ILE B C 1
ATOM 2882 O O . ILE B 1 130 ? 4.98 -18.672 -22.109 1 82.44 130 ILE B O 1
ATOM 2886 N N . ARG B 1 131 ? 7.082 -17.938 -22.359 1 82.94 131 ARG B N 1
ATOM 2887 C CA . ARG B 1 131 ? 7.633 -19.016 -21.531 1 82.94 131 ARG B CA 1
ATOM 2888 C C . ARG B 1 131 ? 7.574 -18.656 -20.047 1 82.94 131 ARG B C 1
ATOM 2890 O O . ARG B 1 131 ? 7.535 -19.531 -19.188 1 82.94 131 ARG B O 1
ATOM 2897 N N . ALA B 1 132 ? 7.59 -17.328 -19.844 1 87.25 132 ALA B N 1
ATOM 2898 C CA . ALA B 1 132 ? 7.613 -16.922 -18.438 1 87.25 132 ALA B CA 1
ATOM 2899 C C . ALA B 1 132 ? 7.066 -15.508 -18.266 1 87.25 132 ALA B C 1
ATOM 2901 O O . ALA B 1 132 ? 7.016 -14.734 -19.234 1 87.25 132 ALA B O 1
ATOM 2902 N N . GLY B 1 133 ? 6.629 -15.234 -17.141 1 88.44 133 GLY B N 1
ATOM 2903 C CA . GLY B 1 133 ? 6.121 -13.914 -16.797 1 88.44 133 GLY B CA 1
ATOM 2904 C C . GLY B 1 133 ? 6.055 -13.664 -15.297 1 88.44 133 GLY B C 1
ATOM 2905 O O . GLY B 1 133 ? 6.191 -14.602 -14.5 1 88.44 133 GLY B O 1
ATOM 2906 N N . SER B 1 134 ? 5.918 -12.422 -14.977 1 91.69 134 SER B N 1
ATOM 2907 C CA . SER B 1 134 ? 5.871 -12.023 -13.57 1 91.69 134 SER B CA 1
ATOM 2908 C C . SER B 1 134 ? 4.473 -11.57 -13.172 1 91.69 134 SER B C 1
ATOM 2910 O O . SER B 1 134 ? 3.752 -10.969 -13.977 1 91.69 134 SER B O 1
ATOM 2912 N N . PHE B 1 135 ? 4.145 -11.852 -11.961 1 94.56 135 PHE B N 1
ATOM 2913 C CA . PHE B 1 135 ? 2.832 -11.492 -11.43 1 94.56 135 PHE B CA 1
ATOM 2914 C C . PHE B 1 135 ? 2.965 -10.773 -10.094 1 94.56 135 PHE B C 1
ATOM 2916 O O . PHE B 1 135 ? 3.662 -11.25 -9.195 1 94.56 135 PHE B O 1
ATOM 2923 N N . TRP B 1 136 ? 2.271 -9.602 -10.016 1 96.31 136 TRP B N 1
ATOM 2924 C CA . TRP B 1 136 ? 2.271 -8.875 -8.758 1 96.31 136 TRP B CA 1
ATOM 2925 C C . TRP B 1 136 ? 1.62 -9.695 -7.652 1 96.31 136 TRP B C 1
ATOM 2927 O O . TRP B 1 136 ? 0.586 -10.336 -7.871 1 96.31 136 TRP B O 1
ATOM 2937 N N . ILE B 1 137 ? 2.197 -9.68 -6.484 1 98.31 137 ILE B N 1
ATOM 2938 C CA . ILE B 1 137 ? 1.629 -10.281 -5.281 1 98.31 137 ILE B CA 1
ATOM 2939 C C . ILE B 1 137 ? 1.619 -9.25 -4.152 1 98.31 137 ILE B C 1
ATOM 2941 O O . ILE B 1 137 ? 2.201 -8.172 -4.281 1 98.31 137 ILE B O 1
ATOM 2945 N N . GLY B 1 138 ? 0.926 -9.578 -3.078 1 98.31 138 GLY B N 1
ATOM 2946 C CA . GLY B 1 138 ? 0.794 -8.672 -1.952 1 98.31 138 GLY B CA 1
ATOM 2947 C C . GLY B 1 138 ? 1.983 -8.711 -1.011 1 98.31 138 GLY B C 1
ATOM 2948 O O . GLY B 1 138 ? 1.862 -9.148 0.134 1 98.31 138 GLY B O 1
ATOM 2949 N N . LEU B 1 139 ? 3.068 -8.211 -1.429 1 98.25 139 LEU B N 1
ATOM 2950 C CA . LEU B 1 139 ? 4.309 -8.156 -0.663 1 98.25 139 LEU B CA 1
ATOM 2951 C C . LEU B 1 139 ? 5.082 -6.879 -0.971 1 98.25 139 LEU B C 1
ATOM 2953 O O . LEU B 1 139 ? 5.25 -6.516 -2.137 1 98.25 139 LEU B O 1
ATOM 2957 N N . VAL B 1 140 ? 5.492 -6.113 0.103 1 97.06 140 VAL B N 1
ATOM 2958 C CA . VAL B 1 140 ? 6.234 -4.871 -0.101 1 97.06 140 VAL B CA 1
ATOM 2959 C C . VAL B 1 140 ? 7.363 -4.77 0.92 1 97.06 140 VAL B C 1
ATOM 2961 O O . VAL B 1 140 ? 7.312 -5.402 1.979 1 97.06 140 VAL B O 1
ATOM 2964 N N . ARG B 1 141 ? 8.359 -4.027 0.522 1 95.38 141 ARG B N 1
ATOM 2965 C CA . ARG B 1 141 ? 9.406 -3.674 1.479 1 95.38 141 ARG B CA 1
ATOM 2966 C C . ARG B 1 141 ? 8.836 -2.85 2.629 1 95.38 141 ARG B C 1
ATOM 2968 O O . ARG B 1 141 ? 8.016 -1.955 2.412 1 95.38 141 ARG B O 1
ATOM 2975 N N . ARG B 1 142 ? 9.297 -3.15 3.83 1 94.06 142 ARG B N 1
ATOM 2976 C CA . ARG B 1 142 ? 8.883 -2.371 4.992 1 94.06 142 ARG B CA 1
ATOM 2977 C C . ARG B 1 142 ? 9.359 -0.927 4.879 1 94.06 142 ARG B C 1
ATOM 2979 O O . ARG B 1 142 ? 10.5 -0.674 4.492 1 94.06 142 ARG B O 1
ATOM 2986 N N . PRO B 1 143 ? 8.477 -0.021 5.262 1 91.94 143 PRO B N 1
ATOM 2987 C CA . PRO B 1 143 ? 8.875 1.387 5.18 1 91.94 143 PRO B CA 1
ATOM 2988 C C . PRO B 1 143 ? 10.156 1.686 5.949 1 91.94 143 PRO B C 1
ATOM 2990 O O . PRO B 1 143 ? 10.961 2.518 5.516 1 91.94 143 PRO B O 1
ATOM 2993 N N . SER B 1 144 ? 10.398 1.038 7.055 1 88.75 144 SER B N 1
ATOM 2994 C CA . SER B 1 144 ? 11.609 1.234 7.848 1 88.75 144 SER B CA 1
ATOM 2995 C C . SER B 1 144 ? 12.852 0.815 7.074 1 88.75 144 SER B C 1
ATOM 2997 O O . SER B 1 144 ? 13.977 1.147 7.465 1 88.75 144 SER B O 1
ATOM 2999 N N . CYS B 1 145 ? 12.633 0.107 6.016 1 90.94 145 CYS B N 1
ATOM 3000 C CA . CYS B 1 145 ? 13.758 -0.409 5.242 1 90.94 145 CYS B CA 1
ATOM 3001 C C . CYS B 1 145 ? 13.898 0.342 3.924 1 90.94 145 CYS B C 1
ATOM 3003 O O . CYS B 1 145 ? 14.719 -0.031 3.08 1 90.94 145 CYS B O 1
ATOM 3005 N N . TYR B 1 146 ? 13.086 1.415 3.691 1 90.38 146 TYR B N 1
ATOM 3006 C CA . TYR B 1 146 ? 13.195 2.18 2.453 1 90.38 146 TYR B CA 1
ATOM 3007 C C . TYR B 1 146 ? 14.555 2.865 2.354 1 90.38 146 TYR B C 1
ATOM 3009 O O . TYR B 1 146 ? 15.055 3.412 3.338 1 90.38 146 TYR B O 1
ATOM 3017 N N . GLY B 1 147 ? 15.102 2.896 1.263 1 78.19 147 GLY B N 1
ATOM 3018 C CA . GLY B 1 147 ? 16.328 3.631 1.004 1 78.19 147 GLY B CA 1
ATOM 3019 C C . GLY B 1 147 ? 17.562 2.91 1.493 1 78.19 147 GLY B C 1
ATOM 3020 O O . GLY B 1 147 ? 18.688 3.369 1.264 1 78.19 147 GLY B O 1
ATOM 3021 N N . TYR B 1 148 ? 17.328 1.979 2.352 1 72 148 TYR B N 1
ATOM 3022 C CA . TYR B 1 148 ? 18.5 1.308 2.904 1 72 148 TYR B CA 1
ATOM 3023 C C . TYR B 1 148 ? 19.094 0.325 1.898 1 72 148 TYR B C 1
ATOM 3025 O O . TYR B 1 148 ? 18.359 -0.423 1.249 1 72 148 TYR B O 1
ATOM 3033 N N . LEU B 1 149 ? 20.344 0.686 1.534 1 58.62 149 LEU B N 1
ATOM 3034 C CA . LEU B 1 149 ? 21.047 -0.345 0.775 1 58.62 149 LEU B CA 1
ATOM 3035 C C . LEU B 1 149 ? 21.312 -1.573 1.641 1 58.62 149 LEU B C 1
ATOM 3037 O O . LEU B 1 149 ? 21.484 -1.456 2.854 1 58.62 149 LEU B O 1
ATOM 3041 N N . GLN B 1 150 ? 20.812 -2.809 1.294 1 53.75 150 GLN B N 1
ATOM 3042 C CA . GLN B 1 150 ? 20.75 -4.105 1.963 1 53.75 150 GLN B CA 1
ATOM 3043 C C . GLN B 1 150 ? 21.875 -4.234 2.994 1 53.75 150 GLN B C 1
ATOM 3045 O O . GLN B 1 150 ? 21.656 -4.77 4.086 1 53.75 150 GLN B O 1
ATOM 3050 N N . SER B 1 151 ? 22.969 -3.854 2.736 1 54.47 151 SER B N 1
ATOM 3051 C CA . SER B 1 151 ? 24.125 -4.184 3.564 1 54.47 151 SER B CA 1
ATOM 3052 C C . SER B 1 151 ? 24.109 -3.389 4.867 1 54.47 151 SER B C 1
ATOM 3054 O O . SER B 1 151 ? 24.797 -3.754 5.828 1 54.47 151 SER B O 1
ATOM 3056 N N . LEU B 1 152 ? 23.156 -2.475 5.027 1 57.34 152 LEU B N 1
ATOM 3057 C CA . LEU B 1 152 ? 23.422 -1.516 6.094 1 57.34 152 LEU B CA 1
ATOM 3058 C C . LEU B 1 152 ? 22.531 -1.775 7.301 1 57.34 152 LEU B C 1
ATOM 3060 O O . LEU B 1 152 ? 22.828 -1.338 8.414 1 57.34 152 LEU B O 1
ATOM 3064 N N . GLN B 1 153 ? 21.438 -2.541 7.039 1 66.25 153 GLN B N 1
ATOM 3065 C CA . GLN B 1 153 ? 20.562 -2.811 8.172 1 66.25 153 GLN B CA 1
ATOM 3066 C C . GLN B 1 153 ? 20.172 -4.281 8.227 1 66.25 153 GLN B C 1
ATOM 3068 O O . GLN B 1 153 ? 19.438 -4.766 7.355 1 66.25 153 GLN B O 1
ATOM 3073 N N . ALA B 1 154 ? 20.719 -4.941 9.211 1 76 154 ALA B N 1
ATOM 3074 C CA . ALA B 1 154 ? 20.484 -6.379 9.352 1 76 154 ALA B CA 1
ATOM 3075 C C . ALA B 1 154 ? 19 -6.707 9.328 1 76 154 ALA B C 1
ATOM 3077 O O . ALA B 1 154 ? 18.594 -7.723 8.758 1 76 154 ALA B O 1
ATOM 3078 N N . ALA B 1 155 ? 18.219 -5.781 9.805 1 81.12 155 ALA B N 1
ATOM 3079 C CA . ALA B 1 155 ? 16.766 -6.004 9.898 1 81.12 155 ALA B CA 1
ATOM 3080 C C . ALA B 1 155 ? 16.109 -5.91 8.531 1 81.12 155 ALA B C 1
ATOM 3082 O O . ALA B 1 155 ? 14.945 -6.293 8.367 1 81.12 155 ALA B O 1
ATOM 3083 N N . CYS B 1 156 ? 16.812 -5.461 7.566 1 86.94 156 CYS B N 1
ATOM 3084 C CA . CYS B 1 156 ? 16.25 -5.238 6.238 1 86.94 156 CYS B CA 1
ATOM 3085 C C . CYS B 1 156 ? 16.781 -6.254 5.238 1 86.94 156 CYS B C 1
ATOM 3087 O O . CYS B 1 156 ? 16.594 -6.102 4.031 1 86.94 156 CYS B O 1
ATOM 3089 N N . ARG B 1 157 ? 17.406 -7.289 5.824 1 82 157 ARG B N 1
ATOM 3090 C CA . ARG B 1 157 ? 17.984 -8.297 4.934 1 82 157 ARG B CA 1
ATOM 3091 C C . ARG B 1 157 ? 16.953 -9.383 4.613 1 82 157 ARG B C 1
ATOM 3093 O O . ARG B 1 157 ? 16.234 -9.844 5.5 1 82 157 ARG B O 1
ATOM 3100 N N . GLY B 1 158 ? 16.875 -9.703 3.418 1 88.38 158 GLY B N 1
ATOM 3101 C CA . GLY B 1 158 ? 16.031 -10.805 2.998 1 88.38 158 GLY B CA 1
ATOM 3102 C C . GLY B 1 158 ? 14.555 -10.586 3.32 1 88.38 158 GLY B C 1
ATOM 3103 O O . GLY B 1 158 ? 14.023 -9.5 3.105 1 88.38 158 GLY B O 1
ATOM 3104 N N . SER B 1 159 ? 13.914 -11.641 3.826 1 92.31 159 SER B N 1
ATOM 3105 C CA . SER B 1 159 ? 12.477 -11.656 4.039 1 92.31 159 SER B CA 1
ATOM 3106 C C . SER B 1 159 ? 12.07 -10.742 5.188 1 92.31 159 SER B C 1
ATOM 3108 O O . SER B 1 159 ? 10.945 -10.242 5.23 1 92.31 159 SER B O 1
ATOM 3110 N N . GLN B 1 160 ? 13 -10.414 6.082 1 91.12 160 GLN B N 1
ATOM 3111 C CA . GLN B 1 160 ? 12.68 -9.602 7.254 1 91.12 160 GLN B CA 1
ATOM 3112 C C . GLN B 1 160 ? 12.375 -8.156 6.859 1 91.12 160 GLN B C 1
ATOM 3114 O O . GLN B 1 160 ? 11.711 -7.434 7.598 1 91.12 160 GLN B O 1
ATOM 3119 N N . GLY B 1 161 ? 12.875 -7.75 5.762 1 93.06 161 GLY B N 1
ATOM 3120 C CA . GLY B 1 161 ? 12.672 -6.383 5.309 1 93.06 161 GLY B CA 1
ATOM 3121 C C . GLY B 1 161 ? 11.375 -6.203 4.539 1 93.06 161 GLY B C 1
ATOM 3122 O O . GLY B 1 161 ? 11.102 -5.117 4.023 1 93.06 161 GLY B O 1
ATOM 3123 N N . PHE B 1 162 ? 10.523 -7.277 4.516 1 96.31 162 PHE B N 1
ATOM 3124 C CA . PHE B 1 162 ? 9.312 -7.223 3.713 1 96.31 162 PHE B CA 1
ATOM 3125 C C . PHE B 1 162 ? 8.094 -7.609 4.543 1 96.31 162 PHE B C 1
ATOM 3127 O O . PHE B 1 162 ? 8.234 -8.227 5.602 1 96.31 162 PHE B O 1
ATOM 3134 N N . MET B 1 163 ? 6.934 -7.16 4.121 1 95.25 163 MET B N 1
ATOM 3135 C CA . MET B 1 163 ? 5.684 -7.488 4.797 1 95.25 163 MET B CA 1
ATOM 3136 C C . MET B 1 163 ? 4.57 -7.75 3.789 1 95.25 163 MET B C 1
ATOM 3138 O O . MET B 1 163 ? 4.512 -7.102 2.742 1 95.25 163 MET B O 1
ATOM 3142 N N . TRP B 1 164 ? 3.76 -8.742 4.09 1 97.31 164 TRP B N 1
ATOM 3143 C CA . TRP B 1 164 ? 2.549 -8.961 3.303 1 97.31 164 TRP B CA 1
ATOM 3144 C C . TRP B 1 164 ? 1.584 -7.789 3.457 1 97.31 164 TRP B C 1
ATOM 3146 O O . TRP B 1 164 ? 1.532 -7.152 4.512 1 97.31 164 TRP B O 1
ATOM 3156 N N . THR B 1 165 ? 0.777 -7.531 2.42 1 96.25 165 THR B N 1
ATOM 3157 C CA . THR B 1 165 ? -0.077 -6.348 2.461 1 96.25 165 THR B CA 1
ATOM 3158 C C . THR B 1 165 ? -1.55 -6.746 2.494 1 96.25 165 THR B C 1
ATOM 3160 O O . THR B 1 165 ? -2.43 -5.883 2.533 1 96.25 165 THR B O 1
ATOM 3163 N N . ASP B 1 166 ? -1.845 -8.07 2.516 1 96.38 166 ASP B N 1
ATOM 3164 C CA . ASP B 1 166 ? -3.24 -8.484 2.41 1 96.38 166 ASP B CA 1
ATOM 3165 C C . ASP B 1 166 ? -3.902 -8.539 3.785 1 96.38 166 ASP B C 1
ATOM 3167 O O . ASP B 1 166 ? -5.082 -8.883 3.898 1 96.38 166 ASP B O 1
ATOM 3171 N N . GLY B 1 167 ? -3.156 -8.305 4.875 1 92.19 167 GLY B N 1
ATOM 3172 C CA . GLY B 1 167 ? -3.701 -8.156 6.215 1 92.19 167 GLY B CA 1
ATOM 3173 C C . GLY B 1 167 ? -3.832 -9.469 6.957 1 92.19 167 GLY B C 1
ATOM 3174 O O . GLY B 1 167 ? -4.129 -9.492 8.156 1 92.19 167 GLY B O 1
ATOM 3175 N N . VAL B 1 168 ? -3.607 -10.539 6.312 1 93.5 168 VAL B N 1
ATOM 3176 C CA . VAL B 1 168 ? -3.881 -11.812 6.969 1 93.5 168 VAL B CA 1
ATOM 3177 C C . VAL B 1 168 ? -2.676 -12.742 6.828 1 93.5 168 VAL B C 1
ATOM 3179 O O . VAL B 1 168 ? -2.412 -13.562 7.707 1 93.5 168 VAL B O 1
ATOM 3182 N N . SER B 1 169 ? -1.904 -12.656 5.773 1 96.56 169 SER B N 1
ATOM 3183 C CA . SER B 1 169 ? -0.726 -13.492 5.582 1 96.56 169 SER B CA 1
ATOM 3184 C C . SER B 1 169 ? 0.386 -13.117 6.555 1 96.56 169 SER B C 1
ATOM 3186 O O . SER B 1 169 ? 0.619 -11.93 6.805 1 96.56 169 SER B O 1
ATOM 3188 N N . THR B 1 170 ? 1.012 -14.141 7.148 1 94.62 170 THR B N 1
ATOM 3189 C CA . THR B 1 170 ? 2.061 -13.852 8.117 1 94.62 170 THR B CA 1
ATOM 3190 C C . THR B 1 170 ? 3.275 -14.75 7.883 1 94.62 170 THR B C 1
ATOM 3192 O O . THR B 1 170 ? 4.32 -14.562 8.508 1 94.62 170 THR B O 1
ATOM 3195 N N . ARG B 1 171 ? 3.246 -15.711 6.988 1 96.44 171 ARG B N 1
ATOM 3196 C CA . ARG B 1 171 ? 4.27 -16.734 6.828 1 96.44 171 ARG B CA 1
ATOM 3197 C C . ARG B 1 171 ? 5.445 -16.219 6.008 1 96.44 171 ARG B C 1
ATOM 3199 O O . ARG B 1 171 ? 5.398 -16.219 4.773 1 96.44 171 ARG B O 1
ATOM 3206 N N . GLN B 1 172 ? 6.504 -15.961 6.691 1 95 172 GLN B N 1
ATOM 3207 C CA . GLN B 1 172 ? 7.688 -15.414 6.035 1 95 172 GLN B CA 1
ATOM 3208 C C . GLN B 1 172 ? 8.438 -16.5 5.27 1 95 172 GLN B C 1
ATOM 3210 O O . GLN B 1 172 ? 9.164 -16.203 4.32 1 95 172 GLN B O 1
ATOM 3215 N N . ASP B 1 173 ? 8.266 -17.734 5.711 1 95.88 173 ASP B N 1
ATOM 3216 C CA . ASP B 1 173 ? 8.945 -18.859 5.07 1 95.88 173 ASP B CA 1
ATOM 3217 C C . ASP B 1 173 ? 8.422 -19.094 3.654 1 95.88 173 ASP B C 1
ATOM 3219 O O . ASP B 1 173 ? 9.047 -19.781 2.857 1 95.88 173 ASP B O 1
ATOM 3223 N N . LEU B 1 174 ? 7.281 -18.484 3.348 1 97.44 174 LEU B N 1
ATOM 3224 C CA . LEU B 1 174 ? 6.691 -18.656 2.025 1 97.44 174 LEU B CA 1
ATOM 3225 C C . LEU B 1 174 ? 7.262 -17.641 1.044 1 97.44 174 LEU B C 1
ATOM 3227 O O . LEU B 1 174 ? 6.992 -17.703 -0.158 1 97.44 174 LEU B O 1
ATOM 3231 N N . MET B 1 175 ? 8.031 -16.656 1.522 1 97.81 175 MET B N 1
ATOM 3232 C CA . MET B 1 175 ? 8.695 -15.688 0.651 1 97.81 175 MET B CA 1
ATOM 3233 C C . MET B 1 175 ? 9.883 -16.328 -0.062 1 97.81 175 MET B C 1
ATOM 3235 O O . MET B 1 175 ? 11 -16.344 0.465 1 97.81 175 MET B O 1
ATOM 3239 N N . ASN B 1 176 ? 9.633 -16.797 -1.274 1 96.31 176 ASN B N 1
ATOM 3240 C CA . ASN B 1 176 ? 10.555 -17.609 -2.057 1 96.31 176 ASN B CA 1
ATOM 3241 C C . ASN B 1 176 ? 11.406 -16.766 -2.992 1 96.31 176 ASN B C 1
ATOM 3243 O O . ASN B 1 176 ? 11.164 -16.734 -4.199 1 96.31 176 ASN B O 1
ATOM 3247 N N . TRP B 1 177 ? 12.469 -16.266 -2.428 1 95.5 177 TRP B N 1
ATOM 3248 C CA . TRP B 1 177 ? 13.281 -15.297 -3.152 1 95.5 177 TRP B CA 1
ATOM 3249 C C . TRP B 1 177 ? 14.172 -15.984 -4.18 1 95.5 177 TRP B C 1
ATOM 3251 O O . TRP B 1 177 ? 14.727 -17.062 -3.912 1 95.5 177 TRP B O 1
ATOM 3261 N N . ARG B 1 178 ? 14.32 -15.375 -5.285 1 91.81 178 ARG B N 1
ATOM 3262 C CA . ARG B 1 178 ? 15.336 -15.766 -6.254 1 91.81 178 ARG B CA 1
ATOM 3263 C C . ARG B 1 178 ? 16.734 -15.586 -5.68 1 91.81 178 ARG B C 1
ATOM 3265 O O . ARG B 1 178 ? 16.953 -14.742 -4.809 1 91.81 178 ARG B O 1
ATOM 3272 N N . ASP B 1 179 ? 17.609 -16.297 -6.285 1 90 179 ASP B N 1
ATOM 3273 C CA . ASP B 1 179 ? 18.984 -16.172 -5.836 1 90 179 ASP B CA 1
ATOM 3274 C C . ASP B 1 179 ? 19.484 -14.734 -5.996 1 90 179 ASP B C 1
ATOM 3276 O O . ASP B 1 179 ? 19.312 -14.125 -7.059 1 90 179 ASP B O 1
ATOM 3280 N N . GLY B 1 180 ? 20.031 -14.188 -4.867 1 89.31 180 GLY B N 1
ATOM 3281 C CA . GLY B 1 180 ? 20.578 -12.844 -4.898 1 89.31 180 GLY B CA 1
ATOM 3282 C C . GLY B 1 180 ? 19.547 -11.773 -4.605 1 89.31 180 GLY B C 1
ATOM 3283 O O . GLY B 1 180 ? 19.875 -10.594 -4.5 1 89.31 180 GLY B O 1
ATOM 3284 N N . MET B 1 181 ? 18.312 -12.25 -4.527 1 89.88 181 MET B N 1
ATOM 3285 C CA . MET B 1 181 ? 17.25 -11.305 -4.254 1 89.88 181 MET B CA 1
ATOM 3286 C C . MET B 1 181 ? 16.688 -11.5 -2.844 1 89.88 181 MET B C 1
ATOM 3288 O O . MET B 1 181 ? 16.812 -12.586 -2.271 1 89.88 181 MET B O 1
ATOM 3292 N N . PRO B 1 182 ? 16.094 -10.484 -2.283 1 91.62 182 PRO B N 1
ATOM 3293 C CA . PRO B 1 182 ? 16 -9.109 -2.785 1 91.62 182 PRO B CA 1
ATOM 3294 C C . PRO B 1 182 ? 17.328 -8.359 -2.68 1 91.62 182 PRO B C 1
ATOM 3296 O O . PRO B 1 182 ? 18.078 -8.555 -1.724 1 91.62 182 PRO B O 1
ATOM 3299 N N . ASP B 1 183 ? 17.641 -7.473 -3.629 1 87.94 183 ASP B N 1
ATOM 3300 C CA . ASP B 1 183 ? 18.922 -6.77 -3.609 1 87.94 183 ASP B CA 1
ATOM 3301 C C . ASP B 1 183 ? 18.719 -5.258 -3.588 1 87.94 183 ASP B C 1
ATOM 3303 O O . ASP B 1 183 ? 19.672 -4.496 -3.465 1 87.94 183 ASP B O 1
ATOM 3307 N N . ASN B 1 184 ? 17.484 -4.789 -3.697 1 89.81 184 ASN B N 1
ATOM 3308 C CA . ASN B 1 184 ? 17.125 -3.371 -3.703 1 89.81 184 ASN B CA 1
ATOM 3309 C C . ASN B 1 184 ? 17.984 -2.586 -4.691 1 89.81 184 ASN B C 1
ATOM 3311 O O . ASN B 1 184 ? 18.438 -1.483 -4.383 1 89.81 184 ASN B O 1
ATOM 3315 N N . ALA B 1 185 ? 18.234 -3.215 -5.852 1 85.25 185 ALA B N 1
ATOM 3316 C CA . ALA B 1 185 ? 19.031 -2.527 -6.863 1 85.25 185 ALA B CA 1
ATOM 3317 C C . ALA B 1 185 ? 18.5 -1.123 -7.125 1 85.25 185 ALA B C 1
ATOM 3319 O O . ALA B 1 185 ? 17.297 -0.941 -7.359 1 85.25 185 ALA B O 1
ATOM 3320 N N . GLY B 1 186 ? 19.391 -0.108 -6.957 1 84.69 186 GLY B N 1
ATOM 3321 C CA . GLY B 1 186 ? 19 1.278 -7.148 1 84.69 186 GLY B CA 1
ATOM 3322 C C . GLY B 1 186 ? 18.359 1.892 -5.918 1 84.69 186 GLY B C 1
ATOM 3323 O O . GLY B 1 186 ? 18.078 3.09 -5.895 1 84.69 186 GLY B O 1
ATOM 3324 N N . GLY B 1 187 ? 18.031 1.146 -4.93 1 86.31 187 GLY B N 1
ATOM 3325 C CA . GLY B 1 187 ? 17.594 1.63 -3.629 1 86.31 187 GLY B CA 1
ATOM 3326 C C . GLY B 1 187 ? 16.094 1.889 -3.561 1 86.31 187 GLY B C 1
ATOM 3327 O O . GLY B 1 187 ? 15.602 2.439 -2.574 1 86.31 187 GLY B O 1
ATOM 3328 N N . ASN B 1 188 ? 15.352 1.591 -4.613 1 90.06 188 ASN B N 1
ATOM 3329 C CA . ASN B 1 188 ? 13.93 1.913 -4.637 1 90.06 188 ASN B CA 1
ATOM 3330 C C . ASN B 1 188 ? 13.094 0.737 -5.137 1 90.06 188 ASN B C 1
ATOM 3332 O O . ASN B 1 188 ? 12.062 0.932 -5.773 1 90.06 188 ASN B O 1
ATOM 3336 N N . GLN B 1 189 ? 13.57 -0.477 -4.973 1 91.31 189 GLN B N 1
ATOM 3337 C CA . GLN B 1 189 ? 12.789 -1.663 -5.309 1 91.31 189 GLN B CA 1
ATOM 3338 C C . GLN B 1 189 ? 11.93 -2.111 -4.129 1 91.31 189 GLN B C 1
ATOM 3340 O O . GLN B 1 189 ? 12.336 -2.98 -3.355 1 91.31 189 GLN B O 1
ATOM 3345 N N . ASN B 1 190 ? 10.742 -1.532 -4.039 1 94.56 190 ASN B N 1
ATOM 3346 C CA . ASN B 1 190 ? 9.945 -1.689 -2.826 1 94.56 190 ASN B CA 1
ATOM 3347 C C . ASN B 1 190 ? 8.75 -2.617 -3.053 1 94.56 190 ASN B C 1
ATOM 3349 O O . ASN B 1 190 ? 7.996 -2.9 -2.123 1 94.56 190 ASN B O 1
ATOM 3353 N N . CYS B 1 191 ? 8.562 -3.084 -4.25 1 95.81 191 CYS B N 1
ATOM 3354 C CA . CYS B 1 191 ? 7.477 -4.004 -4.57 1 95.81 191 CYS B CA 1
ATOM 3355 C C . CYS B 1 191 ? 8.016 -5.352 -5.023 1 95.81 191 CYS B C 1
ATOM 3357 O O . CYS B 1 191 ? 9.219 -5.496 -5.258 1 95.81 191 CYS B O 1
ATOM 3359 N N . VAL B 1 192 ? 7.113 -6.371 -5.039 1 95.38 192 VAL B N 1
ATOM 3360 C CA . VAL B 1 192 ? 7.562 -7.734 -5.297 1 95.38 192 VAL B CA 1
ATOM 3361 C C . VAL B 1 192 ? 6.637 -8.398 -6.312 1 95.38 192 VAL B C 1
ATOM 3363 O O . V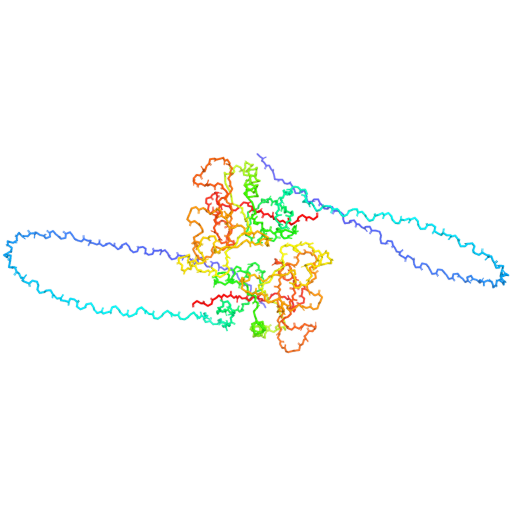AL B 1 192 ? 5.414 -8.258 -6.234 1 95.38 192 VAL B O 1
ATOM 3366 N N . PHE B 1 193 ? 7.254 -9.047 -7.262 1 94.69 193 PHE B N 1
ATOM 3367 C CA . PHE B 1 193 ? 6.496 -9.922 -8.148 1 94.69 193 PHE B CA 1
ATOM 3368 C C . PHE B 1 193 ? 6.945 -11.375 -7.988 1 94.69 193 PHE B C 1
ATOM 3370 O O . PHE B 1 193 ? 8.016 -11.641 -7.434 1 94.69 193 PHE B O 1
ATOM 3377 N N . MET B 1 194 ? 6.121 -12.289 -8.391 1 95.19 194 MET B N 1
ATOM 3378 C CA . MET B 1 194 ? 6.445 -13.711 -8.469 1 95.19 194 MET B CA 1
ATOM 3379 C C . MET B 1 194 ? 6.629 -14.148 -9.922 1 95.19 194 MET B C 1
ATOM 3381 O O . MET B 1 194 ? 5.793 -13.836 -10.773 1 95.19 194 MET B O 1
ATOM 3385 N N . LEU B 1 195 ? 7.684 -14.852 -10.141 1 92.38 195 LEU B N 1
ATOM 3386 C CA . LEU B 1 195 ? 7.953 -15.383 -11.469 1 92.38 195 LEU B CA 1
ATOM 3387 C C . LEU B 1 195 ? 7.156 -16.656 -11.711 1 92.38 195 LEU B C 1
ATOM 3389 O O . LEU B 1 195 ? 7.172 -17.578 -10.883 1 92.38 195 LEU B O 1
ATOM 3393 N N . CYS B 1 196 ? 6.445 -16.625 -12.789 1 91.69 196 CYS B N 1
ATOM 3394 C CA . CYS B 1 196 ? 5.707 -17.812 -13.219 1 91.69 196 CYS B CA 1
ATOM 3395 C C . CYS B 1 196 ? 6.211 -18.312 -14.57 1 91.69 196 CYS B C 1
ATOM 3397 O O . CYS B 1 196 ? 6.656 -17.516 -15.398 1 91.69 196 CYS B O 1
ATOM 3399 N N . ARG B 1 197 ? 6.16 -19.547 -14.742 1 88.44 197 ARG B N 1
ATOM 3400 C CA . ARG B 1 197 ? 6.715 -20.109 -15.961 1 88.44 197 ARG B CA 1
ATOM 3401 C C . ARG B 1 197 ? 5.797 -21.188 -16.531 1 88.44 197 ARG B C 1
ATOM 3403 O O . ARG B 1 197 ? 5.059 -21.844 -15.789 1 88.44 197 ARG B O 1
ATOM 3410 N N . ASN B 1 198 ? 5.957 -21.125 -17.922 1 82.62 198 ASN B N 1
ATOM 3411 C CA . ASN B 1 198 ? 5.273 -22.188 -18.656 1 82.62 198 ASN B CA 1
ATOM 3412 C C . ASN B 1 198 ? 6.133 -23.438 -18.766 1 82.62 198 ASN B C 1
ATOM 3414 O O . ASN B 1 198 ? 7.133 -23.453 -19.484 1 82.62 198 ASN B O 1
ATOM 3418 N N . GLY B 1 199 ? 5.961 -24.469 -17.953 1 72.38 199 GLY B N 1
ATOM 3419 C CA . GLY B 1 199 ? 6.648 -25.75 -18.094 1 72.38 199 GLY B CA 1
ATOM 3420 C C . GLY B 1 199 ? 7.555 -26.062 -16.922 1 72.38 199 GLY B C 1
ATOM 3421 O O . GLY B 1 199 ? 7.832 -25.188 -16.094 1 72.38 199 GLY B O 1
ATOM 3422 N N . PRO B 1 200 ? 7.945 -27.281 -16.75 1 63.19 200 PRO B N 1
ATOM 3423 C CA . PRO B 1 200 ? 8.664 -27.797 -15.578 1 63.19 200 PRO B CA 1
ATOM 3424 C C . PRO B 1 200 ? 10.156 -27.453 -15.609 1 63.19 200 PRO B C 1
ATOM 3426 O O . PRO B 1 200 ? 10.828 -27.516 -14.57 1 63.19 200 PRO B O 1
ATOM 3429 N N . VAL B 1 201 ? 10.719 -27.141 -16.812 1 60.53 201 VAL B N 1
ATOM 3430 C CA . VAL B 1 201 ? 12.156 -26.984 -16.938 1 60.53 201 VAL B CA 1
ATOM 3431 C C . VAL B 1 201 ? 12.523 -25.5 -16.75 1 60.53 201 VAL B C 1
ATOM 3433 O O . VAL B 1 201 ? 11.922 -24.625 -17.375 1 60.53 201 VAL B O 1
ATOM 3436 N N . PRO B 1 202 ? 13.398 -25.312 -15.711 1 62.59 202 PRO B N 1
ATOM 3437 C CA . PRO B 1 202 ? 13.883 -23.938 -15.57 1 62.59 202 PRO B CA 1
ATOM 3438 C C . PRO B 1 202 ? 14.469 -23.391 -16.875 1 62.59 202 PRO B C 1
ATOM 3440 O O . PRO B 1 202 ? 15.109 -24.125 -17.625 1 62.59 202 PRO B O 1
ATOM 3443 N N . ILE B 1 203 ? 14 -22.422 -17.328 1 60.81 203 ILE B N 1
ATOM 3444 C CA . ILE B 1 203 ? 14.578 -21.719 -18.469 1 60.81 203 ILE B CA 1
ATOM 3445 C C . ILE B 1 203 ? 15.492 -20.594 -17.969 1 60.81 203 ILE B C 1
ATOM 3447 O O . ILE B 1 203 ? 15.078 -19.75 -17.172 1 60.81 203 ILE B O 1
ATOM 3451 N N . ASN B 1 204 ? 16.641 -20.609 -18.484 1 60.72 204 ASN B N 1
ATOM 3452 C CA . ASN B 1 204 ? 17.656 -19.609 -18.188 1 60.72 204 ASN B CA 1
ATOM 3453 C C . ASN B 1 204 ? 17.781 -19.359 -16.688 1 60.72 204 ASN B C 1
ATOM 3455 O O . ASN B 1 204 ? 17.844 -18.203 -16.25 1 60.72 204 ASN B O 1
ATOM 3459 N N . GLY B 1 205 ? 17.484 -20.484 -16.016 1 64.38 205 GLY B N 1
ATOM 3460 C CA . GLY B 1 205 ? 17.703 -20.375 -14.586 1 64.38 205 GLY B CA 1
ATOM 3461 C C . GLY B 1 205 ? 16.516 -19.828 -13.836 1 64.38 205 GLY B C 1
ATOM 3462 O O . GLY B 1 205 ? 16.578 -19.625 -12.617 1 64.38 205 GLY B O 1
ATOM 3463 N N . VAL B 1 206 ? 15.5 -19.625 -14.625 1 68 206 VAL B N 1
ATOM 3464 C CA . VAL B 1 206 ? 14.312 -19.109 -13.961 1 68 206 VAL B CA 1
ATOM 3465 C C . VAL B 1 206 ? 13.523 -20.25 -13.336 1 68 206 VAL B C 1
ATOM 3467 O O . VAL B 1 206 ? 13.062 -21.156 -14.039 1 68 206 VAL B O 1
ATOM 3470 N N . ARG B 1 207 ? 13.477 -20.297 -12.047 1 81.56 207 ARG B N 1
ATOM 3471 C CA . ARG B 1 207 ? 12.664 -21.234 -11.281 1 81.56 207 ARG B CA 1
ATOM 3472 C C . ARG B 1 207 ? 11.297 -20.625 -10.953 1 81.56 207 ARG B C 1
ATOM 3474 O O . ARG B 1 207 ? 11.195 -19.438 -10.656 1 81.56 207 ARG B O 1
ATOM 3481 N N . PRO B 1 208 ? 10.258 -21.453 -11.211 1 87.5 208 PRO B N 1
ATOM 3482 C CA . PRO B 1 208 ? 8.922 -20.906 -10.938 1 87.5 208 PRO B CA 1
ATOM 3483 C C . PRO B 1 208 ? 8.719 -20.547 -9.469 1 87.5 208 PRO B C 1
ATOM 3485 O O . PRO B 1 208 ? 9.453 -21.031 -8.602 1 87.5 208 PRO B O 1
ATOM 3488 N N . GLU B 1 209 ? 7.824 -19.656 -9.203 1 93.06 209 GLU B N 1
ATOM 3489 C CA . GLU B 1 209 ? 7.348 -19.266 -7.879 1 93.06 209 GLU B CA 1
ATOM 3490 C C . GLU B 1 209 ? 8.414 -18.5 -7.109 1 93.06 209 GLU B C 1
ATOM 3492 O O . GLU B 1 209 ? 8.414 -18.484 -5.879 1 93.06 209 GLU B O 1
ATOM 3497 N N . ARG B 1 210 ? 9.383 -17.984 -7.848 1 93.75 210 ARG B N 1
ATOM 3498 C CA . ARG B 1 210 ? 10.414 -17.188 -7.191 1 93.75 210 ARG B CA 1
ATOM 3499 C C . ARG B 1 210 ? 10.031 -15.711 -7.168 1 93.75 210 ARG B C 1
ATOM 3501 O O . ARG B 1 210 ? 9.359 -15.227 -8.078 1 93.75 210 ARG B O 1
ATOM 3508 N N . PHE B 1 211 ? 10.531 -15.055 -6.094 1 95.69 211 PHE B N 1
ATOM 3509 C CA . PHE B 1 211 ? 10.203 -13.641 -5.898 1 95.69 211 PHE B CA 1
ATOM 3510 C C . PHE B 1 211 ? 11.375 -12.758 -6.289 1 95.69 211 PHE B C 1
ATOM 3512 O O . PHE B 1 211 ? 12.539 -13.156 -6.164 1 95.69 211 PHE B O 1
ATOM 3519 N N . ASP B 1 212 ? 11.094 -11.602 -6.75 1 93.44 212 ASP B N 1
ATOM 3520 C CA . ASP B 1 212 ? 12.086 -10.555 -7 1 93.44 212 ASP B CA 1
ATOM 3521 C C . ASP B 1 212 ? 11.531 -9.18 -6.645 1 93.44 212 ASP B C 1
ATOM 3523 O O . ASP B 1 212 ? 10.359 -8.891 -6.887 1 93.44 212 ASP B O 1
ATOM 3527 N N . ASP B 1 213 ? 12.367 -8.367 -5.965 1 92.75 213 ASP B N 1
ATOM 3528 C CA . ASP B 1 213 ? 11.969 -6.996 -5.648 1 92.75 213 ASP B CA 1
ATOM 3529 C C . ASP B 1 213 ? 12.227 -6.062 -6.832 1 92.75 213 ASP B C 1
ATOM 3531 O O . ASP B 1 213 ? 13.227 -6.207 -7.535 1 92.75 213 ASP B O 1
ATOM 3535 N N . ILE B 1 214 ? 11.297 -5.211 -7.055 1 91.5 214 ILE B N 1
ATOM 3536 C CA . ILE B 1 214 ? 11.359 -4.262 -8.164 1 91.5 214 ILE B CA 1
ATOM 3537 C C . ILE B 1 214 ? 10.672 -2.959 -7.766 1 91.5 214 ILE B C 1
ATOM 3539 O O . ILE B 1 214 ? 9.984 -2.896 -6.742 1 91.5 214 ILE B O 1
ATOM 3543 N N . GLU B 1 215 ? 10.906 -1.897 -8.555 1 91.56 215 GLU B N 1
ATOM 3544 C CA . GLU B 1 215 ? 10.18 -0.648 -8.328 1 91.56 215 GLU B CA 1
ATOM 3545 C C . GLU B 1 215 ? 8.68 -0.83 -8.539 1 91.56 215 GLU B C 1
ATOM 3547 O O . GLU B 1 215 ? 8.266 -1.537 -9.461 1 91.56 215 GLU B O 1
ATOM 3552 N N . CYS B 1 216 ? 7.887 -0.08 -7.836 1 92.94 216 CYS B N 1
ATOM 3553 C CA . CYS B 1 216 ? 6.441 -0.274 -7.844 1 92.94 216 CYS B CA 1
ATOM 3554 C C . CYS B 1 216 ? 5.824 0.273 -9.125 1 92.94 216 CYS B C 1
ATOM 3556 O O . CYS B 1 216 ? 4.77 -0.193 -9.562 1 92.94 216 CYS B O 1
ATOM 3558 N N . VAL B 1 217 ? 6.363 1.411 -9.672 1 84.44 217 VAL B N 1
ATOM 3559 C CA . VAL B 1 217 ? 5.746 2.127 -10.789 1 84.44 217 VAL B CA 1
ATOM 3560 C C . VAL B 1 217 ? 6.27 1.573 -12.109 1 84.44 217 VAL B C 1
ATOM 3562 O O . VAL B 1 217 ? 5.719 1.866 -13.172 1 84.44 217 VAL B O 1
ATOM 3565 N N . ASN B 1 218 ? 7.562 1.134 -12.141 1 64.06 218 ASN B N 1
ATOM 3566 C CA . ASN B 1 218 ? 8.195 0.786 -13.406 1 64.06 218 ASN B CA 1
ATOM 3567 C C . ASN B 1 218 ? 7.508 -0.399 -14.078 1 64.06 218 ASN B C 1
ATOM 3569 O O . ASN B 1 218 ? 7.379 -1.468 -13.477 1 64.06 218 ASN B O 1
ATOM 3573 N N . PRO B 1 219 ? 6.656 -0.025 -15.102 1 55.91 219 PRO B N 1
ATOM 3574 C CA . PRO B 1 219 ? 6.465 -1.276 -15.836 1 55.91 219 PRO B CA 1
ATOM 3575 C C . PRO B 1 219 ? 7.781 -1.979 -16.156 1 55.91 219 PRO B C 1
ATOM 3577 O O . PRO B 1 219 ? 8.82 -1.323 -16.281 1 55.91 219 PRO B O 1
ATOM 3580 N N . PRO B 1 220 ? 7.957 -3.129 -15.812 1 50.31 220 PRO B N 1
ATOM 3581 C CA . PRO B 1 220 ? 9.219 -3.805 -16.141 1 50.31 220 PRO B CA 1
ATOM 3582 C C . PRO B 1 220 ? 9.883 -3.24 -17.391 1 50.31 220 PRO B C 1
ATOM 3584 O O . PRO B 1 220 ? 9.195 -2.838 -18.328 1 50.31 220 PRO B O 1
ATOM 3587 N N . ASN B 1 221 ? 10.922 -2.553 -17.234 1 47 221 ASN B N 1
ATOM 3588 C CA . ASN B 1 221 ? 11.812 -2.264 -18.359 1 47 221 ASN B CA 1
ATOM 3589 C C . ASN B 1 221 ? 11.664 -3.295 -19.469 1 47 221 ASN B C 1
ATOM 3591 O O . ASN B 1 221 ? 11.867 -4.492 -19.25 1 47 221 ASN B O 1
ATOM 3595 N N . PRO B 1 222 ? 11.008 -2.846 -20.438 1 44.47 222 PRO B N 1
ATOM 3596 C CA . PRO B 1 222 ? 10.992 -3.742 -21.594 1 44.47 222 PRO B CA 1
ATOM 3597 C C . PRO B 1 222 ? 12.297 -4.512 -21.766 1 44.47 222 PRO B C 1
ATOM 3599 O O . PRO B 1 222 ? 12.367 -5.445 -22.562 1 44.47 222 PRO B O 1
ATOM 3602 N N . TRP B 1 223 ? 13.234 -3.863 -21.234 1 43.53 223 TRP B N 1
ATOM 3603 C CA . TRP B 1 223 ? 14.477 -4.566 -21.5 1 43.53 223 TRP B CA 1
ATOM 3604 C C . TRP B 1 223 ? 14.609 -5.805 -20.625 1 43.53 223 TRP B C 1
ATOM 3606 O O . TRP B 1 223 ? 15.617 -6.516 -20.688 1 43.53 223 TRP B O 1
ATOM 3616 N N . ASN B 1 224 ? 13.711 -5.891 -19.672 1 52.16 224 ASN B N 1
ATOM 3617 C CA . ASN B 1 224 ? 13.812 -7.141 -18.922 1 52.16 224 ASN B CA 1
ATOM 3618 C C . ASN B 1 224 ? 13.414 -8.336 -19.781 1 52.16 224 ASN B C 1
ATOM 3620 O O . ASN B 1 224 ? 12.547 -8.219 -20.641 1 52.16 224 ASN B O 1
ATOM 3624 N N . ALA B 1 225 ? 14.297 -9.227 -19.719 1 58.91 225 ALA B N 1
ATOM 3625 C CA . ALA B 1 225 ? 14.031 -10.461 -20.453 1 58.91 225 ALA B CA 1
ATOM 3626 C C . ALA B 1 225 ? 12.555 -10.844 -20.375 1 58.91 225 ALA B C 1
ATOM 3628 O O . ALA B 1 225 ? 11.883 -10.539 -19.391 1 58.91 225 ALA B O 1
ATOM 3629 N N . ASP B 1 226 ? 12 -11.008 -21.5 1 64.75 226 ASP B N 1
ATOM 3630 C CA . ASP B 1 226 ? 10.617 -11.453 -21.672 1 64.75 226 ASP B CA 1
ATOM 3631 C C . ASP B 1 226 ? 10.148 -12.289 -20.484 1 64.75 226 ASP B C 1
ATOM 3633 O O . ASP B 1 226 ? 8.984 -12.219 -20.094 1 64.75 226 ASP B O 1
ATOM 3637 N N . SER B 1 227 ? 11.164 -12.797 -19.766 1 69.62 227 SER B N 1
ATOM 3638 C CA . SER B 1 227 ? 10.828 -13.742 -18.703 1 69.62 227 SER B CA 1
ATOM 3639 C C . SER B 1 227 ? 10.461 -13.016 -17.422 1 69.62 227 SER B C 1
ATOM 3641 O O . SER B 1 227 ? 9.812 -13.586 -16.531 1 69.62 227 SER B O 1
ATOM 3643 N N . GLN B 1 228 ? 10.773 -11.68 -17.391 1 75.62 228 GLN B N 1
ATOM 3644 C CA . GLN B 1 228 ? 10.523 -10.984 -16.141 1 75.62 228 GLN B CA 1
ATOM 3645 C C . GLN B 1 228 ? 9.508 -9.859 -16.312 1 75.62 228 GLN B C 1
ATOM 3647 O O . GLN B 1 228 ? 9.25 -9.094 -15.391 1 75.62 228 GLN B O 1
ATOM 3652 N N . LYS B 1 229 ? 8.969 -9.852 -17.453 1 84.75 229 LYS B N 1
ATOM 3653 C CA . LYS B 1 229 ? 7.953 -8.844 -17.703 1 84.75 229 LYS B CA 1
ATOM 3654 C C . LYS B 1 229 ? 6.711 -9.086 -16.844 1 84.75 229 LYS B C 1
ATOM 3656 O O . LYS B 1 229 ? 6.281 -10.227 -16.672 1 84.75 229 LYS B O 1
ATOM 3661 N N . ILE B 1 230 ? 6.207 -8 -16.391 1 91.75 230 ILE B N 1
ATOM 3662 C CA . ILE B 1 230 ? 4.965 -8.117 -15.633 1 91.75 230 ILE B CA 1
ATOM 3663 C C . ILE B 1 230 ? 3.824 -8.5 -16.578 1 91.75 230 ILE B C 1
ATOM 3665 O O . ILE B 1 230 ? 3.588 -7.824 -17.578 1 91.75 230 ILE B O 1
ATOM 3669 N N . ARG B 1 231 ? 3.152 -9.578 -16.188 1 91.25 231 ARG B N 1
ATOM 3670 C CA . ARG B 1 231 ? 2.094 -10.086 -17.047 1 91.25 231 ARG B CA 1
ATOM 3671 C C . ARG B 1 231 ? 0.748 -10.078 -16.328 1 91.25 231 ARG B C 1
ATOM 3673 O O . ARG B 1 231 ? -0.301 -10.203 -16.969 1 91.25 231 ARG B O 1
ATOM 3680 N N . GLY B 1 232 ? 0.811 -9.898 -15.086 1 94.62 232 GLY B N 1
ATOM 3681 C CA . GLY B 1 232 ? -0.45 -9.938 -14.359 1 94.62 232 GLY B CA 1
ATOM 3682 C C . GLY B 1 232 ? -0.291 -9.703 -12.875 1 94.62 232 GLY B C 1
ATOM 3683 O O . GLY B 1 232 ? 0.685 -9.094 -12.438 1 94.62 232 GLY B O 1
ATOM 3684 N N . TYR B 1 233 ? -1.34 -10.07 -12.125 1 97.06 233 TYR B N 1
ATOM 3685 C CA . TYR B 1 233 ? -1.389 -9.875 -10.68 1 97.06 233 TYR B CA 1
ATOM 3686 C C . TYR B 1 233 ? -2.373 -10.836 -10.031 1 97.06 233 TYR B C 1
ATOM 3688 O O . TYR B 1 233 ? -3.332 -11.281 -10.664 1 97.06 233 TYR B O 1
ATOM 3696 N N . ALA B 1 234 ? -2.049 -11.227 -8.812 1 98.75 234 ALA B N 1
ATOM 3697 C CA . ALA B 1 234 ? -2.891 -12.141 -8.039 1 98.75 234 ALA B CA 1
ATOM 3698 C C . ALA B 1 234 ? -3.658 -11.391 -6.953 1 98.75 234 ALA B C 1
ATOM 3700 O O . ALA B 1 234 ? -3.057 -10.734 -6.102 1 98.75 234 ALA B O 1
ATOM 3701 N N . CYS B 1 235 ? -4.977 -11.5 -6.984 1 98.62 235 CYS B N 1
ATOM 3702 C CA . CYS B 1 235 ? -5.84 -10.867 -5.992 1 98.62 235 CYS B CA 1
ATOM 3703 C C . CYS B 1 235 ? -6.352 -11.891 -4.984 1 98.62 235 CYS B C 1
ATOM 3705 O O . CYS B 1 235 ? -6.52 -13.062 -5.316 1 98.62 235 CYS B O 1
ATOM 3707 N N . GLY B 1 236 ? -6.57 -11.43 -3.801 1 98.25 236 GLY B N 1
ATOM 3708 C CA . GLY B 1 236 ? -7.18 -12.25 -2.762 1 98.25 236 GLY B CA 1
ATOM 3709 C C . GLY B 1 236 ? -8.18 -11.484 -1.914 1 98.25 236 GLY B C 1
ATOM 3710 O O . GLY B 1 236 ? -8.031 -10.281 -1.707 1 98.25 236 GLY B O 1
ATOM 3711 N N . LYS B 1 237 ? -9.234 -12.164 -1.409 1 96 237 LYS B N 1
ATOM 3712 C CA . LYS B 1 237 ? -10.242 -11.609 -0.514 1 96 237 LYS B CA 1
ATOM 3713 C C . LYS B 1 237 ? -10.898 -12.703 0.318 1 96 237 LYS B C 1
ATOM 3715 O O . LYS B 1 237 ? -10.797 -13.891 -0.013 1 96 237 LYS B O 1
ATOM 3720 N N . PHE B 1 238 ? -11.609 -12.25 1.326 1 93.19 238 PHE B N 1
ATOM 3721 C CA . PHE B 1 238 ? -12.367 -13.211 2.125 1 93.19 238 PHE B CA 1
ATOM 3722 C C . PHE B 1 238 ? -13.609 -13.68 1.378 1 93.19 238 PHE B C 1
ATOM 3724 O O . PHE B 1 238 ? -14.25 -12.891 0.673 1 93.19 238 PHE B O 1
ATOM 3731 N N . ALA B 1 239 ? -13.891 -14.922 1.613 1 92.75 239 ALA B N 1
ATOM 3732 C CA . ALA B 1 239 ? -15.18 -15.422 1.132 1 92.75 239 ALA B CA 1
ATOM 3733 C C . ALA B 1 239 ? -16.344 -14.711 1.82 1 92.75 239 ALA B C 1
ATOM 3735 O O . ALA B 1 239 ? -16.234 -14.312 2.984 1 92.75 239 ALA B O 1
ATOM 3736 N N . GLN B 1 240 ? -17.359 -14.445 1.063 1 82.75 240 GLN B N 1
ATOM 3737 C CA . GLN B 1 240 ? -18.531 -13.789 1.638 1 82.75 240 GLN B CA 1
ATOM 3738 C C . GLN B 1 240 ? -19.797 -14.617 1.408 1 82.75 240 GLN B C 1
ATOM 3740 O O . GLN B 1 240 ? -19.875 -15.383 0.447 1 82.75 240 GLN B O 1
#

Foldseek 3Di:
DPDDDPPPVPPPDDPDDDPPDPPPPPDDDPPPPPPPPDDCPPPDPPPPPPPPPPDPPDPDPPPFDDDPQWDWDQDPVAIKTKHWDWDLAFQVVQQVVLVVVVWGFADDADPVVLVVNQVNCQVVCVVVVFFKAKAFHQKWFDPVCQQPQQVPDVCCHDLSRMDGRRPRHDDSVLQAADPPPPGCVVRAQTGKIFMHGHDDDDDPRDDGSHMYTGHRRDQPPPVPDSRYGHTITMIMDHGD/DPDDDDDDPPPPPPDPDPPVPPPVCPDPPPDDPPPPPDDCPPPPPPPPPPPPPPDPPDPDPPPFDDPPQWDWDQDPVAIKTKHWDWDLAFQVVQQVVLVVVVWGFADDADPVVLVVNQVNCQVVCVVVVHFKEKAFHQKWFDPVCQQPQQVPDVCCHDLSRMDGRRPRHDDSVLQAADPPPPGCVVRAQTGKIFMHGHDDDDDPRDDGSHMYGGHRHDQPDPVPDSRYGHTITMIMDHGD

Nearest PDB structures (foldseek):
  6jk5-assembly1_A  TM=8.172E-01  e=1.703E-08  Hypomesus nipponensis
  8a59-assembly1_A-2  TM=7.191E-01  e=6.657E-09  Homo sapiens
  8ivd-assembly2_B  TM=7.545E-01  e=6.750E-08  Homo sapiens
  8ivd-assembly1_A  TM=7.063E-01  e=2.810E-08  Homo sapiens
  4yli-assembly2_D  TM=7.510E-01  e=3.896E-07  Homo sapiens

Radius of gyration: 34.32 Å; Cα contacts (8 Å, |Δi|>4): 807; chains: 2; bounding box: 157×72×73 Å

InterPro domains:
  IPR001304 C-type lectin-like [PF00059] (91-194)
  IPR001304 C-type lectin-like [PS50041] (77-216)
  IPR001304 C-type lectin-like [SM00034] (66-236)
  IPR016186 C-type lectin-like/link domain superfamily [G3DSA:3.10.100.10] (18-237)
  IPR016187 C-type lectin fold [SSF56436] (58-216)